Protein AF-0000000080286112 (afdb_homodimer)

Structure (mmCIF, N/CA/C/O backbone):
data_AF-0000000080286112-model_v1
#
loop_
_entity.id
_entity.type
_entity.pdbx_description
1 polymer 'Deoxynucleoside kinase domain-containing protein'
#
loop_
_atom_site.group_PDB
_atom_site.id
_atom_site.type_symbol
_atom_site.label_atom_id
_atom_site.label_alt_id
_atom_site.label_comp_id
_atom_site.label_asym_id
_atom_site.label_entity_id
_atom_site.label_seq_id
_atom_site.pdbx_PDB_ins_code
_atom_site.Cartn_x
_atom_site.Cartn_y
_atom_site.Cartn_z
_atom_site.occupancy
_atom_site.B_iso_or_equiv
_atom_site.auth_seq_id
_atom_site.auth_comp_id
_atom_site.auth_asym_id
_atom_site.auth_atom_id
_atom_site.pdbx_PDB_model_num
ATOM 1 N N . MET A 1 1 ? -13.203 26.531 -22.406 1 22.03 1 MET A N 1
ATOM 2 C CA . MET A 1 1 ? -14.211 25.531 -22.094 1 22.03 1 MET A CA 1
ATOM 3 C C . MET A 1 1 ? -14.016 24.984 -20.688 1 22.03 1 MET A C 1
ATOM 5 O O . MET A 1 1 ? -12.938 24.484 -20.344 1 22.03 1 MET A O 1
ATOM 9 N N . ALA A 1 2 ? -14.711 25.594 -19.719 1 25.16 2 ALA A N 1
ATOM 10 C CA . ALA A 1 2 ? -14.734 25.344 -18.281 1 25.16 2 ALA A CA 1
ATOM 11 C C . ALA A 1 2 ? -14.961 23.859 -17.984 1 25.16 2 ALA A C 1
ATOM 13 O O . ALA A 1 2 ? -15.945 23.281 -18.438 1 25.16 2 ALA A O 1
ATOM 14 N N . SER A 1 3 ? -13.898 23.094 -18.078 1 26.84 3 SER A N 1
ATOM 15 C CA . SER A 1 3 ? -13.914 21.641 -17.844 1 26.84 3 SER A CA 1
ATOM 16 C C . SER A 1 3 ? -14.789 21.281 -16.656 1 26.84 3 SER A C 1
ATOM 18 O O . SER A 1 3 ? -14.719 21.938 -15.609 1 26.84 3 SER A O 1
ATOM 20 N N . ASN A 1 4 ? -15.914 20.797 -16.953 1 25.95 4 ASN A N 1
ATOM 21 C CA . ASN A 1 4 ? -16.984 20.359 -16.062 1 25.95 4 ASN A CA 1
ATOM 22 C C . ASN A 1 4 ? -16.453 19.406 -14.984 1 25.95 4 ASN A C 1
ATOM 24 O O . ASN A 1 4 ? -16.078 18.266 -15.281 1 25.95 4 ASN A O 1
ATOM 28 N N . VAL A 1 5 ? -15.688 19.984 -14.133 1 31.39 5 VAL A N 1
ATOM 29 C CA . VAL A 1 5 ? -15.18 19.219 -13 1 31.39 5 VAL A CA 1
ATOM 30 C C . VAL A 1 5 ? -16.328 18.453 -12.344 1 31.39 5 VAL A C 1
ATOM 32 O O . VAL A 1 5 ? -17.297 19.047 -11.867 1 31.39 5 VAL A O 1
ATOM 35 N N . LYS A 1 6 ? -16.578 17.203 -12.703 1 32.22 6 LYS A N 1
ATOM 36 C CA . LYS A 1 6 ? -1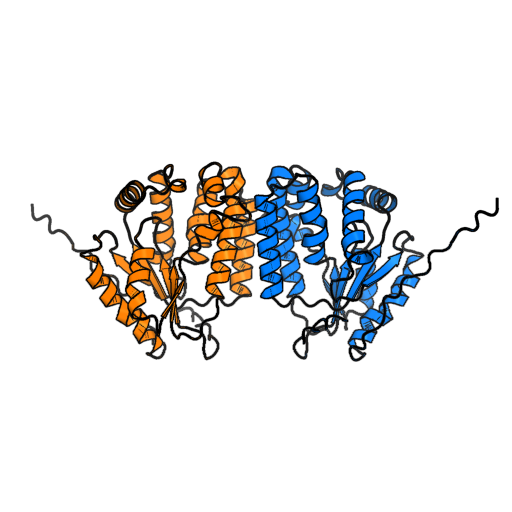7.609 16.328 -12.141 1 32.22 6 LYS A CA 1
ATOM 37 C C . LYS A 1 6 ? -17.531 16.312 -10.617 1 32.22 6 LYS A C 1
ATOM 39 O O . LYS A 1 6 ? -16.5 15.945 -10.047 1 32.22 6 LYS A O 1
ATOM 44 N N . ILE A 1 7 ? -18.266 17.156 -10 1 31.61 7 ILE A N 1
ATOM 45 C CA . ILE A 1 7 ? -18.422 17.094 -8.547 1 31.61 7 ILE A CA 1
ATOM 46 C C . ILE A 1 7 ? -18.797 15.672 -8.133 1 31.61 7 ILE A C 1
ATOM 48 O O . ILE A 1 7 ? -19.797 15.117 -8.594 1 31.61 7 ILE A O 1
ATOM 52 N N . LYS A 1 8 ? -17.891 14.859 -7.648 1 46.53 8 LYS A N 1
ATOM 53 C CA . LYS A 1 8 ? -18.141 13.508 -7.176 1 46.53 8 LYS A CA 1
ATOM 54 C C . LYS A 1 8 ? -19.281 13.484 -6.156 1 46.53 8 LYS A C 1
ATOM 56 O O . LYS A 1 8 ? -19.266 14.242 -5.184 1 46.53 8 LYS A O 1
ATOM 61 N N . LYS A 1 9 ? -20.438 12.945 -6.465 1 42.03 9 LYS A N 1
ATOM 62 C CA . LYS A 1 9 ? -21.609 12.734 -5.613 1 42.03 9 LYS A CA 1
ATOM 63 C C . LYS A 1 9 ? -21.297 11.766 -4.477 1 42.03 9 LYS A C 1
ATOM 65 O O . LYS A 1 9 ? -20.844 10.641 -4.723 1 42.03 9 LYS A O 1
ATOM 70 N N . TYR A 1 10 ? -20.922 12.477 -3.295 1 48.38 10 TYR A N 1
ATOM 71 C CA . TYR A 1 10 ? -20.734 11.609 -2.139 1 48.38 10 TYR A CA 1
ATOM 72 C C . TYR A 1 10 ? -22.062 11.055 -1.641 1 48.38 10 TYR A C 1
ATOM 74 O O . TYR A 1 10 ? -23.109 11.672 -1.839 1 48.38 10 TYR A O 1
ATOM 82 N N . ALA A 1 11 ? -22.094 9.812 -1.304 1 48.31 11 ALA A N 1
ATOM 83 C CA . ALA A 1 11 ? -23.297 9.18 -0.79 1 48.31 11 ALA A CA 1
ATOM 84 C C . ALA A 1 11 ? -23.969 10.047 0.267 1 48.31 11 ALA A C 1
ATOM 86 O O . ALA A 1 11 ? -23.297 10.758 1.013 1 48.31 11 ALA A O 1
ATOM 87 N N . ALA A 1 12 ? -25.266 10.172 0.266 1 54.53 12 ALA A N 1
ATOM 88 C CA . ALA A 1 12 ? -26.109 10.766 1.302 1 54.53 12 ALA A CA 1
ATOM 89 C C . ALA A 1 12 ? -25.672 10.305 2.691 1 54.53 12 ALA A C 1
ATOM 91 O O . ALA A 1 12 ? -25.453 9.117 2.914 1 54.53 12 ALA A O 1
ATOM 92 N N . GLY A 1 13 ? -24.938 11.188 3.488 1 66.38 13 GLY A N 1
ATOM 93 C CA . GLY A 1 13 ? -24.578 10.914 4.871 1 66.38 13 GLY A CA 1
ATOM 94 C C . GLY A 1 13 ? -23.078 10.977 5.121 1 66.38 13 GLY A C 1
ATOM 95 O O . GLY A 1 13 ? -22.641 10.828 6.262 1 66.38 13 GLY A O 1
ATOM 96 N N . SER A 1 14 ? -22.344 11.18 4.082 1 82.38 14 SER A N 1
ATOM 97 C CA . SER A 1 14 ? -20.906 11.297 4.316 1 82.38 14 SER A CA 1
ATOM 98 C C . SER A 1 14 ? -20.562 12.664 4.891 1 82.38 14 SER A C 1
ATOM 100 O O . SER A 1 14 ? -21.125 13.688 4.473 1 82.38 14 SER A O 1
ATOM 102 N N . PRO A 1 15 ? -19.641 12.68 5.805 1 91.12 15 PRO A N 1
ATOM 103 C CA . PRO A 1 15 ? -19.312 13.945 6.469 1 91.12 15 PRO A CA 1
ATOM 104 C C . PRO A 1 15 ? -18.578 14.922 5.555 1 91.12 15 PRO A C 1
ATOM 106 O O . PRO A 1 15 ? -17.828 14.508 4.668 1 91.12 15 PRO A O 1
ATOM 109 N N . PHE A 1 16 ? -18.938 16.234 5.77 1 92.19 16 PHE A N 1
ATOM 110 C CA . PHE A 1 16 ? -18.109 17.281 5.18 1 92.19 16 PHE A CA 1
ATOM 111 C C . PHE A 1 16 ? -16.672 17.172 5.652 1 92.19 16 PHE A C 1
ATOM 113 O O . PHE A 1 16 ? -16.391 17.297 6.848 1 92.19 16 PHE A O 1
ATOM 120 N N . THR A 1 17 ? -15.711 16.938 4.73 1 93.69 17 THR A N 1
ATOM 121 C CA . THR A 1 17 ? -14.344 16.609 5.125 1 93.69 17 THR A CA 1
ATOM 122 C C . THR A 1 17 ? -13.406 17.781 4.832 1 93.69 17 THR A C 1
ATOM 124 O O . THR A 1 17 ? -13.297 18.234 3.689 1 93.69 17 THR A O 1
ATOM 127 N N . VAL A 1 18 ? -12.711 18.266 5.891 1 94.56 18 VAL A N 1
ATOM 128 C CA . VAL A 1 18 ? -11.766 19.375 5.812 1 94.56 18 VAL A CA 1
ATOM 129 C C . VAL A 1 18 ? -10.352 18.875 6.109 1 94.56 18 VAL A C 1
ATOM 131 O O . VAL A 1 18 ? -10.117 18.25 7.141 1 94.56 18 VAL A O 1
ATOM 134 N N . LEU A 1 19 ? -9.453 19.156 5.23 1 95.88 19 LEU A N 1
ATOM 135 C CA . LEU A 1 19 ? -8.055 18.797 5.418 1 95.88 19 LEU A CA 1
ATOM 136 C C . LEU A 1 19 ? -7.238 20.016 5.863 1 95.88 19 LEU A C 1
ATOM 138 O O . LEU A 1 19 ? -7.266 21.062 5.215 1 95.88 19 LEU A O 1
ATOM 142 N N . ILE A 1 20 ? -6.555 19.828 6.977 1 96.69 20 ILE A N 1
ATOM 143 C CA . ILE A 1 20 ? -5.656 20.875 7.457 1 96.69 20 ILE A CA 1
ATOM 144 C C . ILE A 1 20 ? -4.23 20.578 6.992 1 96.69 20 ILE A C 1
ATOM 146 O O . ILE A 1 20 ? -3.627 19.594 7.406 1 96.69 20 ILE A O 1
ATOM 150 N N . GLU A 1 21 ? -3.73 21.484 6.176 1 97 21 GLU A N 1
ATOM 151 C CA . GLU A 1 21 ? -2.443 21.25 5.527 1 97 21 GLU A CA 1
ATOM 152 C C . GLU A 1 21 ? -1.442 22.344 5.875 1 97 21 GLU A C 1
ATOM 154 O O . GLU A 1 21 ? -1.834 23.453 6.258 1 97 21 GLU A O 1
ATOM 159 N N . GLY A 1 22 ? -0.167 22 5.719 1 98 22 GLY A N 1
ATOM 160 C CA . GLY A 1 22 ? 0.924 22.906 6.004 1 98 22 GLY A CA 1
ATOM 161 C C . GLY A 1 22 ? 2.238 22.203 6.281 1 98 22 GLY A C 1
ATOM 162 O O . GLY A 1 22 ? 2.27 20.984 6.469 1 98 22 GLY A O 1
ATOM 163 N N . ASN A 1 23 ? 3.281 23.016 6.32 1 98.12 23 ASN A N 1
ATOM 164 C CA . ASN A 1 23 ? 4.621 22.516 6.598 1 98.12 23 ASN A CA 1
ATOM 165 C C . ASN A 1 23 ? 4.723 21.922 8 1 98.12 23 ASN A C 1
ATOM 167 O O . ASN A 1 23 ? 3.787 22.047 8.797 1 98.12 23 ASN A O 1
ATOM 171 N N . ILE A 1 24 ? 5.754 21.125 8.203 1 96.5 24 ILE A N 1
ATOM 172 C CA . ILE A 1 24 ? 6.07 20.672 9.562 1 96.5 24 ILE A CA 1
ATOM 173 C C . ILE A 1 24 ? 6.262 21.891 10.469 1 96.5 24 ILE A C 1
ATOM 175 O O . ILE A 1 24 ? 6.98 22.828 10.117 1 96.5 24 ILE A O 1
ATOM 179 N N . GLY A 1 25 ? 5.551 21.953 11.609 1 95.06 25 GLY A N 1
ATOM 180 C CA . GLY A 1 25 ? 5.703 23.062 12.539 1 95.06 25 GLY A CA 1
ATOM 181 C C . GLY A 1 25 ? 4.801 24.234 12.219 1 95.06 25 GLY A C 1
ATOM 182 O O . GLY A 1 25 ? 4.934 25.312 12.812 1 95.06 25 GLY A O 1
ATOM 183 N N . SER A 1 26 ? 3.861 24 11.352 1 96.12 26 SER A N 1
ATOM 184 C CA . SER A 1 26 ? 3.047 25.125 10.898 1 96.12 26 SER A CA 1
ATOM 185 C C . SER A 1 26 ? 1.908 25.406 11.875 1 96.12 26 SER A C 1
ATOM 187 O O . SER A 1 26 ? 1.204 26.406 11.742 1 96.12 26 SER A O 1
ATOM 189 N N . GLY A 1 27 ? 1.663 24.531 12.836 1 93.25 27 GLY A N 1
ATOM 190 C CA . GLY A 1 27 ? 0.643 24.781 13.844 1 93.25 27 GLY A CA 1
ATOM 191 C C . GLY A 1 27 ? -0.665 24.062 13.555 1 93.25 27 GLY A C 1
ATOM 192 O O . GLY A 1 27 ? -1.719 24.469 14.055 1 93.25 27 GLY A O 1
ATOM 193 N N . LYS A 1 28 ? -0.686 23 12.727 1 94.88 28 LYS A N 1
ATOM 194 C CA . LYS A 1 28 ? -1.879 22.25 12.344 1 94.88 28 LYS A CA 1
ATOM 195 C C . LYS A 1 28 ? -2.582 21.672 13.562 1 94.88 28 LYS A C 1
ATOM 197 O O . LYS A 1 28 ? -3.803 21.781 13.695 1 94.88 28 LYS A O 1
ATOM 202 N N . THR A 1 29 ? -1.781 21.047 14.484 1 93 29 THR A N 1
ATOM 203 C CA . THR A 1 29 ? -2.355 20.438 15.68 1 93 29 THR A CA 1
ATOM 204 C C . THR A 1 29 ? -3.057 21.484 16.547 1 93 29 THR A C 1
ATOM 206 O O . THR A 1 29 ? -4.145 21.219 17.062 1 93 29 THR A O 1
ATOM 209 N N . THR A 1 30 ? -2.432 22.609 16.719 1 91.12 30 THR A N 1
ATOM 210 C CA . THR A 1 30 ? -3.023 23.703 17.484 1 91.12 30 THR A CA 1
ATOM 211 C C . THR A 1 30 ? -4.328 24.172 16.844 1 91.12 30 THR A C 1
ATOM 213 O O . THR A 1 30 ? -5.32 24.391 17.531 1 91.12 30 THR A O 1
ATOM 216 N N . PHE A 1 31 ? -4.277 24.344 15.539 1 92.5 31 PHE A N 1
ATOM 217 C CA . PHE A 1 31 ? -5.477 24.734 14.812 1 92.5 31 PHE A CA 1
ATOM 218 C C . PHE A 1 31 ? -6.594 23.719 15.023 1 92.5 31 PHE A C 1
ATOM 220 O O . PHE A 1 31 ? -7.734 24.094 15.312 1 92.5 31 PHE A O 1
ATOM 227 N N . LEU A 1 32 ? -6.305 22.453 14.875 1 93.44 32 LEU A N 1
ATOM 228 C CA . LEU A 1 32 ? -7.281 21.391 15.07 1 93.44 32 LEU A CA 1
ATOM 229 C C . LEU A 1 32 ? -7.883 21.438 16.469 1 93.44 32 LEU A C 1
ATOM 231 O O . LEU A 1 32 ? -9.094 21.266 16.641 1 93.44 32 LEU A O 1
ATOM 235 N N . ASN A 1 33 ? -7.062 21.703 17.453 1 90.69 33 ASN A N 1
ATOM 236 C CA . ASN A 1 33 ? -7.504 21.734 18.844 1 90.69 33 ASN A CA 1
ATOM 237 C C . ASN A 1 33 ? -8.508 22.875 19.078 1 90.69 33 ASN A C 1
ATOM 239 O O . ASN A 1 33 ? -9.352 22.781 19.969 1 90.69 33 ASN A O 1
ATOM 243 N N . HIS A 1 34 ? -8.445 23.906 18.328 1 89.81 34 HIS A N 1
ATOM 244 C CA . HIS A 1 34 ? -9.406 25 18.406 1 89.81 34 HIS A CA 1
ATOM 245 C C . HIS A 1 34 ? -10.828 24.5 18.156 1 89.81 34 HIS A C 1
ATOM 247 O O . HIS A 1 34 ? -11.781 25.016 18.75 1 89.81 34 HIS A O 1
ATOM 253 N N . PHE A 1 35 ? -11.016 23.5 17.422 1 92.06 35 PHE A N 1
ATOM 254 C CA . PHE A 1 35 ? -12.336 23.047 17.016 1 92.06 35 PHE A CA 1
ATOM 255 C C . PHE A 1 35 ? -12.852 21.969 17.984 1 92.06 35 PHE A C 1
ATOM 257 O O . PHE A 1 35 ? -13.961 21.453 17.812 1 92.06 35 PHE A O 1
ATOM 264 N N . LYS A 1 36 ? -12.078 21.625 19 1 92 36 LYS A N 1
ATOM 265 C CA . LYS A 1 36 ? -12.539 20.703 20.047 1 92 36 LYS A CA 1
ATOM 266 C C . LYS A 1 36 ? -13.812 21.219 20.703 1 92 36 LYS A C 1
ATOM 268 O O . LYS A 1 36 ? -14.633 20.438 21.188 1 92 36 LYS A O 1
ATOM 273 N N . GLN A 1 37 ? -14.008 22.516 20.703 1 90.88 37 GLN A N 1
ATOM 274 C CA . GLN A 1 37 ? -15.195 23.125 21.297 1 90.88 37 GLN A CA 1
ATOM 275 C C . GLN A 1 37 ? -16.453 22.734 20.547 1 90.88 37 GLN A C 1
ATOM 277 O O . GLN A 1 37 ? -17.562 22.859 21.062 1 90.88 37 GLN A O 1
ATOM 282 N N . PHE A 1 38 ? -16.297 22.203 19.344 1 91.19 38 PHE A N 1
ATOM 283 C CA . PHE A 1 38 ? -17.422 21.766 18.531 1 91.19 38 PHE A CA 1
ATOM 284 C C . PHE A 1 38 ? -17.469 20.234 18.469 1 91.19 38 PHE A C 1
ATOM 286 O O . PHE A 1 38 ? -17.859 19.672 17.438 1 91.19 38 PHE A O 1
ATOM 293 N N . ASP A 1 39 ? -17.062 19.594 19.484 1 90.38 39 ASP A N 1
ATOM 294 C CA . ASP A 1 39 ? -16.844 18.141 19.516 1 90.38 39 ASP A CA 1
ATOM 295 C C . ASP A 1 39 ? -18.141 17.391 19.219 1 90.38 39 ASP A C 1
ATOM 297 O O . ASP A 1 39 ? -18.109 16.25 18.75 1 90.38 39 ASP A O 1
ATOM 301 N N . ASP A 1 40 ? -19.219 17.969 19.406 1 90.81 40 ASP A N 1
ATOM 302 C CA . ASP A 1 40 ? -20.5 17.328 19.125 1 90.81 40 ASP A CA 1
ATOM 303 C C . ASP A 1 40 ? -20.766 17.281 17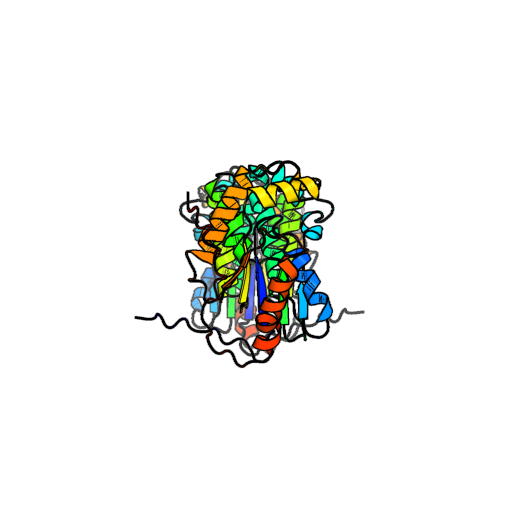.609 1 90.81 40 ASP A C 1
ATOM 305 O O . ASP A 1 40 ? -21.516 16.422 17.141 1 90.81 40 ASP A O 1
ATOM 309 N N . HIS A 1 41 ? -20.062 18.141 16.875 1 91.75 41 HIS A N 1
ATOM 310 C CA . HIS A 1 41 ? -20.375 18.281 15.453 1 91.75 41 HIS A CA 1
ATOM 311 C C . HIS A 1 41 ? -19.172 17.906 14.594 1 91.75 41 HIS A C 1
ATOM 313 O O . HIS A 1 41 ? -19.312 17.688 13.391 1 91.75 41 HIS A O 1
ATOM 319 N N . VAL A 1 42 ? -18.078 17.906 15.211 1 94.19 42 VAL A N 1
ATOM 320 C CA . VAL A 1 42 ? -16.859 17.75 14.422 1 94.19 42 VAL A CA 1
ATOM 321 C C . VAL A 1 42 ? -16.078 16.531 14.898 1 94.19 42 VAL A C 1
ATOM 323 O O . VAL A 1 42 ? -15.828 16.375 16.094 1 94.19 42 VAL A O 1
ATOM 326 N N . CYS A 1 43 ? -15.773 15.648 13.969 1 95.69 43 CYS A N 1
ATOM 327 C CA . CYS A 1 43 ? -14.82 14.57 14.211 1 95.69 43 CYS A CA 1
ATOM 328 C C . CYS A 1 43 ? -13.398 15.016 13.922 1 95.69 43 CYS A C 1
ATOM 330 O O . CYS A 1 43 ? -13.062 15.328 12.773 1 95.69 43 CYS A O 1
ATOM 332 N N . LEU A 1 44 ? -12.625 15.078 14.945 1 96.44 44 LEU A N 1
ATOM 333 C CA . LEU A 1 44 ? -11.242 15.516 14.797 1 96.44 44 LEU A CA 1
ATOM 334 C C . LEU A 1 44 ? -10.305 14.32 14.633 1 96.44 44 LEU A C 1
ATOM 336 O O . LEU A 1 44 ? -10.328 13.391 15.445 1 96.44 44 LEU A O 1
ATOM 340 N N . ILE A 1 45 ? -9.484 14.352 13.586 1 96.94 45 ILE A N 1
ATOM 341 C CA . ILE A 1 45 ? -8.516 13.281 13.359 1 96.94 45 ILE A CA 1
ATOM 342 C C . ILE A 1 45 ? -7.105 13.875 13.305 1 96.94 45 ILE A C 1
ATOM 344 O O . ILE A 1 45 ? -6.758 14.586 12.367 1 96.94 45 ILE A O 1
ATOM 348 N N . THR A 1 46 ? -6.301 13.562 14.266 1 96.75 46 THR A N 1
ATOM 349 C CA . THR A 1 46 ? -4.926 14.039 14.328 1 96.75 46 THR A CA 1
ATOM 350 C C . THR A 1 46 ? -3.998 13.133 13.523 1 96.75 46 THR A C 1
ATOM 352 O O . THR A 1 46 ? -4.32 11.969 13.273 1 96.75 46 THR A O 1
ATOM 355 N N . GLU A 1 47 ? -2.902 13.766 13.094 1 96.19 47 GLU A N 1
ATOM 356 C CA . GLU A 1 47 ? -1.869 12.977 12.43 1 96.19 47 GLU A CA 1
ATOM 357 C C . GLU A 1 47 ? -1.394 11.836 13.32 1 96.19 47 GLU A C 1
ATOM 359 O O . GLU A 1 47 ? -1.092 12.039 14.5 1 96.19 47 GLU A O 1
ATOM 364 N N . PRO A 1 48 ? -1.347 10.609 12.82 1 96.38 48 PRO A N 1
ATOM 365 C CA . PRO A 1 48 ? -1.024 9.461 13.664 1 96.38 48 PRO A CA 1
ATOM 366 C C . PRO A 1 48 ? 0.48 9.258 13.828 1 96.38 48 PRO A C 1
ATOM 368 O O . PRO A 1 48 ? 0.994 8.18 13.523 1 96.38 48 PRO A O 1
ATOM 371 N N . VAL A 1 49 ? 1.173 10.18 14.406 1 95.62 49 VAL A N 1
ATOM 372 C CA . VAL A 1 49 ? 2.623 10.156 14.555 1 95.62 49 VAL A CA 1
ATOM 373 C C . VAL A 1 49 ? 3.027 9.016 15.484 1 95.62 49 VAL A C 1
ATOM 375 O O . VAL A 1 49 ? 4.07 8.383 15.289 1 95.62 49 VAL A O 1
ATOM 378 N N . ASP A 1 50 ? 2.201 8.727 16.469 1 96.38 50 ASP A N 1
ATOM 379 C CA . ASP A 1 50 ? 2.488 7.641 17.391 1 96.38 50 ASP A CA 1
ATOM 380 C C . ASP A 1 50 ? 2.617 6.309 16.656 1 96.38 50 ASP A C 1
ATOM 382 O O . ASP A 1 50 ? 3.447 5.473 17.016 1 96.38 50 ASP A O 1
ATOM 386 N N . LYS A 1 51 ? 1.81 6.078 15.656 1 98.06 51 LYS A N 1
ATOM 387 C CA . LYS A 1 51 ? 1.93 4.867 14.852 1 98.06 51 LYS A CA 1
ATOM 388 C C . LYS A 1 51 ? 3.266 4.824 14.117 1 98.06 51 LYS A C 1
ATOM 390 O O . LYS A 1 51 ? 3.9 3.771 14.031 1 98.06 51 LYS A O 1
ATOM 395 N N . TRP A 1 52 ? 3.67 5.977 13.594 1 98.19 52 TRP A N 1
ATOM 396 C CA . TRP A 1 52 ? 4.914 6.059 12.836 1 98.19 52 TRP A CA 1
ATOM 397 C C . TRP A 1 52 ? 6.121 5.832 13.742 1 98.19 52 TRP A C 1
ATOM 399 O O . TRP A 1 52 ? 7.152 5.328 13.297 1 98.19 52 TRP A O 1
ATOM 409 N N . ARG A 1 53 ? 5.93 6.156 15.031 1 97.62 53 ARG A N 1
ATOM 410 C CA . ARG A 1 53 ? 7.023 6.051 15.992 1 97.62 53 ARG A CA 1
ATOM 411 C C . ARG A 1 53 ? 7.102 4.648 16.578 1 97.62 53 ARG A C 1
ATOM 413 O O . ARG A 1 53 ? 8.086 4.297 17.25 1 97.62 53 ARG A O 1
ATOM 420 N N . ASN A 1 54 ? 6.023 3.955 16.328 1 98.19 54 ASN A N 1
ATOM 421 C CA . ASN A 1 54 ? 6 2.631 16.953 1 98.19 54 ASN A CA 1
ATOM 422 C C . ASN A 1 54 ? 5.176 1.645 16.125 1 98.19 54 ASN A C 1
ATOM 424 O O . ASN A 1 54 ? 4.023 1.361 16.469 1 98.19 54 ASN A O 1
ATOM 428 N N . ILE A 1 55 ? 5.766 1.033 15.219 1 98.12 55 ILE A N 1
ATOM 429 C CA . ILE A 1 55 ? 5.168 -0.121 14.555 1 98.12 55 ILE A CA 1
ATOM 430 C C . ILE A 1 55 ? 5.844 -1.401 15.039 1 98.12 55 ILE A C 1
ATOM 432 O O . ILE A 1 55 ? 6.949 -1.729 14.609 1 98.12 55 ILE A O 1
ATOM 436 N N . GLN A 1 56 ? 5.223 -2.09 15.969 1 97.62 56 GLN A N 1
ATOM 437 C CA . GLN A 1 56 ? 5.781 -3.283 16.594 1 97.62 56 GLN A CA 1
ATOM 438 C C . GLN A 1 56 ? 7.172 -3.008 17.156 1 97.62 56 GLN A C 1
ATOM 440 O O . GLN A 1 56 ? 8.117 -3.744 16.891 1 97.62 56 GLN A O 1
ATOM 445 N N . SER A 1 57 ? 7.363 -1.843 17.812 1 97.38 57 SER A N 1
ATOM 446 C CA . SER A 1 57 ? 8.539 -1.444 18.578 1 97.38 57 SER A CA 1
ATOM 447 C C . SER A 1 57 ? 9.586 -0.794 17.672 1 97.38 57 SER A C 1
ATOM 449 O O . SER A 1 57 ? 10.695 -0.483 18.125 1 97.38 57 SER A O 1
ATOM 451 N N . TYR A 1 58 ? 9.242 -0.541 16.391 1 98.44 58 TYR A N 1
ATOM 452 C CA . TYR A 1 58 ? 10.164 0.16 15.508 1 98.44 58 TYR A CA 1
ATOM 453 C C . TYR A 1 58 ? 9.711 1.596 15.273 1 98.44 58 TYR A C 1
ATOM 455 O O . TYR A 1 58 ? 8.531 1.843 14.977 1 98.44 58 TYR A O 1
ATOM 463 N N . ASN A 1 59 ? 10.57 2.523 15.438 1 98.12 59 ASN A N 1
ATOM 464 C CA . ASN A 1 59 ? 10.32 3.936 15.172 1 98.12 59 ASN A CA 1
ATOM 465 C C . ASN A 1 59 ? 10.648 4.297 13.727 1 98.12 59 ASN A C 1
ATOM 467 O O . ASN A 1 59 ? 11.758 4.734 13.43 1 98.12 59 ASN A O 1
ATOM 471 N N . LEU A 1 60 ? 9.695 4.16 12.836 1 98.25 60 LEU A N 1
ATOM 472 C CA . LEU A 1 60 ? 9.891 4.359 11.398 1 98.25 60 LEU A CA 1
ATOM 473 C C . LEU A 1 60 ? 10.242 5.809 11.094 1 98.25 60 LEU A C 1
ATOM 475 O O . LEU A 1 60 ? 11.008 6.082 10.164 1 98.25 60 LEU A O 1
ATOM 479 N N . LEU A 1 61 ? 9.594 6.688 11.875 1 97.38 61 LEU A N 1
ATOM 480 C CA . LEU A 1 61 ? 9.883 8.102 11.688 1 97.38 61 LEU A CA 1
ATOM 481 C C . LEU A 1 61 ? 11.367 8.383 11.898 1 97.38 61 LEU A C 1
ATOM 483 O O . LEU A 1 61 ? 12.008 9.023 11.055 1 97.38 61 LEU A O 1
ATOM 487 N N . ASN A 1 62 ? 11.914 7.871 12.93 1 96.44 62 ASN A N 1
ATOM 488 C CA . ASN A 1 62 ? 13.344 8.023 13.211 1 96.44 62 ASN A CA 1
ATOM 489 C C . ASN A 1 62 ? 14.195 7.359 12.141 1 96.44 62 ASN A C 1
ATOM 491 O O . ASN A 1 62 ? 15.203 7.922 11.703 1 96.44 62 ASN A O 1
ATOM 495 N N . LEU A 1 63 ? 13.812 6.176 11.742 1 97.19 63 LEU A N 1
ATOM 496 C CA . LEU A 1 63 ? 14.555 5.461 10.711 1 97.19 63 LEU A CA 1
ATOM 497 C C . LEU A 1 63 ? 14.578 6.254 9.414 1 97.19 63 LEU A C 1
ATOM 499 O O . LEU A 1 63 ? 15.625 6.355 8.758 1 97.19 63 LEU A O 1
ATOM 503 N N . MET A 1 64 ? 13.477 6.855 9.062 1 96.69 64 MET A N 1
ATOM 504 C CA . MET A 1 64 ? 13.391 7.652 7.844 1 96.69 64 MET A CA 1
ATOM 505 C C . MET A 1 64 ? 14.336 8.844 7.906 1 96.69 64 MET A C 1
ATOM 507 O O . MET A 1 64 ? 15.102 9.086 6.969 1 96.69 64 MET A O 1
ATOM 511 N N . TYR A 1 65 ? 14.312 9.555 9 1 93.25 65 TYR A N 1
ATOM 512 C CA . TYR A 1 65 ? 15.141 10.758 9.094 1 93.25 65 TYR A CA 1
ATOM 513 C C . TYR A 1 65 ? 16.625 10.391 9.188 1 93.25 65 TYR A C 1
ATOM 515 O O . TYR A 1 65 ? 17.484 11.117 8.68 1 93.25 65 TYR A O 1
ATOM 523 N N . SER A 1 66 ? 16.953 9.281 9.75 1 94.25 66 SER A N 1
ATOM 524 C CA . SER A 1 66 ? 18.344 8.891 9.961 1 94.25 66 SER A CA 1
ATOM 525 C C . SER A 1 66 ? 18.953 8.297 8.688 1 94.25 66 SER A C 1
ATOM 527 O O . SER A 1 66 ? 20.141 8.453 8.43 1 94.25 66 SER A O 1
ATOM 529 N N . ASN A 1 67 ? 18.156 7.543 7.953 1 95.5 67 ASN A N 1
ATOM 530 C CA . ASN A 1 67 ? 18.609 6.895 6.727 1 95.5 67 ASN A CA 1
ATOM 531 C C . ASN A 1 67 ? 17.516 6.895 5.66 1 95.5 67 ASN A C 1
ATOM 533 O O . ASN A 1 67 ? 16.953 5.848 5.34 1 95.5 67 ASN A O 1
ATOM 537 N N . PRO A 1 68 ? 17.312 8.039 5.047 1 95.75 68 PRO A N 1
ATOM 538 C CA . PRO A 1 68 ? 16.203 8.148 4.09 1 95.75 68 PRO A CA 1
ATOM 539 C C . PRO A 1 68 ? 16.391 7.254 2.869 1 95.75 68 PRO A C 1
ATOM 541 O O . PRO A 1 68 ? 15.414 6.762 2.307 1 95.75 68 PRO A O 1
ATOM 544 N N . GLU A 1 69 ? 17.578 6.973 2.457 1 95.88 69 GLU A N 1
ATOM 545 C CA . GLU A 1 69 ? 17.797 6.145 1.274 1 95.88 69 GLU A CA 1
ATOM 546 C C . GLU A 1 69 ? 17.203 4.754 1.452 1 95.88 69 GLU A C 1
ATOM 548 O O . GLU A 1 69 ? 16.656 4.18 0.506 1 95.88 69 GLU A O 1
ATOM 553 N N . LYS A 1 70 ? 17.297 4.316 2.656 1 97.12 70 LYS A N 1
ATOM 554 C CA . LYS A 1 70 ? 16.828 2.965 2.953 1 97.12 70 LYS A CA 1
ATOM 555 C C . LYS A 1 70 ? 15.359 2.971 3.365 1 97.12 70 LYS A C 1
ATOM 557 O O . LYS A 1 70 ? 14.617 2.037 3.049 1 97.12 70 LYS A O 1
ATOM 562 N N . TRP A 1 71 ? 14.891 4.031 4.016 1 98.06 71 TRP A N 1
ATOM 563 C CA . TRP A 1 71 ? 13.648 3.9 4.773 1 98.06 71 TRP A CA 1
ATOM 564 C C . TRP A 1 71 ? 12.578 4.836 4.227 1 98.06 71 TRP A C 1
ATOM 566 O O . TRP A 1 71 ? 11.414 4.77 4.637 1 98.06 71 TRP A O 1
ATOM 576 N N . ALA A 1 72 ? 12.922 5.621 3.221 1 97.94 72 ALA A N 1
ATOM 577 C CA . ALA A 1 72 ? 11.953 6.566 2.672 1 97.94 72 ALA A CA 1
ATOM 578 C C . ALA A 1 72 ? 10.727 5.84 2.123 1 97.94 72 ALA A C 1
ATOM 580 O O . ALA A 1 72 ? 9.594 6.191 2.453 1 97.94 72 ALA A O 1
ATOM 581 N N . MET A 1 73 ? 10.977 4.824 1.361 1 98.38 73 MET A N 1
ATOM 582 C CA . MET A 1 73 ? 9.883 4.117 0.703 1 98.38 73 MET A CA 1
ATOM 583 C C . MET A 1 73 ? 9.039 3.352 1.718 1 98.38 73 MET A C 1
ATOM 585 O O . MET A 1 73 ? 7.82 3.508 1.76 1 98.38 73 MET A O 1
ATOM 589 N N . PRO A 1 74 ? 9.656 2.549 2.646 1 98.5 74 PRO A N 1
ATOM 590 C CA . PRO A 1 74 ? 8.82 1.873 3.645 1 98.5 74 PRO A CA 1
ATOM 591 C C . PRO A 1 74 ? 8.039 2.85 4.52 1 98.5 74 PRO A C 1
ATOM 593 O O . PRO A 1 74 ? 6.871 2.605 4.828 1 98.5 74 PRO A O 1
ATOM 596 N N . PHE A 1 75 ? 8.672 3.936 4.852 1 98.81 75 PHE A N 1
ATOM 597 C CA . PHE A 1 75 ? 8.016 4.91 5.715 1 98.81 75 PHE A CA 1
ATOM 598 C C . PHE A 1 75 ? 6.836 5.562 4.996 1 98.81 75 PHE A C 1
ATOM 600 O O . PHE A 1 75 ? 5.734 5.637 5.543 1 98.81 75 PHE A O 1
ATOM 607 N N . GLN A 1 76 ? 7.043 5.988 3.785 1 98.81 76 GLN A N 1
ATOM 608 C CA . GLN A 1 76 ? 5.98 6.66 3.049 1 98.81 76 GLN A CA 1
ATOM 609 C C . GLN A 1 76 ? 4.852 5.691 2.707 1 98.81 76 GLN A C 1
ATOM 611 O O . GLN A 1 76 ? 3.686 6.09 2.633 1 98.81 76 GLN A O 1
ATOM 616 N N . SER A 1 77 ? 5.227 4.426 2.51 1 98.88 77 SER A N 1
ATOM 617 C CA . SER A 1 77 ? 4.184 3.414 2.359 1 98.88 77 SER A CA 1
ATOM 618 C C . SER A 1 77 ? 3.289 3.354 3.592 1 98.88 77 SER A C 1
ATOM 620 O O . SER A 1 77 ? 2.062 3.328 3.477 1 98.88 77 SER A O 1
ATOM 622 N N . TYR A 1 78 ? 3.873 3.371 4.754 1 98.81 78 TYR A N 1
ATOM 623 C CA . TYR A 1 78 ? 3.109 3.307 5.996 1 98.81 78 TYR A CA 1
ATOM 624 C C . TYR A 1 78 ? 2.326 4.594 6.223 1 98.81 78 TYR A C 1
ATOM 626 O O . TYR A 1 78 ? 1.182 4.559 6.684 1 98.81 78 TYR A O 1
ATOM 634 N N . VAL A 1 79 ? 2.92 5.727 5.891 1 98.75 79 VAL A N 1
ATOM 635 C CA . VAL A 1 79 ? 2.225 7.008 5.98 1 98.75 79 VAL A CA 1
ATOM 636 C C . VAL A 1 79 ? 0.985 6.984 5.09 1 98.75 79 VAL A C 1
ATOM 638 O O . VAL A 1 79 ? -0.1 7.391 5.512 1 98.75 79 VAL A O 1
ATOM 641 N N . SER A 1 80 ? 1.144 6.477 3.879 1 98.19 80 SER A N 1
ATOM 642 C CA . SER A 1 80 ? 0.018 6.41 2.953 1 98.19 80 SER A CA 1
ATOM 643 C C . SER A 1 80 ? -1.109 5.551 3.516 1 98.19 80 SER A C 1
ATOM 645 O O . SER A 1 80 ? -2.281 5.922 3.428 1 98.19 80 SER A O 1
ATOM 647 N N . LEU A 1 81 ? -0.732 4.477 4.109 1 98.31 81 LEU A N 1
ATOM 648 C CA . LEU A 1 81 ? -1.73 3.594 4.703 1 98.31 81 LEU A CA 1
ATOM 649 C C . LEU A 1 81 ? -2.461 4.289 5.848 1 98.31 81 LEU A C 1
ATOM 651 O O . LEU A 1 81 ? -3.691 4.258 5.914 1 98.31 81 LEU A O 1
ATOM 655 N N . THR A 1 82 ? -1.747 4.883 6.734 1 98.38 82 THR A N 1
ATOM 656 C CA . THR A 1 82 ? -2.355 5.473 7.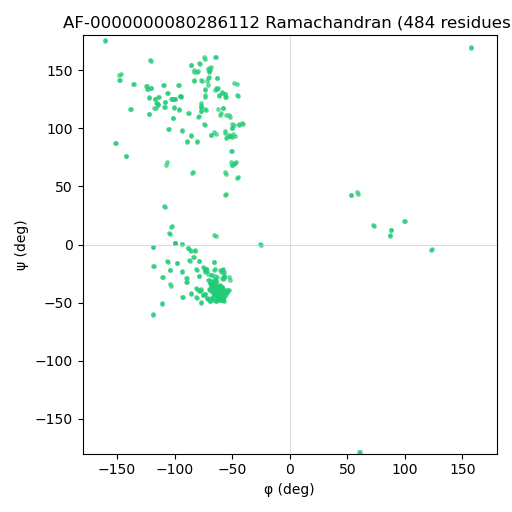922 1 98.38 82 THR A CA 1
ATOM 657 C C . THR A 1 82 ? -3.201 6.688 7.555 1 98.38 82 THR A C 1
ATOM 659 O O . THR A 1 82 ? -4.238 6.938 8.172 1 98.38 82 THR A O 1
ATOM 662 N N . MET A 1 83 ? -2.756 7.438 6.516 1 97.81 83 MET A N 1
ATOM 663 C CA . MET A 1 83 ? -3.594 8.531 6.031 1 97.81 83 MET A CA 1
ATOM 664 C C . MET A 1 83 ? -4.867 7.996 5.383 1 97.81 83 MET A C 1
ATOM 666 O O . MET A 1 83 ? -5.938 8.586 5.527 1 97.81 83 MET A O 1
ATOM 670 N N . LEU A 1 84 ? -4.715 6.93 4.637 1 97 84 LEU A N 1
ATOM 671 C CA . LEU A 1 84 ? -5.887 6.293 4.043 1 97 84 LEU A CA 1
ATOM 672 C C . LEU A 1 84 ? -6.867 5.844 5.121 1 97 84 LEU A C 1
ATOM 674 O O . LEU A 1 84 ? -8.078 6.004 4.965 1 97 84 LEU A O 1
ATOM 678 N N . GLN A 1 85 ? -6.344 5.312 6.18 1 96.38 85 GLN A N 1
ATOM 679 C CA . GLN A 1 85 ? -7.18 4.926 7.312 1 96.38 85 GLN A CA 1
ATOM 680 C C . GLN A 1 85 ? -7.926 6.129 7.879 1 96.38 85 GLN A C 1
ATOM 682 O O . GLN A 1 85 ? -9.102 6.031 8.227 1 96.38 85 GLN A O 1
ATOM 687 N N . SER A 1 86 ? -7.285 7.254 7.977 1 96.31 86 SER A N 1
ATOM 688 C CA . SER A 1 86 ? -7.934 8.484 8.43 1 96.31 86 SER A CA 1
ATOM 689 C C . SER A 1 86 ? -9.031 8.914 7.465 1 96.31 86 SER A C 1
ATOM 691 O O . SER A 1 86 ? -10.141 9.258 7.895 1 96.31 86 SER A O 1
ATOM 693 N N . HIS A 1 87 ? -8.711 8.844 6.207 1 95.88 87 HIS A N 1
ATOM 694 C CA . HIS A 1 87 ? -9.672 9.234 5.184 1 95.88 87 HIS A CA 1
ATOM 695 C C . HIS A 1 87 ? -10.93 8.375 5.25 1 95.88 87 HIS A C 1
ATOM 697 O O . HIS A 1 87 ? -12.039 8.867 5.035 1 95.88 87 HIS A O 1
ATOM 703 N N . THR A 1 88 ? -10.812 7.16 5.547 1 94.19 88 THR A N 1
ATOM 704 C CA . THR A 1 88 ? -11.922 6.219 5.441 1 94.19 88 THR A CA 1
ATOM 705 C C . THR A 1 88 ? -12.555 5.984 6.809 1 94.19 88 THR A C 1
ATOM 707 O O . THR A 1 88 ? -13.477 5.172 6.938 1 94.19 88 THR A O 1
ATOM 710 N N . MET A 1 89 ? -12.062 6.652 7.828 1 93.62 89 MET A N 1
ATOM 711 C CA . MET A 1 89 ? -12.641 6.504 9.156 1 93.62 89 MET A CA 1
ATOM 712 C C . MET A 1 89 ? -14.102 6.941 9.164 1 93.62 89 MET A C 1
ATOM 714 O O . MET A 1 89 ? -14.43 8.031 8.695 1 93.62 89 MET A O 1
ATOM 718 N N . GLN A 1 90 ? -14.938 6.078 9.672 1 91.81 90 GLN A N 1
ATOM 719 C CA . GLN A 1 90 ? -16.359 6.387 9.727 1 91.81 90 GLN A CA 1
ATOM 720 C C . GLN A 1 90 ? -16.688 7.242 10.945 1 91.81 90 GLN A C 1
ATOM 722 O O . GLN A 1 90 ? -16.078 7.086 12.008 1 91.81 90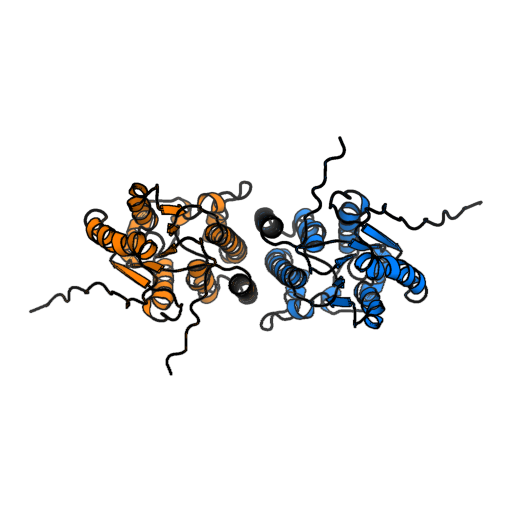 GLN A O 1
ATOM 727 N N . THR A 1 91 ? -17.594 8.156 10.648 1 93.94 91 THR A N 1
ATOM 728 C CA . THR A 1 91 ? -18.078 8.984 11.742 1 93.94 91 THR A CA 1
ATOM 729 C C . THR A 1 91 ? -19.531 9.383 11.516 1 93.94 91 THR A C 1
ATOM 731 O O . THR A 1 91 ? -19.984 9.5 10.375 1 93.94 91 THR A O 1
ATOM 734 N N . ASP A 1 92 ? -20.281 9.492 12.602 1 92.38 92 ASP A N 1
ATOM 735 C CA . ASP A 1 92 ? -21.672 9.945 12.523 1 92.38 92 ASP A CA 1
ATOM 736 C C . ASP A 1 92 ? -21.75 11.469 12.609 1 92.38 92 ASP A C 1
ATOM 738 O O . ASP A 1 92 ? -22.844 12.039 12.461 1 92.38 92 ASP A O 1
ATOM 742 N N . LYS A 1 93 ? -20.609 12.07 12.797 1 93.31 93 LYS A N 1
ATOM 743 C CA . LYS A 1 93 ? -20.594 13.531 12.852 1 93.31 93 LYS A CA 1
ATOM 744 C C . LYS A 1 93 ? -20.641 14.133 11.445 1 93.31 93 LYS A C 1
ATOM 746 O O . LYS A 1 93 ? -20.078 13.562 10.508 1 93.31 93 LYS A O 1
ATOM 751 N N . PRO A 1 94 ? -21.25 15.312 11.352 1 92 94 PRO A N 1
ATOM 752 C CA . PRO A 1 94 ? -21.453 15.898 10.023 1 92 94 PRO A CA 1
ATOM 753 C C . PRO A 1 94 ? -20.172 16.438 9.414 1 92 94 PRO A C 1
ATOM 755 O O . PRO A 1 94 ? -20.078 16.609 8.195 1 92 94 PRO A O 1
ATOM 758 N N . VAL A 1 95 ? -19.141 16.75 10.32 1 93.56 95 VAL A N 1
ATOM 759 C CA . VAL A 1 95 ? -17.891 17.328 9.82 1 93.56 95 VAL A CA 1
ATOM 760 C C . VAL A 1 95 ? -16.703 16.469 10.273 1 93.56 95 VAL A C 1
ATOM 762 O O . VAL A 1 95 ? -16.656 16.031 11.43 1 93.56 95 VAL A O 1
ATOM 765 N N . LYS A 1 96 ? -15.836 16.25 9.398 1 95.44 96 LYS A N 1
ATOM 766 C CA . LYS A 1 96 ? -14.562 15.586 9.68 1 95.44 96 LYS A CA 1
ATOM 767 C C . LYS A 1 96 ? -13.391 16.516 9.391 1 95.44 96 LYS A C 1
ATOM 769 O O . LYS A 1 96 ? -13.242 17.016 8.273 1 95.44 96 LYS A O 1
ATOM 774 N N . LEU A 1 97 ? -12.641 16.828 10.398 1 96.12 97 LEU A N 1
ATOM 775 C CA . LEU A 1 97 ? -11.453 17.672 10.312 1 96.12 97 LEU A CA 1
ATOM 776 C C . LEU A 1 97 ? -10.188 16.844 10.508 1 96.12 97 LEU A C 1
ATOM 778 O O . LEU A 1 97 ? -9.969 16.281 11.586 1 96.12 97 LEU A O 1
ATOM 782 N N . MET A 1 98 ? -9.32 16.812 9.469 1 96.88 98 MET A N 1
ATOM 783 C CA . MET A 1 98 ? -8.172 15.906 9.5 1 96.88 98 MET A CA 1
ATOM 784 C C . MET A 1 98 ? -6.867 16.688 9.398 1 96.88 98 MET A C 1
ATOM 786 O O . MET A 1 98 ? -6.734 17.578 8.555 1 96.88 98 MET A O 1
ATOM 790 N N . GLU A 1 99 ? -5.926 16.297 10.258 1 97.75 99 GLU A N 1
ATOM 791 C CA . GLU A 1 99 ? -4.559 16.797 10.117 1 97.75 99 GLU A CA 1
ATOM 792 C C . GLU A 1 99 ? -3.826 16.078 8.992 1 97.75 99 GLU A C 1
ATOM 794 O O . GLU A 1 99 ? -3.568 14.867 9.078 1 97.75 99 GLU A O 1
ATOM 799 N N . ARG A 1 100 ? -3.461 16.734 7.949 1 97.38 100 ARG A N 1
ATOM 800 C CA . ARG A 1 100 ? -2.836 16.234 6.734 1 97.38 100 ARG A CA 1
ATOM 801 C C . ARG A 1 100 ? -3.738 15.219 6.031 1 97.38 100 ARG A C 1
ATOM 803 O O . ARG A 1 100 ? -4.938 15.156 6.309 1 97.38 100 ARG A O 1
ATOM 810 N N . SER A 1 101 ? -3.264 14.695 4.973 1 96.06 101 SER A N 1
ATOM 811 C CA . SER A 1 101 ? -4.004 13.766 4.125 1 96.06 101 SER A CA 1
ATOM 812 C C . SER A 1 101 ? -3.061 12.961 3.238 1 96.06 101 SER A C 1
ATOM 814 O O . SER A 1 101 ? -1.843 13.141 3.289 1 96.06 101 SER A O 1
ATOM 816 N N . LEU A 1 102 ? -3.645 12.078 2.543 1 96.56 102 LEU A N 1
ATOM 817 C CA . LEU A 1 102 ? -2.908 11.328 1.532 1 96.56 102 LEU A CA 1
ATOM 818 C C . LEU A 1 102 ? -2.285 12.273 0.504 1 96.56 102 LEU A C 1
ATOM 820 O O . LEU A 1 102 ? -1.231 11.969 -0.061 1 96.56 102 LEU A O 1
ATOM 824 N N . TYR A 1 103 ? -2.801 13.438 0.334 1 95.06 103 TYR A N 1
ATOM 825 C CA . TYR A 1 103 ? -2.354 14.359 -0.708 1 95.06 103 TYR A CA 1
ATOM 826 C C . TYR A 1 103 ? -1.039 15.023 -0.321 1 95.06 103 TYR A C 1
ATOM 828 O O . TYR A 1 103 ? -0.173 15.242 -1.172 1 95.06 103 TYR A O 1
ATOM 836 N N . SER A 1 104 ? -0.889 15.375 0.899 1 96.5 104 SER A N 1
ATOM 837 C CA . SER A 1 104 ? 0.405 15.922 1.296 1 96.5 104 SER A CA 1
ATOM 838 C C . SER A 1 104 ? 1.506 14.867 1.187 1 96.5 104 SER A C 1
ATOM 840 O O . SER A 1 104 ? 2.654 15.195 0.882 1 96.5 104 SER A O 1
ATOM 842 N N . SER A 1 105 ? 1.113 13.609 1.46 1 96.88 105 SER A N 1
ATOM 843 C CA . SER A 1 105 ? 2.072 12.539 1.211 1 96.88 105 SER A CA 1
ATOM 844 C C . SER A 1 105 ? 2.471 12.484 -0.261 1 96.88 105 SER A C 1
ATOM 846 O O . SER A 1 105 ? 3.658 12.461 -0.588 1 96.88 105 SER A O 1
ATOM 848 N N . LYS A 1 106 ? 1.494 12.562 -1.102 1 96.69 106 LYS A N 1
ATOM 849 C CA . LYS A 1 106 ? 1.703 12.414 -2.539 1 96.69 106 LYS A CA 1
ATOM 850 C C . LYS A 1 106 ? 2.414 13.633 -3.119 1 96.69 106 LYS A C 1
ATOM 852 O O . LYS A 1 106 ? 3.424 13.5 -3.812 1 96.69 106 LYS A O 1
ATOM 857 N N . TYR A 1 107 ? 1.985 14.828 -2.771 1 96.06 107 TYR A N 1
ATOM 858 C CA . TYR A 1 107 ? 2.398 16.016 -3.504 1 96.06 107 TYR A CA 1
ATOM 859 C C . TYR A 1 107 ? 3.559 16.719 -2.803 1 96.06 107 TYR A C 1
ATOM 861 O O . TYR A 1 107 ? 4.242 17.547 -3.398 1 96.06 107 TYR A O 1
ATOM 869 N N . CYS A 1 108 ? 3.781 16.375 -1.561 1 97.75 108 CYS A N 1
ATOM 870 C CA . CYS A 1 108 ? 4.828 17.094 -0.841 1 97.75 108 CYS A CA 1
ATOM 871 C C . CYS A 1 108 ? 5.938 16.141 -0.402 1 97.75 108 CYS A C 1
ATOM 873 O O . CYS A 1 108 ? 7.039 16.172 -0.953 1 97.75 108 CYS A O 1
ATOM 875 N N . PHE A 1 109 ? 5.648 15.148 0.397 1 98.5 109 PHE A N 1
ATOM 876 C CA . PHE A 1 109 ? 6.691 14.367 1.041 1 98.5 109 PHE A CA 1
ATOM 877 C C . PHE A 1 109 ? 7.316 13.383 0.056 1 98.5 109 PHE A C 1
ATOM 879 O O . PHE A 1 109 ? 8.539 13.32 -0.074 1 98.5 109 PHE A O 1
ATOM 886 N N . VAL A 1 110 ? 6.512 12.617 -0.652 1 98.69 110 VAL A N 1
ATOM 887 C CA . VAL A 1 110 ? 7.023 11.648 -1.622 1 98.69 110 VAL A CA 1
ATOM 888 C C . VAL A 1 110 ? 7.727 12.391 -2.76 1 98.69 110 VAL A C 1
ATOM 890 O O . VAL A 1 110 ? 8.805 11.977 -3.199 1 98.69 110 VAL A O 1
ATOM 893 N N . GLU A 1 111 ? 7.109 13.523 -3.16 1 98.25 111 GLU A N 1
ATOM 894 C CA . GLU A 1 111 ? 7.727 14.328 -4.211 1 98.25 111 GLU A CA 1
ATOM 895 C C . GLU A 1 111 ? 9.094 14.859 -3.771 1 98.25 111 GLU A C 1
ATOM 897 O O . GLU A 1 111 ? 10.047 14.844 -4.551 1 98.25 111 GLU A O 1
ATOM 902 N N . ASN A 1 112 ? 9.195 15.289 -2.6 1 98.56 112 ASN A N 1
ATOM 903 C CA . ASN A 1 112 ? 10.461 15.805 -2.094 1 98.56 112 ASN A CA 1
ATOM 904 C C . ASN A 1 112 ? 11.547 14.734 -2.092 1 98.56 112 ASN A C 1
ATOM 906 O O . ASN A 1 112 ? 12.688 14.992 -2.48 1 98.56 112 ASN A O 1
ATOM 910 N N . LEU A 1 113 ? 11.172 13.539 -1.645 1 98.5 113 LEU A N 1
ATOM 911 C CA . LEU A 1 113 ? 12.117 12.438 -1.569 1 98.5 113 LEU A CA 1
ATOM 912 C C . LEU A 1 113 ? 12.594 12.031 -2.961 1 98.5 113 LEU A C 1
ATOM 914 O O . LEU A 1 113 ? 13.758 11.664 -3.143 1 98.5 113 LEU A O 1
ATOM 918 N N . TYR A 1 114 ? 11.734 12.117 -3.912 1 98.38 114 TYR A N 1
ATOM 919 C CA . TYR A 1 114 ? 12.094 11.805 -5.293 1 98.38 114 TYR A CA 1
ATOM 920 C C . TYR A 1 114 ? 13.008 12.875 -5.871 1 98.38 114 TYR A C 1
ATOM 922 O O . TYR A 1 114 ? 14.07 12.562 -6.414 1 98.38 114 TYR A O 1
ATOM 930 N N . ARG A 1 115 ? 12.672 14.109 -5.695 1 97.69 115 ARG A N 1
ATOM 931 C CA . ARG A 1 115 ? 13.422 15.227 -6.266 1 97.69 115 ARG A CA 1
ATOM 932 C C . ARG A 1 115 ? 14.805 15.336 -5.633 1 97.69 115 ARG A C 1
ATOM 934 O O . ARG A 1 115 ? 15.766 15.711 -6.301 1 97.69 115 ARG A O 1
ATOM 941 N N . SER A 1 116 ? 14.875 15.031 -4.379 1 96.75 116 SER A N 1
ATOM 942 C CA . SER A 1 116 ? 16.141 15.117 -3.664 1 96.75 116 SER A CA 1
ATOM 943 C C . SER A 1 116 ? 17 13.875 -3.895 1 96.75 116 SER A C 1
ATOM 945 O O . SER A 1 116 ? 18.094 13.75 -3.346 1 96.75 116 SER A O 1
ATOM 947 N N . LYS A 1 117 ? 16.453 12.852 -4.605 1 97.19 117 LYS A N 1
ATOM 948 C CA . LYS A 1 117 ? 17.141 11.609 -4.984 1 97.19 117 LYS A CA 1
ATOM 949 C C . LYS A 1 117 ? 17.328 10.703 -3.777 1 97.19 117 LYS A C 1
ATOM 951 O O . LYS A 1 117 ? 18.188 9.82 -3.793 1 97.19 117 LYS A O 1
ATOM 956 N N . ALA A 1 118 ? 16.578 11.016 -2.742 1 97 118 ALA A N 1
ATOM 957 C CA . ALA A 1 118 ? 16.625 10.156 -1.565 1 97 118 ALA A CA 1
ATOM 958 C C . ALA A 1 118 ? 15.789 8.891 -1.779 1 97 118 ALA A C 1
ATOM 960 O O . ALA A 1 118 ? 15.906 7.926 -1.024 1 97 118 ALA A O 1
ATOM 961 N N . MET A 1 119 ? 14.977 8.898 -2.777 1 98.06 119 MET A N 1
ATOM 962 C CA . MET A 1 119 ? 14.18 7.738 -3.145 1 98.06 119 MET A CA 1
ATOM 963 C C . MET A 1 119 ? 14.445 7.324 -4.59 1 98.06 119 MET A C 1
ATOM 965 O O . MET A 1 119 ? 14.43 8.164 -5.492 1 98.06 119 MET A O 1
ATOM 969 N N . GLU A 1 120 ? 14.633 6.055 -4.754 1 98 120 GLU A N 1
ATOM 970 C CA . GLU A 1 120 ? 14.844 5.539 -6.105 1 98 120 GLU A CA 1
ATOM 971 C C . GLU A 1 120 ? 13.625 5.766 -6.984 1 98 120 GLU A C 1
ATOM 973 O O . GLU A 1 120 ? 12.484 5.621 -6.527 1 98 120 GLU A O 1
ATOM 978 N N . PRO A 1 121 ? 13.875 6.07 -8.258 1 98.19 121 PRO A N 1
ATOM 979 C CA . PRO A 1 121 ? 12.75 6.332 -9.164 1 98.19 121 PRO A CA 1
ATOM 980 C C . PRO A 1 121 ? 11.742 5.191 -9.188 1 98.19 121 PRO A C 1
ATOM 982 O O . PRO A 1 121 ? 10.531 5.434 -9.172 1 98.19 121 PRO A O 1
ATOM 985 N N . ALA A 1 122 ? 12.211 3.986 -9.203 1 98.62 122 ALA A N 1
ATOM 986 C CA . ALA A 1 122 ? 11.297 2.85 -9.273 1 98.62 122 ALA A CA 1
ATOM 987 C C . ALA A 1 122 ? 10.406 2.787 -8.031 1 98.62 122 ALA A C 1
ATOM 989 O O . ALA A 1 122 ? 9.227 2.453 -8.125 1 98.62 122 ALA A O 1
ATOM 990 N N . MET A 1 123 ? 10.953 3.127 -6.852 1 98.75 123 MET A N 1
ATOM 991 C CA . MET A 1 123 ? 10.18 3.18 -5.609 1 98.75 123 MET A CA 1
ATOM 992 C C . MET A 1 123 ? 9.125 4.277 -5.668 1 98.75 123 MET A C 1
ATOM 994 O O . MET A 1 123 ? 7.984 4.07 -5.258 1 98.75 123 MET A O 1
ATOM 998 N N . TYR A 1 124 ? 9.594 5.383 -6.188 1 98.75 124 TYR A N 1
ATOM 999 C CA . TYR A 1 124 ? 8.68 6.5 -6.402 1 98.75 124 TYR A CA 1
ATOM 1000 C C . TYR A 1 124 ? 7.5 6.082 -7.273 1 98.75 124 TYR A C 1
ATOM 1002 O O . TYR A 1 124 ? 6.344 6.379 -6.957 1 98.75 124 TYR A O 1
ATOM 1010 N N . HIS A 1 125 ? 7.699 5.371 -8.328 1 98.75 125 HIS A N 1
ATOM 1011 C CA . HIS A 1 125 ? 6.648 4.961 -9.25 1 98.75 125 HIS A CA 1
ATOM 1012 C C . HIS A 1 125 ? 5.699 3.961 -8.602 1 98.75 125 HIS A C 1
ATOM 1014 O O . HIS A 1 125 ? 4.5 3.971 -8.883 1 98.75 125 HIS A O 1
ATOM 1020 N N . VAL A 1 126 ? 6.203 3.102 -7.742 1 98.81 126 VAL A N 1
ATOM 1021 C CA . VAL A 1 126 ? 5.344 2.18 -7.008 1 98.81 126 VAL A CA 1
ATOM 1022 C C . VAL A 1 126 ? 4.348 2.969 -6.156 1 98.81 126 VAL A C 1
ATOM 1024 O O . VAL A 1 126 ? 3.15 2.682 -6.164 1 98.81 126 VAL A O 1
ATOM 1027 N N . LEU A 1 127 ? 4.879 3.969 -5.438 1 98.81 127 LEU A N 1
ATOM 1028 C CA . LEU A 1 127 ? 4.004 4.781 -4.598 1 98.81 127 LEU A CA 1
ATOM 1029 C C . LEU A 1 127 ? 2.982 5.531 -5.449 1 98.81 127 LEU A C 1
ATOM 1031 O O . LEU A 1 127 ? 1.813 5.637 -5.07 1 98.81 127 LEU A O 1
ATOM 1035 N N . GLN A 1 128 ? 3.418 5.992 -6.605 1 98.62 128 GLN A N 1
ATOM 1036 C CA . GLN A 1 128 ? 2.492 6.684 -7.5 1 98.62 128 GLN A CA 1
ATOM 1037 C C . GLN A 1 128 ? 1.368 5.754 -7.949 1 98.62 128 GLN A C 1
ATOM 1039 O O . GLN A 1 128 ? 0.214 6.172 -8.047 1 98.62 128 GLN A O 1
ATOM 1044 N N . GLU A 1 129 ? 1.68 4.523 -8.219 1 98.44 129 GLU A N 1
ATOM 1045 C CA . GLU A 1 129 ? 0.659 3.555 -8.609 1 98.44 129 GLU A CA 1
ATOM 1046 C C . GLU A 1 129 ? -0.324 3.303 -7.469 1 98.44 129 GLU A C 1
ATOM 1048 O O . GLU A 1 129 ? -1.522 3.135 -7.703 1 98.44 129 GLU A O 1
ATOM 1053 N N . TRP A 1 130 ? 0.199 3.262 -6.293 1 98.38 130 TRP A N 1
ATOM 1054 C CA . TRP A 1 130 ? -0.686 3.131 -5.141 1 98.38 130 TRP A CA 1
ATOM 1055 C C . TRP A 1 130 ? -1.617 4.332 -5.027 1 98.38 130 TRP A C 1
ATOM 1057 O O . TRP A 1 130 ? -2.822 4.176 -4.816 1 98.38 130 TRP A O 1
ATOM 1067 N N . PHE A 1 131 ? -1.072 5.523 -5.164 1 97.19 131 PHE A N 1
ATOM 1068 C CA . PHE A 1 131 ? -1.895 6.727 -5.09 1 97.19 131 PHE A CA 1
ATOM 1069 C C . PHE A 1 131 ? -2.99 6.699 -6.148 1 97.19 131 PHE A C 1
ATOM 1071 O O . PHE A 1 131 ? -4.148 7.008 -5.859 1 97.19 131 PHE A O 1
ATOM 1078 N N . LYS A 1 132 ? -2.635 6.309 -7.309 1 96.31 132 LYS A N 1
ATOM 1079 C CA . LYS A 1 132 ? -3.594 6.227 -8.406 1 96.31 132 LYS A CA 1
ATOM 1080 C C . LYS A 1 132 ? -4.703 5.227 -8.094 1 96.31 132 LYS A C 1
ATOM 1082 O O . LYS A 1 132 ? -5.887 5.523 -8.281 1 96.31 132 LYS A O 1
ATOM 1087 N N . PHE A 1 133 ? -4.359 4.133 -7.652 1 96.31 133 PHE A N 1
ATOM 1088 C CA . PHE A 1 133 ? -5.332 3.104 -7.316 1 96.31 133 PHE A CA 1
ATOM 1089 C C . PHE A 1 133 ? -6.293 3.596 -6.238 1 96.31 133 PHE A C 1
ATOM 1091 O O . PHE A 1 133 ? -7.508 3.424 -6.359 1 96.31 133 PHE A O 1
ATOM 1098 N N . ILE A 1 134 ? -5.73 4.184 -5.188 1 95 134 ILE A N 1
ATOM 1099 C CA . ILE A 1 134 ? -6.539 4.66 -4.074 1 95 134 ILE A CA 1
ATOM 1100 C C . ILE A 1 134 ? -7.523 5.723 -4.562 1 95 134 ILE A C 1
ATOM 1102 O O . ILE A 1 134 ? -8.719 5.66 -4.262 1 95 134 ILE A O 1
ATOM 1106 N N . GLU A 1 135 ? -7.094 6.59 -5.352 1 91.06 135 GLU A N 1
ATOM 1107 C CA . GLU A 1 135 ? -7.93 7.66 -5.879 1 91.06 135 GLU A CA 1
ATOM 1108 C C . GLU A 1 135 ? -9.062 7.109 -6.742 1 91.06 135 GLU A C 1
ATOM 1110 O O . GLU A 1 135 ? -10.18 7.625 -6.715 1 91.06 135 GLU A O 1
ATOM 1115 N N . GLU A 1 136 ? -8.805 6.012 -7.391 1 91.12 136 GLU A N 1
ATOM 1116 C CA . GLU A 1 136 ? -9.773 5.457 -8.328 1 91.12 136 GLU A CA 1
ATOM 1117 C C . GLU A 1 136 ? -10.727 4.492 -7.629 1 91.12 136 GLU A C 1
ATOM 1119 O O . GLU A 1 136 ? -11.883 4.352 -8.031 1 91.12 136 GLU A O 1
ATOM 1124 N N . SER A 1 137 ? -10.242 3.918 -6.629 1 89 137 SER A N 1
ATOM 1125 C CA . SER A 1 137 ? -11.008 2.791 -6.109 1 89 137 SER A CA 1
ATOM 1126 C C . SER A 1 137 ? -11.625 3.119 -4.754 1 89 137 SER A C 1
ATOM 1128 O O . SER A 1 137 ? -12.57 2.461 -4.32 1 89 137 SER A O 1
ATOM 1130 N N . ILE A 1 138 ? -10.938 4.004 -4.074 1 85.62 138 ILE A N 1
ATOM 1131 C CA . ILE A 1 138 ? -11.406 4.348 -2.734 1 85.62 138 ILE A CA 1
ATOM 1132 C C . ILE A 1 138 ? -11.852 5.809 -2.703 1 85.62 138 ILE A C 1
ATOM 1134 O O . ILE A 1 138 ? -11.18 6.684 -3.244 1 85.62 138 ILE A O 1
ATOM 1138 N N . ARG A 1 139 ? -13.047 6.039 -2.373 1 77.56 139 ARG A N 1
ATOM 1139 C CA . ARG A 1 139 ? -13.594 7.391 -2.312 1 77.56 139 ARG A CA 1
ATOM 1140 C C . ARG A 1 139 ? -12.977 8.18 -1.167 1 77.56 139 ARG A C 1
ATOM 1142 O O . ARG A 1 139 ? -13.359 8.008 -0.008 1 77.56 139 ARG A O 1
ATOM 1149 N N . ILE A 1 140 ? -11.945 8.93 -1.428 1 87.31 140 ILE A N 1
ATOM 1150 C CA . ILE A 1 140 ? -11.391 9.836 -0.426 1 87.31 140 ILE A CA 1
ATOM 1151 C C . ILE A 1 140 ? -12 11.227 -0.591 1 87.31 140 ILE A C 1
ATOM 1153 O O . ILE A 1 140 ? -11.648 11.961 -1.519 1 87.31 140 ILE A O 1
ATOM 1157 N N . ARG A 1 141 ? -12.961 11.508 0.183 1 85.81 141 ARG A N 1
ATOM 1158 C CA . ARG A 1 141 ? -13.703 12.766 0.093 1 85.81 141 ARG A CA 1
ATOM 1159 C C . ARG A 1 141 ? -12.875 13.93 0.636 1 85.81 141 ARG A C 1
ATOM 1161 O O . ARG A 1 141 ? -12.219 13.797 1.671 1 85.81 141 ARG A O 1
ATOM 1168 N N . THR A 1 142 ? -12.82 14.953 -0.047 1 91 142 THR A N 1
ATOM 1169 C CA . THR A 1 142 ? -12.234 16.234 0.342 1 91 142 THR A CA 1
ATOM 1170 C C . THR A 1 142 ? -13.117 17.391 -0.105 1 91 142 THR A C 1
ATOM 1172 O O . THR A 1 142 ? -13.273 17.625 -1.304 1 91 142 THR A O 1
ATOM 1175 N N . ASP A 1 143 ? -13.609 18.109 0.847 1 90.12 143 ASP A N 1
ATOM 1176 C CA . ASP A 1 143 ? -14.516 19.203 0.519 1 90.12 143 ASP A CA 1
ATOM 1177 C C . ASP A 1 143 ? -13.812 20.562 0.63 1 90.12 143 ASP A C 1
ATOM 1179 O O . ASP A 1 143 ? -14.141 21.5 -0.094 1 90.12 143 ASP A O 1
ATOM 1183 N N . LEU A 1 144 ? -12.93 20.641 1.558 1 92 144 LEU A N 1
ATOM 1184 C CA . LEU A 1 144 ? -12.219 21.891 1.829 1 92 144 LEU A CA 1
ATOM 1185 C C . LEU A 1 144 ? -10.812 21.609 2.336 1 92 144 LEU A C 1
ATOM 1187 O O . LEU A 1 144 ? -10.594 20.672 3.115 1 92 144 LEU A O 1
ATOM 1191 N N . ILE A 1 145 ? -9.859 22.422 1.9 1 93.88 145 ILE A N 1
ATOM 1192 C CA . ILE A 1 145 ? -8.508 22.391 2.439 1 93.88 145 ILE A CA 1
ATOM 1193 C C . ILE A 1 145 ? -8.18 23.719 3.105 1 93.88 145 ILE A C 1
ATOM 1195 O O . ILE A 1 145 ? -8.406 24.781 2.525 1 93.88 145 ILE A O 1
ATOM 1199 N N . VAL A 1 146 ? -7.789 23.641 4.297 1 93.81 146 VAL A N 1
ATOM 1200 C CA . VAL A 1 146 ? -7.254 24.812 4.988 1 93.81 146 VAL A CA 1
ATOM 1201 C C . VAL A 1 146 ? -5.73 24.75 5.008 1 93.81 146 VAL A C 1
ATOM 1203 O O . VAL A 1 146 ? -5.148 23.812 5.582 1 93.81 146 VAL A O 1
ATOM 1206 N N . TYR A 1 147 ? -5.129 25.734 4.375 1 95.25 147 TYR A N 1
ATOM 1207 C CA . TYR A 1 147 ? -3.674 25.781 4.273 1 95.25 147 TYR A CA 1
ATOM 1208 C C . TYR A 1 147 ? -3.092 26.766 5.281 1 95.25 147 TYR A C 1
ATOM 1210 O O . TYR A 1 147 ? -3.287 27.984 5.16 1 95.25 147 TYR A O 1
ATOM 1218 N N . LEU A 1 148 ? -2.439 26.188 6.285 1 95.88 148 LEU A N 1
ATOM 1219 C CA . LEU A 1 148 ? -1.693 27.031 7.207 1 95.88 148 LEU A CA 1
ATOM 1220 C C . LEU A 1 148 ? -0.339 27.422 6.621 1 95.88 148 LEU A C 1
ATOM 1222 O O . LEU A 1 148 ? 0.669 26.766 6.898 1 95.88 148 LEU A O 1
ATOM 1226 N N . ARG A 1 149 ? -0.376 28.469 5.934 1 95.75 149 ARG A N 1
ATOM 1227 C CA . ARG A 1 149 ? 0.809 28.922 5.207 1 95.75 149 ARG A CA 1
ATOM 1228 C C . ARG A 1 149 ? 1.81 29.578 6.148 1 95.75 149 ARG A C 1
ATOM 1230 O O . ARG A 1 149 ? 1.49 30.578 6.805 1 95.75 149 ARG A O 1
ATOM 1237 N N . THR A 1 150 ? 2.996 28.969 6.219 1 97.19 150 THR A N 1
ATOM 1238 C CA . THR A 1 150 ? 4.023 29.438 7.145 1 97.19 150 THR A CA 1
ATOM 1239 C C . THR A 1 150 ? 5.387 29.484 6.461 1 97.19 150 THR A C 1
ATOM 1241 O O . THR A 1 150 ? 5.762 28.531 5.754 1 97.19 150 THR A O 1
ATOM 1244 N N . SER A 1 151 ? 6.105 30.516 6.73 1 97.56 151 SER A N 1
ATOM 1245 C CA . SER A 1 151 ? 7.434 30.609 6.129 1 97.56 151 SER A CA 1
ATOM 1246 C C . SER A 1 151 ? 8.391 29.594 6.738 1 97.56 151 SER A C 1
ATOM 1248 O O . SER A 1 151 ? 8.297 29.281 7.926 1 97.56 151 SER A O 1
ATOM 1250 N N . PRO A 1 152 ? 9.336 29.125 5.938 1 98.25 152 PRO A N 1
ATOM 1251 C CA . PRO A 1 152 ? 10.273 28.094 6.414 1 98.25 152 PRO A CA 1
ATOM 1252 C C . PRO A 1 152 ? 11.07 28.547 7.637 1 98.25 152 PRO A C 1
ATOM 1254 O O . PRO A 1 152 ? 11.328 27.75 8.539 1 98.25 152 PRO A O 1
ATOM 1257 N N . ASP A 1 153 ? 11.461 29.859 7.691 1 97.44 153 ASP A N 1
ATOM 1258 C CA . ASP A 1 153 ? 12.219 30.359 8.836 1 97.44 153 ASP A CA 1
ATOM 1259 C C . ASP A 1 153 ? 11.398 30.266 10.125 1 97.44 153 ASP A C 1
ATOM 1261 O O . ASP A 1 153 ? 11.938 29.922 11.18 1 97.44 153 ASP A O 1
ATOM 1265 N N . VAL A 1 154 ? 10.156 30.547 10.039 1 96.38 154 VAL A N 1
ATOM 1266 C CA . VAL A 1 154 ? 9.273 30.516 11.195 1 96.38 154 VAL A CA 1
ATOM 1267 C C . VAL A 1 154 ? 9.094 29.062 11.672 1 96.38 154 VAL A C 1
ATOM 1269 O O . VAL A 1 154 ? 9.234 28.781 12.859 1 96.38 154 VAL A O 1
ATOM 1272 N N . VAL A 1 155 ? 8.836 28.125 10.711 1 97 155 VAL A N 1
ATOM 1273 C CA . VAL A 1 155 ? 8.609 26.75 11.133 1 97 155 VAL A CA 1
ATOM 1274 C C . VAL A 1 155 ? 9.914 26.141 11.656 1 97 155 VAL A C 1
ATOM 1276 O O . VAL A 1 155 ? 9.898 25.312 12.562 1 97 155 VAL A O 1
ATOM 1279 N N . TYR A 1 156 ? 11.016 26.578 11.062 1 96.69 156 TYR A N 1
ATOM 1280 C CA . TYR A 1 156 ? 12.305 26.094 11.547 1 96.69 156 TYR A CA 1
ATOM 1281 C C . TYR A 1 156 ? 12.5 26.438 13.016 1 96.69 156 TYR A C 1
ATOM 1283 O O . TYR A 1 156 ? 12.867 25.578 13.82 1 96.69 156 TYR A O 1
ATOM 1291 N N . LYS A 1 157 ? 12.203 27.656 13.398 1 94.88 157 LYS A N 1
ATOM 1292 C CA . LYS A 1 157 ? 12.32 28.094 14.789 1 94.88 157 LYS A CA 1
ATOM 1293 C C . LYS A 1 157 ? 11.344 27.344 15.688 1 94.88 157 LYS A C 1
ATOM 1295 O O . LYS A 1 157 ? 11.695 26.969 16.812 1 94.88 157 LYS A O 1
ATOM 1300 N N . ARG A 1 158 ? 10.18 27.094 15.211 1 93.88 158 ARG A N 1
ATOM 1301 C CA . ARG A 1 158 ? 9.172 26.375 15.992 1 93.88 158 ARG A CA 1
ATOM 1302 C C . ARG A 1 158 ? 9.602 24.938 16.25 1 93.88 158 ARG A C 1
ATOM 1304 O O . ARG A 1 158 ? 9.414 24.406 17.344 1 93.88 158 ARG A O 1
ATOM 1311 N N . ILE A 1 159 ? 10.148 24.297 15.219 1 94.38 159 ILE A N 1
ATOM 1312 C CA . ILE A 1 159 ? 10.617 22.906 15.336 1 94.38 159 ILE A CA 1
ATOM 1313 C C . ILE A 1 159 ? 11.758 22.828 16.344 1 94.38 159 ILE A C 1
ATOM 1315 O O . ILE A 1 159 ? 11.789 21.922 17.188 1 94.38 159 ILE A O 1
ATOM 1319 N N . GLN A 1 160 ? 12.633 23.844 16.312 1 92.81 160 GLN A N 1
ATOM 1320 C CA . GLN A 1 160 ? 13.742 23.891 17.266 1 92.81 160 GLN A CA 1
ATOM 1321 C C . GLN A 1 160 ? 13.242 24.078 18.688 1 92.81 160 GLN A C 1
ATOM 1323 O O . GLN A 1 160 ? 13.758 23.469 19.625 1 92.81 160 GLN A O 1
ATOM 1328 N N . ARG A 1 161 ? 12.227 24.797 18.844 1 91.25 161 ARG A N 1
ATOM 1329 C CA . ARG A 1 161 ? 11.664 25.078 20.172 1 91.25 161 ARG A CA 1
ATOM 1330 C C . ARG A 1 161 ? 10.906 23.875 20.703 1 91.25 161 ARG A C 1
ATOM 1332 O O . ARG A 1 161 ? 11.016 23.547 21.891 1 91.25 161 ARG A O 1
ATOM 1339 N N . ARG A 1 162 ? 10.133 23.25 19.875 1 88.88 162 ARG A N 1
ATOM 1340 C CA . ARG A 1 162 ? 9.336 22.094 20.281 1 88.88 162 ARG A CA 1
ATOM 1341 C C . ARG A 1 162 ? 10.227 20.906 20.625 1 88.88 162 ARG A C 1
ATOM 1343 O O . ARG A 1 162 ? 9.867 20.078 21.469 1 88.88 162 ARG A O 1
ATOM 1350 N N . ALA A 1 163 ? 11.344 20.734 20 1 85.5 163 ALA A N 1
ATOM 1351 C CA . ALA A 1 163 ? 12.438 19.828 20.312 1 85.5 163 ALA A CA 1
ATOM 1352 C C . ALA A 1 163 ? 11.969 18.375 20.312 1 85.5 163 ALA A C 1
ATOM 1354 O O . ALA A 1 163 ? 12.25 17.625 21.25 1 85.5 163 ALA A O 1
ATOM 1355 N N . ARG A 1 164 ? 11.195 17.953 19.375 1 87.06 164 ARG A N 1
ATOM 1356 C CA . ARG A 1 164 ? 10.945 16.516 19.188 1 87.06 164 ARG A CA 1
ATOM 1357 C C . ARG A 1 164 ? 12.219 15.773 18.828 1 87.06 164 ARG A C 1
ATOM 1359 O O . ARG A 1 164 ? 12.961 16.203 17.938 1 87.06 164 ARG A O 1
ATOM 1366 N N . PRO A 1 165 ? 12.484 14.68 19.438 1 89.69 165 PRO A N 1
ATOM 1367 C CA . PRO A 1 165 ? 13.758 13.977 19.234 1 89.69 165 PRO A CA 1
ATOM 1368 C C . PRO A 1 165 ? 14.008 13.602 17.781 1 89.69 165 PRO A C 1
ATOM 1370 O O . PRO A 1 165 ? 15.125 13.742 17.281 1 89.69 165 PRO A O 1
ATOM 1373 N N . GLU A 1 166 ? 13.023 13.195 17.031 1 90.19 166 GLU A N 1
ATOM 1374 C CA . GLU A 1 166 ? 13.188 12.734 15.656 1 90.19 166 GLU A CA 1
ATOM 1375 C C . GLU A 1 166 ? 13.477 13.898 14.711 1 90.19 166 GLU A C 1
ATOM 1377 O O . GLU A 1 166 ? 14.039 13.711 13.633 1 90.19 166 GLU A O 1
ATOM 1382 N N . GLU A 1 167 ? 13.094 15.117 15.188 1 89.12 167 GLU A N 1
ATOM 1383 C CA . GLU A 1 167 ? 13.102 16.25 14.258 1 89.12 167 GLU A CA 1
ATOM 1384 C C . GLU A 1 167 ? 14.359 17.109 14.438 1 89.12 167 GLU A C 1
ATOM 1386 O O . GLU A 1 167 ? 14.562 18.078 13.711 1 89.12 167 GLU A O 1
ATOM 1391 N N . THR A 1 168 ? 15.203 16.719 15.312 1 86.44 168 THR A N 1
ATOM 1392 C CA . THR A 1 168 ? 16.344 17.562 15.688 1 86.44 168 THR A CA 1
ATOM 1393 C C . THR A 1 168 ? 17.297 17.734 14.508 1 86.44 168 THR A C 1
ATOM 1395 O O . THR A 1 168 ? 17.984 18.75 14.414 1 86.44 168 THR A O 1
ATOM 1398 N N . CYS A 1 169 ? 17.25 16.859 13.586 1 83.62 169 CYS A N 1
ATOM 1399 C CA . CYS A 1 169 ? 18.234 16.891 12.5 1 83.62 169 CYS A CA 1
ATOM 1400 C C . CYS A 1 169 ? 17.609 17.453 11.227 1 83.62 169 CYS A C 1
ATOM 1402 O O . CYS A 1 169 ? 18.234 17.438 10.172 1 83.62 169 CYS A O 1
ATOM 1404 N N . ILE A 1 170 ? 16.406 17.984 11.328 1 90.75 170 ILE A N 1
ATOM 1405 C CA . ILE A 1 170 ? 15.758 18.5 10.133 1 90.75 170 ILE A CA 1
ATOM 1406 C C . ILE A 1 170 ? 16.422 19.812 9.711 1 90.75 170 ILE A C 1
ATOM 1408 O O . ILE A 1 170 ? 16.391 20.797 10.453 1 90.75 170 ILE A O 1
ATOM 1412 N N . PRO A 1 171 ? 17.031 19.875 8.562 1 93.81 171 PRO A N 1
ATOM 1413 C CA . PRO A 1 171 ? 17.656 21.125 8.109 1 93.81 171 PRO A CA 1
ATOM 1414 C C . PRO A 1 171 ? 16.641 22.109 7.547 1 93.81 171 PRO A C 1
ATOM 1416 O O . PRO A 1 171 ? 15.586 21.719 7.043 1 93.81 171 PRO A O 1
ATOM 1419 N N . LEU A 1 172 ? 16.969 23.328 7.566 1 96.94 172 LEU A N 1
ATOM 1420 C CA . LEU A 1 172 ? 16.109 24.406 7.047 1 96.94 172 LEU A CA 1
ATOM 1421 C C . LEU A 1 172 ? 15.812 24.188 5.566 1 96.94 172 LEU A C 1
ATOM 1423 O O . LEU A 1 172 ? 14.695 24.453 5.113 1 96.94 172 LEU A O 1
ATOM 1427 N N . ASN A 1 173 ? 16.781 23.719 4.855 1 97.25 173 ASN A N 1
ATOM 1428 C CA . ASN A 1 173 ? 16.594 23.531 3.42 1 97.25 173 ASN A CA 1
ATOM 1429 C C . ASN A 1 173 ? 15.484 22.516 3.135 1 97.25 173 ASN A C 1
ATOM 1431 O O . ASN A 1 173 ? 14.742 22.672 2.164 1 97.25 173 ASN A O 1
ATOM 1435 N N . TYR A 1 174 ? 15.375 21.531 3.922 1 96.44 174 TYR A N 1
ATOM 1436 C CA . TYR A 1 174 ? 14.289 20.578 3.781 1 96.44 174 TYR A CA 1
ATOM 1437 C C . TYR A 1 174 ? 12.938 21.266 3.932 1 96.44 174 TYR A C 1
ATOM 1439 O O . TYR A 1 174 ? 12.016 21 3.148 1 96.44 174 TYR A O 1
ATOM 1447 N N . LEU A 1 175 ? 12.844 22.125 4.887 1 98.06 175 LEU A N 1
ATOM 1448 C CA . LEU A 1 175 ? 11.594 22.828 5.145 1 98.06 175 LEU A CA 1
ATOM 1449 C C . LEU A 1 175 ? 11.273 23.797 4.004 1 98.06 175 LEU A C 1
ATOM 1451 O O . LEU A 1 175 ? 10.109 24 3.67 1 98.06 175 LEU A O 1
ATOM 1455 N N . LYS A 1 176 ? 12.289 24.375 3.455 1 98.62 176 LYS A N 1
ATOM 1456 C CA . LYS A 1 176 ? 12.102 25.234 2.289 1 98.62 176 LYS A CA 1
ATOM 1457 C C . LYS A 1 176 ? 11.547 24.453 1.106 1 98.62 176 LYS A C 1
ATOM 1459 O O . LYS A 1 176 ? 10.625 24.906 0.426 1 98.62 176 LYS A O 1
ATOM 1464 N N . GLU A 1 177 ? 12.117 23.312 0.928 1 98.5 177 GLU A N 1
ATOM 1465 C CA . GLU A 1 177 ? 11.656 22.453 -0.161 1 98.5 177 GLU A CA 1
ATOM 1466 C C . GLU A 1 177 ? 10.203 22.031 0.054 1 98.5 177 GLU A C 1
ATOM 1468 O O . GLU A 1 177 ? 9.398 22.047 -0.88 1 98.5 177 GLU A O 1
ATOM 1473 N N . LEU A 1 178 ? 9.906 21.656 1.246 1 98.44 178 LEU A N 1
ATOM 1474 C CA . LEU A 1 178 ? 8.539 21.266 1.563 1 98.44 178 LEU A CA 1
ATOM 1475 C C . LEU A 1 178 ? 7.586 22.453 1.368 1 98.44 178 LEU A C 1
ATOM 1477 O O . LEU A 1 178 ? 6.465 22.266 0.889 1 98.44 178 LEU A O 1
ATOM 1481 N N . HIS A 1 179 ? 8.031 23.578 1.771 1 98.56 179 HIS A N 1
ATOM 1482 C CA . HIS A 1 179 ? 7.227 24.781 1.567 1 98.56 179 HIS A CA 1
ATOM 1483 C C . HIS A 1 179 ? 6.922 25 0.088 1 98.56 179 HIS A C 1
ATOM 1485 O O . HIS A 1 179 ? 5.77 25.234 -0.284 1 98.56 179 HIS A O 1
ATOM 1491 N N . ASP A 1 180 ? 7.906 24.906 -0.695 1 98.25 180 ASP A N 1
ATOM 1492 C CA . ASP A 1 180 ? 7.738 25.109 -2.133 1 98.25 180 ASP A CA 1
ATOM 1493 C C . ASP A 1 180 ? 6.746 24.094 -2.711 1 98.25 180 ASP A C 1
ATOM 1495 O O . ASP A 1 180 ? 5.934 24.453 -3.572 1 98.25 180 ASP A O 1
ATOM 1499 N N . LEU A 1 181 ? 6.812 22.922 -2.273 1 97.56 181 LEU A N 1
ATOM 1500 C CA . LEU A 1 181 ? 5.91 21.891 -2.768 1 97.56 181 LEU A CA 1
ATOM 1501 C C . LEU A 1 181 ? 4.477 22.156 -2.309 1 97.56 181 LEU A C 1
ATOM 1503 O O . LEU A 1 181 ? 3.531 21.953 -3.074 1 97.56 181 LEU A O 1
ATOM 1507 N N . HIS A 1 182 ? 4.344 22.609 -1.091 1 97.38 182 HIS A N 1
ATOM 1508 C CA . HIS A 1 182 ? 3.012 22.984 -0.635 1 97.38 182 HIS A CA 1
ATOM 1509 C C . HIS A 1 182 ? 2.459 24.156 -1.458 1 97.38 182 HIS A C 1
ATOM 1511 O O . HIS A 1 182 ? 1.288 24.141 -1.843 1 97.38 182 HIS A O 1
ATOM 1517 N N . GLU A 1 183 ? 3.297 25.109 -1.723 1 96.62 183 GLU A N 1
ATOM 1518 C CA . GLU A 1 183 ? 2.896 26.25 -2.531 1 96.62 183 GLU A CA 1
ATOM 1519 C C . GLU A 1 183 ? 2.471 25.828 -3.932 1 96.62 183 GLU A C 1
ATOM 1521 O O . GLU A 1 183 ? 1.443 26.266 -4.441 1 96.62 183 GLU A O 1
ATOM 1526 N N . ASN A 1 184 ? 3.254 25.016 -4.484 1 95 184 ASN A N 1
ATOM 1527 C CA . ASN A 1 184 ? 2.943 24.516 -5.82 1 95 184 ASN A CA 1
ATOM 1528 C C . ASN A 1 184 ? 1.618 23.75 -5.84 1 95 184 ASN A C 1
ATOM 1530 O O . ASN A 1 184 ? 0.808 23.938 -6.75 1 95 184 ASN A O 1
ATOM 1534 N N . TRP A 1 185 ? 1.374 22.953 -4.836 1 94.44 185 TRP A N 1
ATOM 1535 C CA . TRP A 1 185 ? 0.173 22.141 -4.738 1 94.44 185 TRP A CA 1
ATOM 1536 C C . TRP A 1 185 ? -1.045 22.984 -4.398 1 94.44 185 TRP A C 1
ATOM 1538 O O . TRP A 1 185 ? -2.082 22.891 -5.059 1 94.44 185 TRP A O 1
ATOM 1548 N N . LEU A 1 186 ? -0.926 23.891 -3.506 1 94.31 186 LEU A N 1
ATOM 1549 C CA . LEU A 1 186 ? -2.109 24.484 -2.898 1 94.31 186 LEU A CA 1
ATOM 1550 C C . LEU A 1 186 ? -2.363 25.875 -3.459 1 94.31 186 LEU A C 1
ATOM 1552 O O . LEU A 1 186 ? -3.48 26.391 -3.373 1 94.31 186 LEU A O 1
ATOM 1556 N N . ILE A 1 187 ? -1.41 26.469 -3.965 1 92.12 187 ILE A N 1
ATOM 1557 C CA . ILE A 1 187 ? -1.554 27.844 -4.43 1 92.12 187 ILE A CA 1
ATOM 1558 C C . ILE A 1 187 ? -1.474 27.891 -5.953 1 92.12 187 ILE A C 1
ATOM 1560 O O . ILE A 1 187 ? -2.387 28.375 -6.617 1 92.12 187 ILE A O 1
ATOM 1564 N N . GLU A 1 188 ? -0.497 27.312 -6.531 1 88.69 188 GLU A N 1
ATOM 1565 C CA . GLU A 1 188 ? -0.238 27.438 -7.961 1 88.69 188 GLU A CA 1
ATOM 1566 C C . GLU A 1 188 ? -1.126 26.5 -8.773 1 88.69 188 GLU A C 1
ATOM 1568 O O . GLU A 1 188 ? -1.544 26.844 -9.883 1 88.69 188 GLU A O 1
ATOM 1573 N N . ASN A 1 189 ? -1.251 25.234 -8.367 1 75.12 189 ASN A N 1
ATOM 1574 C CA . ASN A 1 189 ? -1.998 24.234 -9.117 1 75.12 189 ASN A CA 1
ATOM 1575 C C . ASN A 1 189 ? -3.324 23.906 -8.445 1 75.12 189 ASN A C 1
ATOM 1577 O O . ASN A 1 189 ? -3.434 22.906 -7.734 1 75.12 189 ASN A O 1
ATOM 1581 N N . GLN A 1 190 ? -4.336 24.828 -8.461 1 59.34 190 GLN A N 1
ATOM 1582 C CA . GLN A 1 190 ? -5.609 24.672 -7.77 1 59.34 190 GLN A CA 1
ATOM 1583 C C . GLN A 1 190 ? -6.41 23.516 -8.367 1 59.34 190 GLN A C 1
ATOM 1585 O O . GLN A 1 190 ? -7.578 23.312 -8.023 1 59.34 190 GLN A O 1
ATOM 1590 N N . GLY A 1 191 ? -5.812 22.812 -9.203 1 53.34 191 GLY A N 1
ATOM 1591 C CA . GLY A 1 191 ? -6.625 21.859 -9.945 1 53.34 191 GLY A CA 1
ATOM 1592 C C . GLY A 1 191 ? -7.348 20.859 -9.047 1 53.34 191 GLY A C 1
ATOM 1593 O O . GLY A 1 191 ? -8.117 20.031 -9.531 1 53.34 191 GLY A O 1
ATOM 1594 N N . TYR A 1 192 ? -6.797 20.719 -7.859 1 54.97 192 TYR A N 1
ATOM 1595 C CA . TYR A 1 192 ? -7.637 19.734 -7.172 1 54.97 192 TYR A CA 1
ATOM 1596 C C . TYR A 1 192 ? -8.906 20.391 -6.637 1 54.97 192 TYR A C 1
ATOM 1598 O O . TYR A 1 192 ? -8.883 21.547 -6.207 1 54.97 192 TYR A O 1
ATOM 1606 N N . ASN A 1 193 ? -10.031 20.047 -7.262 1 55.5 193 ASN A N 1
ATOM 1607 C CA . ASN A 1 193 ? -11.438 20.406 -7.125 1 55.5 193 ASN A CA 1
ATOM 1608 C C . ASN A 1 193 ? -11.766 20.859 -5.703 1 55.5 193 ASN A C 1
ATOM 1610 O O . ASN A 1 193 ? -12.875 21.312 -5.434 1 55.5 193 ASN A O 1
ATOM 1614 N N . SER A 1 194 ? -10.727 20.844 -4.918 1 65.94 194 SER A N 1
ATOM 1615 C CA . SER A 1 194 ? -11.141 21.219 -3.57 1 65.94 194 SER A CA 1
ATOM 1616 C C . SER A 1 194 ? -10.891 22.703 -3.314 1 65.94 194 SER A C 1
ATOM 1618 O O . SER A 1 194 ? -9.977 23.297 -3.885 1 65.94 194 SER A O 1
ATOM 1620 N N . LYS A 1 195 ? -11.781 23.406 -2.701 1 85.69 195 LYS A N 1
ATOM 1621 C CA . LYS A 1 195 ? -11.617 24.766 -2.203 1 85.69 195 LYS A CA 1
ATOM 1622 C C . LYS A 1 195 ? -10.477 24.844 -1.196 1 85.69 195 LYS A C 1
ATOM 1624 O O . LYS A 1 195 ? -10.328 23.969 -0.337 1 85.69 195 LYS A O 1
ATOM 1629 N N . VAL A 1 196 ? -9.609 25.812 -1.42 1 91.25 196 VAL A N 1
ATOM 1630 C CA . VAL A 1 196 ? -8.5 26.016 -0.501 1 91.25 196 VAL A CA 1
ATOM 1631 C C . VAL A 1 196 ? -8.625 27.359 0.192 1 91.25 196 VAL A C 1
ATOM 1633 O O . VAL A 1 196 ? -8.758 28.406 -0.469 1 91.25 196 VAL A O 1
ATOM 1636 N N . ILE A 1 197 ? -8.688 27.344 1.509 1 90.56 197 ILE A N 1
ATOM 1637 C CA . ILE A 1 197 ? -8.578 28.547 2.318 1 90.56 197 ILE A CA 1
ATOM 1638 C C . ILE A 1 197 ? -7.16 28.672 2.865 1 90.56 197 ILE A C 1
ATOM 1640 O O . ILE A 1 197 ? -6.648 27.75 3.496 1 90.56 197 ILE A O 1
ATOM 1644 N N . VAL A 1 198 ? -6.559 29.828 2.58 1 92.62 198 VAL A N 1
ATOM 1645 C CA . VAL A 1 198 ? -5.188 30.047 3.029 1 92.62 198 VAL A CA 1
ATOM 1646 C C . VAL A 1 198 ? -5.18 30.938 4.266 1 92.62 198 VAL A C 1
ATOM 1648 O O . VAL A 1 198 ? -5.75 32.031 4.246 1 92.62 198 VAL A O 1
ATOM 1651 N N . LEU A 1 199 ? -4.547 30.469 5.344 1 92 199 LEU A N 1
ATOM 1652 C CA . LEU A 1 199 ? -4.375 31.25 6.559 1 92 199 LEU A CA 1
ATOM 1653 C C . LEU A 1 199 ? -2.916 31.656 6.75 1 92 199 LEU A C 1
ATOM 1655 O O . LEU A 1 199 ? -2.014 30.844 6.516 1 92 199 LEU A O 1
ATOM 1659 N N . ASN A 1 200 ? -2.738 32.906 7.148 1 92.38 200 ASN A N 1
ATOM 1660 C CA . ASN A 1 200 ? -1.394 33.312 7.527 1 92.38 200 ASN A CA 1
ATOM 1661 C C . ASN A 1 200 ? -0.993 32.75 8.891 1 92.38 200 ASN A C 1
ATOM 1663 O O . ASN A 1 200 ? -1.332 33.344 9.93 1 92.38 200 ASN A O 1
ATOM 1667 N N . ALA A 1 201 ? -0.197 31.766 8.844 1 93.06 201 ALA A N 1
ATOM 1668 C CA . ALA A 1 201 ? 0.148 31.078 10.086 1 93.06 201 ALA A CA 1
ATOM 1669 C C . ALA A 1 201 ? 1.535 31.484 10.57 1 93.06 201 ALA A C 1
ATOM 1671 O O . ALA A 1 201 ? 2.148 30.766 11.375 1 93.06 201 ALA A O 1
ATOM 1672 N N . ASN A 1 202 ? 2.047 32.562 10.031 1 92.62 202 ASN A N 1
ATOM 1673 C CA . ASN A 1 202 ? 3.262 33.125 10.602 1 92.62 202 ASN A CA 1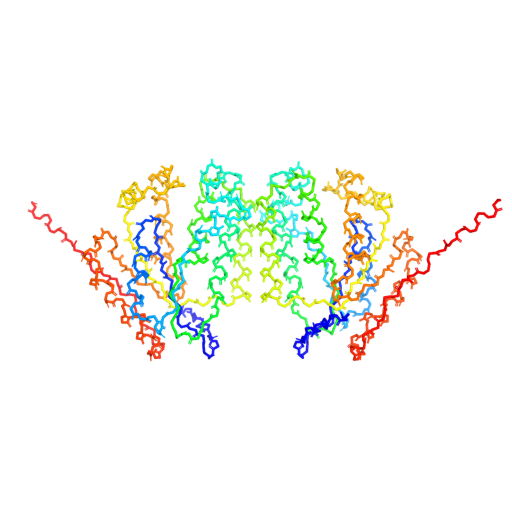
ATOM 1674 C C . ASN A 1 202 ? 2.988 33.781 11.945 1 92.62 202 ASN A C 1
ATOM 1676 O O . ASN A 1 202 ? 3.908 34 12.734 1 92.62 202 ASN A O 1
ATOM 1680 N N . LEU A 1 203 ? 1.728 34.156 12.133 1 81.94 203 LEU A N 1
ATOM 1681 C CA . LEU A 1 203 ? 1.326 34.875 13.336 1 81.94 203 LEU A CA 1
ATOM 1682 C C . LEU A 1 203 ? 1.428 33.969 14.562 1 81.94 203 LEU A C 1
ATOM 1684 O O . LEU A 1 203 ? 1.326 32.719 14.445 1 81.94 203 LEU A O 1
ATOM 1688 N N . ASP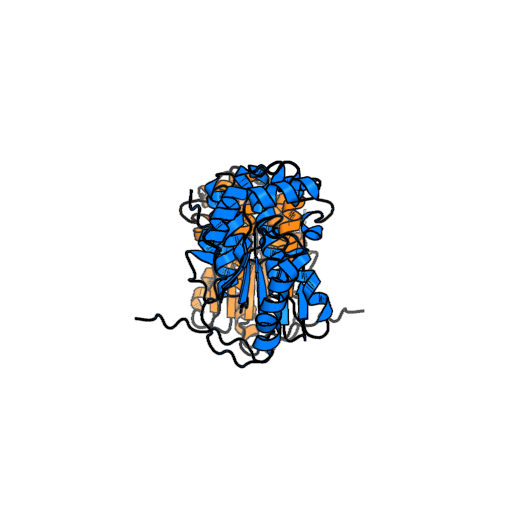 A 1 204 ? 1.652 34.594 15.719 1 73.38 204 ASP A N 1
ATOM 1689 C CA . ASP A 1 204 ? 1.688 33.844 16.953 1 73.38 204 ASP A CA 1
ATOM 1690 C C . ASP A 1 204 ? 0.283 33.406 17.375 1 73.38 204 ASP A C 1
ATOM 1692 O O . ASP A 1 204 ? -0.709 33.875 16.812 1 73.38 204 ASP A O 1
ATOM 1696 N N . LEU A 1 205 ? 0.208 32.406 18.219 1 64.62 205 LEU A N 1
ATOM 1697 C CA . LEU A 1 205 ? -1.032 31.781 18.641 1 64.62 205 LEU A CA 1
ATOM 1698 C C . LEU A 1 205 ? -2.023 32.812 19.172 1 64.62 205 LEU A C 1
ATOM 1700 O O . LEU A 1 205 ? -3.234 32.656 18.984 1 64.62 205 LEU A O 1
ATOM 1704 N N . THR A 1 206 ? -1.486 33.875 19.688 1 62.78 206 THR A N 1
ATOM 1705 C CA . THR A 1 206 ? -2.34 34.875 20.281 1 62.78 206 THR A CA 1
ATOM 1706 C C . THR A 1 206 ? -3.08 35.656 19.203 1 62.78 206 THR A C 1
ATOM 1708 O O . THR A 1 206 ? -4.211 36.094 19.406 1 62.78 206 THR A O 1
ATOM 1711 N N . HIS A 1 207 ? -2.492 35.656 18.047 1 72.81 207 HIS A N 1
ATOM 1712 C CA . HIS A 1 207 ? -3.053 36.531 17.016 1 72.81 207 HIS A CA 1
ATOM 1713 C C . HIS A 1 207 ? -3.799 35.719 15.961 1 72.81 207 HIS A C 1
ATOM 1715 O O . HIS A 1 207 ? -4.664 36.25 15.266 1 72.81 207 HIS A O 1
ATOM 1721 N N . ILE A 1 208 ? -3.549 34.438 16.016 1 72.94 208 ILE A N 1
ATOM 1722 C CA . ILE A 1 208 ? -4.113 33.656 14.93 1 72.94 208 ILE A CA 1
ATOM 1723 C C . ILE A 1 208 ? -5.551 33.25 15.273 1 72.94 208 ILE A C 1
ATOM 1725 O O . ILE A 1 208 ? -6.316 32.844 14.391 1 72.94 208 ILE A O 1
ATOM 1729 N N . GLY A 1 209 ? -6.031 33.562 16.484 1 73.94 209 GLY A N 1
ATOM 1730 C CA . GLY A 1 209 ? -7.367 33.219 16.953 1 73.94 209 GLY A CA 1
ATOM 1731 C C . GLY A 1 209 ? -8.469 33.844 16.094 1 73.94 209 GLY A C 1
ATOM 1732 O O . GLY A 1 209 ? -9.477 33.188 15.828 1 73.94 209 GLY A O 1
ATOM 1733 N N . THR A 1 210 ? -8.203 35 15.617 1 77.12 210 THR A N 1
ATOM 1734 C CA . THR A 1 210 ? -9.188 35.656 14.773 1 77.12 210 THR A CA 1
ATOM 1735 C C . THR A 1 210 ? -9.344 34.938 13.445 1 77.12 210 THR A C 1
ATOM 1737 O O . THR A 1 210 ? -10.461 34.781 12.93 1 77.12 210 THR A O 1
ATOM 1740 N N . GLU A 1 211 ? -8.211 34.5 12.969 1 79 211 GLU A N 1
ATOM 1741 C CA . GLU A 1 211 ? -8.25 33.719 11.727 1 79 211 GLU A CA 1
ATOM 1742 C C . GLU A 1 211 ? -8.992 32.406 11.906 1 79 211 GLU A C 1
ATOM 1744 O O . GLU A 1 211 ? -9.734 31.984 11.016 1 79 211 GLU A O 1
ATOM 1749 N N . TYR A 1 212 ? -8.805 31.828 13.031 1 83.62 212 TYR A N 1
ATOM 1750 C CA . TYR A 1 212 ? -9.5 30.578 13.32 1 83.62 212 TYR A CA 1
ATOM 1751 C C . TYR A 1 212 ? -11.008 30.781 13.32 1 83.62 212 TYR A C 1
ATOM 1753 O O . TYR A 1 212 ? -11.75 29.984 12.734 1 83.62 212 TYR A O 1
ATOM 1761 N N . LYS A 1 213 ? -11.398 31.859 13.922 1 81.12 213 LYS A N 1
ATOM 1762 C CA . LYS A 1 213 ? -12.82 32.156 14.016 1 81.12 213 LYS A CA 1
ATOM 1763 C C . LYS A 1 213 ? -13.438 32.375 12.641 1 81.12 213 LYS A C 1
ATOM 1765 O O . LYS A 1 213 ? -14.562 31.953 12.383 1 81.12 213 LYS A O 1
ATOM 1770 N N . ARG A 1 214 ? -12.609 32.969 11.836 1 80.12 214 ARG A N 1
ATOM 1771 C CA . ARG A 1 214 ? -13.086 33.25 10.484 1 80.12 214 ARG A CA 1
ATOM 1772 C C . ARG A 1 214 ? -13.32 31.938 9.727 1 80.12 214 ARG A C 1
ATOM 1774 O O . ARG A 1 214 ? -14.25 31.828 8.93 1 80.12 214 ARG A O 1
ATOM 1781 N N . THR A 1 215 ? -12.547 30.984 10.023 1 83.44 215 THR A N 1
ATOM 1782 C CA . THR A 1 215 ? -12.633 29.719 9.289 1 83.44 215 THR A CA 1
ATOM 1783 C C . THR A 1 215 ? -13.766 28.859 9.844 1 83.44 215 THR A C 1
ATOM 1785 O O . THR A 1 215 ? -14.242 27.938 9.164 1 83.44 215 THR A O 1
ATOM 1788 N N . GLU A 1 216 ? -14.195 29.094 11.07 1 85.06 216 GLU A N 1
ATOM 1789 C CA . GLU A 1 216 ? -15.258 28.312 11.695 1 85.06 216 GLU A CA 1
ATOM 1790 C C . GLU A 1 216 ? -16.516 28.312 10.836 1 85.06 216 GLU A C 1
ATOM 1792 O O . GLU A 1 216 ? -17.156 27.266 10.672 1 85.06 216 GLU A O 1
ATOM 1797 N N . LYS A 1 217 ? -16.781 29.484 10.273 1 82.19 217 LYS A N 1
ATOM 1798 C CA . LYS A 1 217 ? -18 29.609 9.477 1 82.19 217 LYS A CA 1
ATOM 1799 C C . LYS A 1 217 ? -17.938 28.734 8.227 1 82.19 217 LYS A C 1
ATOM 1801 O O . LYS A 1 217 ? -18.953 28.188 7.797 1 82.19 217 LYS A O 1
ATOM 1806 N N . HIS A 1 218 ? -16.766 28.625 7.734 1 83.62 218 HIS A N 1
ATOM 1807 C CA . HIS A 1 218 ? -16.594 27.859 6.508 1 83.62 218 HIS A CA 1
ATOM 1808 C C . HIS A 1 218 ? -16.594 26.359 6.793 1 83.62 218 HIS A C 1
ATOM 1810 O O . HIS A 1 218 ? -16.953 25.562 5.934 1 83.62 218 HIS A O 1
ATOM 1816 N N . ILE A 1 219 ? -16.219 26.016 7.914 1 85.62 219 ILE A N 1
ATOM 1817 C CA . ILE A 1 219 ? -16.062 24.609 8.258 1 85.62 219 ILE A CA 1
ATOM 1818 C C . ILE A 1 219 ? -17.359 24.094 8.891 1 85.62 219 ILE A C 1
ATOM 1820 O O . ILE A 1 219 ? -17.859 23.031 8.508 1 85.62 219 ILE A O 1
ATOM 1824 N N . ILE A 1 220 ? -17.922 24.797 9.773 1 78.94 220 ILE A N 1
ATOM 1825 C CA . ILE A 1 220 ? -19.094 24.344 10.539 1 78.94 220 ILE A CA 1
ATOM 1826 C C . ILE A 1 220 ? -20.359 24.641 9.758 1 78.94 220 ILE A C 1
ATOM 1828 O O . ILE A 1 220 ? -21.266 23.797 9.672 1 78.94 220 ILE A O 1
ATOM 1832 N N . ASN A 1 221 ? -20.438 25.859 9.133 1 65.38 221 ASN A N 1
ATOM 1833 C CA . ASN A 1 221 ? -21.688 26.25 8.469 1 65.38 221 ASN A CA 1
ATOM 1834 C C . ASN A 1 221 ? -21.812 25.578 7.105 1 65.38 221 ASN A C 1
ATOM 1836 O O . ASN A 1 221 ? -22.922 25.312 6.652 1 65.38 221 ASN A O 1
ATOM 1840 N N . ALA A 1 222 ? -20.781 25.453 6.352 1 56.25 222 ALA A N 1
ATOM 1841 C CA . ALA A 1 222 ? -20.844 24.797 5.051 1 56.25 222 ALA A CA 1
ATOM 1842 C C . ALA A 1 222 ? -21.453 23.391 5.176 1 56.25 222 ALA A C 1
ATOM 1844 O O . ALA A 1 222 ? -22.141 22.938 4.27 1 56.25 222 ALA A O 1
ATOM 1845 N N . ALA A 1 223 ? -21.078 22.766 6.23 1 53.69 223 ALA A N 1
ATOM 1846 C CA . ALA A 1 223 ? -21.688 21.469 6.484 1 53.69 223 ALA A CA 1
ATOM 1847 C C . ALA A 1 223 ? -23.203 21.594 6.562 1 53.69 223 ALA A C 1
ATOM 1849 O O . ALA A 1 223 ? -23.922 20.625 6.281 1 53.69 223 ALA A O 1
ATOM 1850 N N . PHE A 1 224 ? -23.625 22.828 6.988 1 49.53 224 PHE A N 1
ATOM 1851 C CA . PHE A 1 224 ? -25.062 23.078 7.137 1 49.53 224 PHE A CA 1
ATOM 1852 C C . PHE A 1 224 ? -25.641 23.703 5.871 1 49.53 224 PHE A C 1
ATOM 1854 O O . PHE A 1 224 ? -26.859 23.734 5.688 1 49.53 224 PHE A O 1
ATOM 1861 N N . THR A 1 225 ? -24.672 24.391 5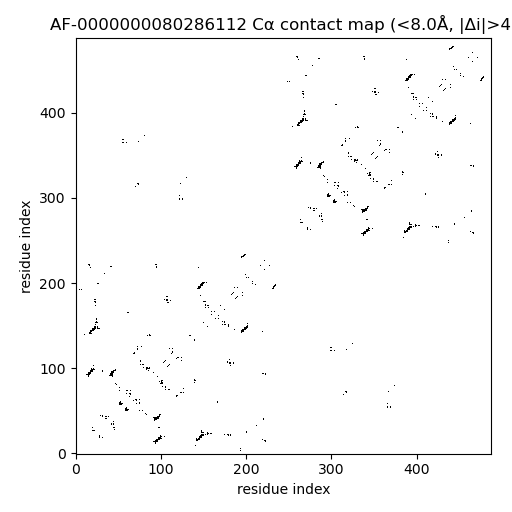.055 1 49.31 225 THR A N 1
ATOM 1862 C CA . THR A 1 225 ? -25.219 25.078 3.883 1 49.31 225 THR A CA 1
ATOM 1863 C C . THR A 1 225 ? -25.109 24.188 2.646 1 49.31 225 THR A C 1
ATOM 1865 O O . THR A 1 225 ? -24.094 23.531 2.426 1 49.31 225 THR A O 1
ATOM 1868 N N . PRO A 1 226 ? -26.172 23.984 1.938 1 42.94 226 PRO A N 1
ATOM 1869 C CA . PRO A 1 226 ? -26.125 23.281 0.65 1 42.94 226 PRO A CA 1
ATOM 1870 C C . PRO A 1 226 ? -24.984 23.781 -0.239 1 42.94 226 PRO A C 1
ATOM 1872 O O . PRO A 1 226 ? -24.594 24.953 -0.154 1 42.94 226 PRO A O 1
ATOM 1875 N N . GLN A 1 227 ? -24.078 23 -0.82 1 41 227 GLN A N 1
ATOM 1876 C CA . GLN A 1 227 ? -22.797 23.062 -1.516 1 41 227 GLN A CA 1
ATOM 1877 C C . GLN A 1 227 ? -22.797 24.188 -2.553 1 41 227 GLN A C 1
ATOM 1879 O O . GLN A 1 227 ? -23.312 24.016 -3.656 1 41 227 GLN A O 1
ATOM 1884 N N . ILE A 1 228 ? -23.047 25.516 -2.199 1 35.22 228 ILE A N 1
ATOM 1885 C CA . ILE A 1 228 ? -22.844 26.484 -3.27 1 35.22 228 ILE A CA 1
ATOM 1886 C C . ILE A 1 228 ? -21.344 26.672 -3.512 1 35.22 228 ILE A C 1
ATOM 1888 O O . ILE A 1 228 ? -20.562 26.766 -2.562 1 35.22 228 ILE A O 1
ATOM 1892 N N . SER A 1 229 ? -20.828 26.578 -4.629 1 37.16 229 SER A N 1
ATOM 1893 C CA . SER A 1 229 ? -19.484 26.75 -5.18 1 37.16 229 SER A CA 1
ATOM 1894 C C . SER A 1 229 ? -18.891 28.094 -4.75 1 37.16 229 SER A C 1
ATOM 1896 O O . SER A 1 229 ? -19.375 29.156 -5.137 1 37.16 229 SER A O 1
ATOM 1898 N N . GLN A 1 230 ? -18.484 28.406 -3.529 1 37.06 230 GLN A N 1
ATOM 1899 C CA . GLN A 1 230 ? -17.984 29.75 -3.277 1 37.06 230 GLN A CA 1
ATOM 1900 C C . GLN A 1 230 ? -16.516 29.891 -3.672 1 37.06 230 GLN A C 1
ATOM 1902 O O . GLN A 1 230 ? -15.758 28.922 -3.557 1 37.06 230 GLN A O 1
ATOM 1907 N N . PRO A 1 231 ? -15.969 31.125 -4.156 1 37.19 231 PRO A N 1
ATOM 1908 C CA . PRO A 1 231 ? -14.648 31.5 -4.668 1 37.19 231 PRO A CA 1
ATOM 1909 C C . PRO A 1 231 ? -13.578 31.5 -3.584 1 37.19 231 PRO A C 1
ATOM 1911 O O . PRO A 1 231 ? -13.883 31.641 -2.398 1 37.19 231 PRO A O 1
ATOM 1914 N N . VAL A 1 232 ? -12.312 31.234 -3.873 1 42.5 232 VAL A N 1
ATOM 1915 C CA . VAL A 1 232 ? -11.047 31.25 -3.145 1 42.5 232 VAL A CA 1
ATOM 1916 C C . VAL A 1 232 ? -10.891 32.562 -2.387 1 42.5 232 VAL A C 1
ATOM 1918 O O . VAL A 1 232 ? -10.875 33.625 -2.994 1 42.5 232 VAL A O 1
ATOM 1921 N N . LEU A 1 233 ? -11.109 32.625 -1.03 1 41.06 233 LEU A N 1
ATOM 1922 C CA . LEU A 1 233 ? -10.93 33.844 -0.248 1 41.06 233 LEU A CA 1
ATOM 1923 C C . LEU A 1 233 ? -9.477 34 0.196 1 41.06 233 LEU A C 1
ATOM 1925 O O . LEU A 1 233 ? -8.93 33.125 0.864 1 41.06 233 LEU A O 1
ATOM 1929 N N . VAL A 1 234 ? -8.633 34.656 -0.466 1 42.78 234 VAL A N 1
ATOM 1930 C CA . VAL A 1 234 ? -7.25 34.969 -0.123 1 42.78 234 VAL A CA 1
ATOM 1931 C C . VAL A 1 234 ? -7.215 36.094 0.894 1 42.78 234 VAL A C 1
ATOM 1933 O O . VAL A 1 234 ? -7.906 37.125 0.731 1 42.78 234 VAL A O 1
ATOM 1936 N N . SER A 1 235 ? -6.684 35.906 2.037 1 42.16 235 SER A N 1
ATOM 1937 C CA . SER A 1 235 ? -6.523 37 3 1 42.16 235 SER A CA 1
ATOM 1938 C C . SER A 1 235 ? -5.605 38.094 2.459 1 42.16 235 SER A C 1
ATOM 1940 O O . SER A 1 235 ? -4.652 37.812 1.728 1 42.16 235 SER A O 1
ATOM 1942 N N . PRO A 1 236 ? -5.906 39.469 2.555 1 34.31 236 PRO A N 1
ATOM 1943 C CA . PRO A 1 236 ? -5.148 40.594 2.031 1 34.31 236 PRO A CA 1
ATOM 1944 C C . PRO A 1 236 ? -3.754 40.719 2.643 1 34.31 236 PRO A C 1
ATOM 1946 O O . PRO A 1 236 ? -3.576 40.469 3.838 1 34.31 236 PRO A O 1
ATOM 1949 N N . THR A 1 237 ? -2.631 40.594 1.923 1 39.12 237 THR A N 1
ATOM 1950 C CA . THR A 1 237 ? -1.254 40.875 2.297 1 39.12 237 THR A CA 1
ATOM 1951 C C . THR A 1 237 ? -1.104 42.344 2.682 1 39.12 237 THR A C 1
ATOM 1953 O O . THR A 1 237 ? -1.549 43.25 1.947 1 39.12 237 THR A O 1
ATOM 1956 N N . LYS A 1 238 ? -0.808 42.812 3.938 1 39.59 238 LYS A N 1
ATOM 1957 C CA . LYS A 1 238 ? -0.446 44.188 4.27 1 39.59 238 LYS A CA 1
ATOM 1958 C C . LYS A 1 238 ? 0.771 44.656 3.471 1 39.59 238 LYS A C 1
ATOM 1960 O O . LYS A 1 238 ? 1.84 44.031 3.555 1 39.59 238 LYS A O 1
ATOM 1965 N N . ARG A 1 239 ? 0.728 45.406 2.32 1 36.75 239 ARG A N 1
ATOM 1966 C CA . ARG A 1 239 ? 1.769 46.188 1.648 1 36.75 239 ARG A CA 1
ATOM 1967 C C . ARG A 1 239 ? 2.385 47.219 2.592 1 36.75 239 ARG A C 1
ATOM 1969 O O . ARG A 1 239 ? 1.681 48.062 3.131 1 36.75 239 ARG A O 1
ATOM 1976 N N . GLY A 1 240 ? 3.496 46.906 3.338 1 33.5 240 GLY A N 1
ATOM 1977 C CA . GLY A 1 240 ? 4.289 47.906 4.016 1 33.5 240 GLY A CA 1
ATOM 1978 C C . GLY A 1 240 ? 4.727 49.031 3.096 1 33.5 240 GLY A C 1
ATOM 1979 O O . GLY A 1 240 ? 5.25 48.781 2.006 1 33.5 240 GLY A O 1
ATOM 1980 N N . SER A 1 241 ? 4.02 50.156 3.004 1 32.97 241 SER A N 1
ATOM 1981 C CA . SER A 1 241 ? 4.445 51.438 2.432 1 32.97 241 SER A CA 1
ATOM 1982 C C . SER A 1 241 ? 5.82 51.844 2.955 1 32.97 241 SER A C 1
ATOM 1984 O O . SER A 1 241 ? 5.973 52.125 4.141 1 32.97 241 SER A O 1
ATOM 1986 N N . LEU A 1 242 ? 6.969 51.219 2.613 1 30.09 242 LEU A N 1
ATOM 1987 C CA . LEU A 1 242 ? 8.266 51.844 2.836 1 30.09 242 LEU A CA 1
ATOM 1988 C C . LEU A 1 242 ? 8.328 53.219 2.168 1 30.09 242 LEU A C 1
ATOM 1990 O O . LEU A 1 242 ? 8.406 53.312 0.941 1 30.09 242 LEU A O 1
ATOM 1994 N N . GLU A 1 243 ? 7.484 54.125 2.543 1 25.77 243 GLU A N 1
ATOM 1995 C CA . GLU A 1 243 ? 7.762 55.562 2.324 1 25.77 243 GLU A CA 1
ATOM 1996 C C . GLU A 1 243 ? 9.094 55.969 2.957 1 25.77 243 GLU A C 1
ATOM 1998 O O . GLU A 1 243 ? 9.477 57.125 2.904 1 25.77 243 GLU A O 1
ATOM 2003 N N . ASP A 1 244 ? 10.305 55.25 2.926 1 23.56 244 ASP A N 1
ATOM 2004 C CA . ASP A 1 244 ? 11.438 56.156 2.879 1 23.56 244 ASP A CA 1
ATOM 2005 C C . ASP A 1 244 ? 11.609 56.75 1.48 1 23.56 244 ASP A C 1
ATOM 2007 O O . ASP A 1 244 ? 11.359 56.062 0.48 1 23.56 244 ASP A O 1
ATOM 2011 N N . MET B 1 1 ? -16.297 -26.578 19.828 1 22.12 1 MET B N 1
ATOM 2012 C CA . MET B 1 1 ? -17.25 -25.562 19.422 1 22.12 1 MET B CA 1
ATOM 2013 C C . MET B 1 1 ? -16.875 -24.984 18.062 1 22.12 1 MET B C 1
ATOM 2015 O O . MET B 1 1 ? -15.766 -24.484 17.875 1 22.12 1 MET B O 1
ATOM 2019 N N . ALA B 1 2 ? -17.453 -25.562 17 1 25.84 2 ALA B N 1
ATOM 2020 C CA . ALA B 1 2 ? -17.297 -25.281 15.578 1 25.84 2 ALA B CA 1
ATOM 2021 C C . ALA B 1 2 ? -17.484 -23.797 15.289 1 25.84 2 ALA B C 1
ATOM 2023 O O . ALA B 1 2 ? -18.531 -23.219 15.609 1 25.84 2 ALA B O 1
ATOM 2024 N N . SER B 1 3 ? -16.453 -23.031 15.523 1 26.98 3 SER B N 1
ATOM 2025 C CA . SER B 1 3 ? -16.453 -21.578 15.312 1 26.98 3 SER B CA 1
ATOM 2026 C C . SER B 1 3 ? -17.156 -21.203 14.016 1 26.98 3 SER B C 1
ATOM 2028 O O . SER B 1 3 ? -16.938 -21.828 12.977 1 26.98 3 SER B O 1
ATOM 2030 N N . ASN B 1 4 ? -18.297 -20.719 14.156 1 26.47 4 ASN B N 1
ATOM 2031 C CA . ASN B 1 4 ? -19.234 -20.266 13.133 1 26.47 4 ASN B CA 1
ATOM 2032 C C . ASN B 1 4 ? -18.578 -19.312 12.148 1 26.47 4 ASN B C 1
ATOM 2034 O O . ASN B 1 4 ? -18.234 -18.172 12.5 1 26.47 4 ASN B O 1
ATOM 2038 N N . VAL B 1 5 ? -17.703 -19.875 11.391 1 32.22 5 VAL B N 1
ATOM 2039 C CA . VAL B 1 5 ? -17.047 -19.094 10.336 1 32.22 5 VAL B CA 1
ATOM 2040 C C . VAL B 1 5 ? -18.094 -18.344 9.523 1 32.22 5 VAL B C 1
ATOM 2042 O O . VAL B 1 5 ? -18.984 -18.953 8.922 1 32.22 5 VAL B O 1
ATOM 2045 N N . LYS B 1 6 ? -18.375 -17.078 9.844 1 32.59 6 LYS B N 1
ATOM 2046 C CA . LYS B 1 6 ? -19.312 -16.203 9.141 1 32.59 6 LYS B CA 1
ATOM 2047 C C . LYS B 1 6 ? -19.016 -16.172 7.645 1 32.59 6 LYS B C 1
ATOM 2049 O O . LYS B 1 6 ? -17.906 -15.828 7.227 1 32.59 6 LYS B O 1
ATOM 2054 N N . ILE B 1 7 ? -19.656 -16.984 6.93 1 32.03 7 ILE B N 1
ATOM 2055 C CA . ILE B 1 7 ? -19.625 -16.938 5.469 1 32.03 7 ILE B CA 1
ATOM 2056 C C . ILE B 1 7 ? -19.922 -15.516 4.996 1 32.03 7 ILE B C 1
ATOM 2058 O O . ILE B 1 7 ? -20.969 -14.953 5.312 1 32.03 7 ILE B O 1
ATOM 2062 N N . LYS B 1 8 ? -18.938 -14.742 4.645 1 47.19 8 LYS B N 1
ATOM 2063 C CA . LYS B 1 8 ? -19.094 -13.383 4.141 1 47.19 8 LYS B CA 1
ATOM 2064 C C . LYS B 1 8 ? -20.078 -13.344 2.971 1 47.19 8 LYS B C 1
ATOM 2066 O O . LYS B 1 8 ? -19.938 -14.094 2.008 1 47.19 8 LYS B O 1
ATOM 2071 N N . LYS B 1 9 ? -21.25 -12.766 3.102 1 42.31 9 LYS B N 1
ATOM 2072 C CA . LYS B 1 9 ? -22.281 -12.539 2.082 1 42.31 9 LYS B CA 1
ATOM 2073 C C . LYS B 1 9 ? -21.781 -11.555 1.023 1 42.31 9 LYS B C 1
ATOM 2075 O O . LYS B 1 9 ? -21.406 -10.43 1.345 1 42.31 9 LYS B O 1
ATOM 2080 N N . TYR B 1 10 ? -21.297 -12.219 -0.074 1 50.47 10 TYR B N 1
ATOM 2081 C CA . TYR B 1 10 ? -20.938 -11.344 -1.183 1 50.47 10 TYR B CA 1
ATOM 2082 C C . TYR B 1 10 ? -22.172 -10.766 -1.856 1 50.47 10 TYR B C 1
ATOM 2084 O O . TYR B 1 10 ? -23.25 -11.367 -1.809 1 50.47 10 TYR B O 1
ATOM 2092 N N . ALA B 1 11 ? -22.109 -9.523 -2.238 1 48.31 11 ALA B N 1
ATOM 2093 C CA . ALA B 1 11 ? -23.234 -8.867 -2.914 1 48.31 11 ALA B CA 1
ATOM 2094 C C . ALA B 1 11 ? -23.766 -9.727 -4.055 1 48.31 11 ALA B C 1
ATOM 2096 O O . ALA B 1 11 ? -23 -10.445 -4.703 1 48.31 11 ALA B O 1
ATOM 2097 N N . ALA B 1 12 ? -25.094 -9.781 -4.184 1 54.81 12 ALA B N 1
ATOM 2098 C CA . ALA B 1 12 ? -25.797 -10.367 -5.324 1 54.81 12 ALA B CA 1
ATOM 2099 C C . ALA B 1 12 ? -25.156 -9.938 -6.641 1 54.81 12 ALA B C 1
ATOM 2101 O O . ALA B 1 12 ? -24.875 -8.75 -6.848 1 54.81 12 ALA B O 1
ATOM 2102 N N . GLY B 1 13 ? -24.328 -10.867 -7.336 1 66.94 13 GLY B N 1
ATOM 2103 C CA . GLY B 1 13 ? -23.781 -10.602 -8.656 1 66.94 13 GLY B CA 1
ATOM 2104 C C . GLY B 1 13 ? -22.266 -10.68 -8.695 1 66.94 13 GLY B C 1
ATOM 2105 O O . GLY B 1 13 ? -21.656 -10.555 -9.766 1 66.94 13 GLY B O 1
ATOM 2106 N N . SER B 1 14 ? -21.688 -10.875 -7.562 1 82.69 14 SER B N 1
ATOM 2107 C CA . SER B 1 14 ? -20.234 -11.023 -7.594 1 82.69 14 SER B CA 1
ATOM 2108 C C . SER B 1 14 ? -19.828 -12.398 -8.109 1 82.69 14 SER B C 1
ATOM 2110 O O . SER B 1 14 ? -20.453 -13.406 -7.77 1 82.69 14 SER B O 1
ATOM 2112 N N . PRO B 1 15 ? -18.797 -12.422 -8.898 1 91.12 15 PRO B N 1
ATOM 2113 C CA . PRO B 1 15 ? -18.406 -13.695 -9.516 1 91.12 15 PRO B CA 1
ATOM 2114 C C . PRO B 1 15 ? -17.828 -14.68 -8.508 1 91.12 15 PRO B C 1
ATOM 2116 O O . PRO B 1 15 ? -17.188 -14.273 -7.531 1 91.12 15 PRO B O 1
ATOM 2119 N N . PHE B 1 16 ? -18.172 -15.992 -8.773 1 92.25 16 PHE B N 1
ATOM 2120 C CA . PHE B 1 16 ? -17.453 -17.047 -8.078 1 92.25 16 PHE B CA 1
ATOM 2121 C C . PHE B 1 16 ? -15.953 -16.969 -8.352 1 92.25 16 PHE B C 1
ATOM 2123 O O . PHE B 1 16 ? -15.516 -17.094 -9.5 1 92.25 16 PHE B O 1
ATOM 2130 N N . THR B 1 17 ? -15.133 -16.75 -7.305 1 93.69 17 THR B N 1
ATOM 2131 C CA . THR B 1 17 ? -13.719 -16.438 -7.504 1 93.69 17 THR B CA 1
ATOM 2132 C C . THR B 1 17 ? -12.844 -17.625 -7.09 1 93.69 17 THR B C 1
ATOM 2134 O O . THR B 1 17 ? -12.906 -18.078 -5.945 1 93.69 17 THR B O 1
ATOM 2137 N N . VAL B 1 18 ? -12.016 -18.125 -8.047 1 94.56 18 VAL B N 1
ATOM 2138 C CA . VAL B 1 18 ? -11.109 -19.25 -7.84 1 94.56 18 VAL B CA 1
ATOM 2139 C C . VAL B 1 18 ? -9.664 -18.766 -7.938 1 94.56 18 VAL B C 1
ATOM 2141 O O . VAL B 1 18 ? -9.281 -18.125 -8.922 1 94.56 18 VAL B O 1
ATOM 2144 N N . LEU B 1 19 ? -8.898 -19.062 -6.941 1 95.81 19 LEU B N 1
ATOM 2145 C CA . LEU B 1 19 ? -7.477 -18.734 -6.93 1 95.81 19 LEU B CA 1
ATOM 2146 C C . LEU B 1 19 ? -6.629 -19.953 -7.266 1 95.81 19 LEU B C 1
ATOM 2148 O O . LEU B 1 19 ? -6.762 -21 -6.625 1 95.81 19 LEU B O 1
ATOM 2152 N N . ILE B 1 20 ? -5.797 -19.781 -8.273 1 96.69 20 ILE B N 1
ATOM 2153 C CA . ILE B 1 20 ? -4.859 -20.844 -8.625 1 96.69 20 ILE B CA 1
ATOM 2154 C C . ILE B 1 20 ? -3.508 -20.578 -7.961 1 96.69 20 ILE B C 1
ATOM 2156 O O . ILE B 1 20 ? -2.836 -19.594 -8.289 1 96.69 20 ILE B O 1
ATOM 2160 N N . GLU B 1 21 ? -3.145 -21.469 -7.086 1 97 21 GLU B N 1
ATOM 2161 C CA . GLU B 1 21 ? -1.956 -21.266 -6.266 1 97 21 GLU B CA 1
ATOM 2162 C C . GLU B 1 21 ? -0.933 -22.375 -6.473 1 97 21 GLU B C 1
ATOM 2164 O O . GLU B 1 21 ? -1.283 -23.469 -6.902 1 97 21 GLU B O 1
ATOM 2169 N N . GLY B 1 22 ? 0.32 -22.047 -6.141 1 98 22 GLY B N 1
ATOM 2170 C CA . GLY B 1 22 ? 1.427 -22.984 -6.273 1 98 22 GLY B CA 1
ATOM 2171 C C . GLY B 1 22 ? 2.777 -22.297 -6.367 1 98 22 GLY B C 1
ATOM 2172 O O . GLY B 1 22 ? 2.85 -21.078 -6.547 1 98 22 GLY B O 1
ATOM 2173 N N . ASN B 1 23 ? 3.807 -23.109 -6.273 1 98.06 23 ASN B N 1
ATOM 2174 C CA . ASN B 1 23 ? 5.18 -22.625 -6.359 1 98.06 23 ASN B CA 1
ATOM 2175 C C . ASN B 1 23 ? 5.484 -22.047 -7.734 1 98.06 23 ASN B C 1
ATOM 2177 O O . ASN B 1 23 ? 4.664 -22.141 -8.648 1 98.06 23 ASN B O 1
ATOM 2181 N N . ILE B 1 24 ? 6.551 -21.25 -7.801 1 96.44 24 ILE B N 1
ATOM 2182 C CA . ILE B 1 24 ? 7.059 -20.812 -9.094 1 96.44 24 ILE B CA 1
ATOM 2183 C C . ILE B 1 24 ? 7.359 -22.031 -9.969 1 96.44 24 ILE B C 1
ATOM 2185 O O . ILE B 1 24 ? 8.008 -22.984 -9.531 1 96.44 24 ILE B O 1
ATOM 2189 N N . GLY B 1 25 ? 6.801 -22.078 -11.195 1 95.06 25 GLY B N 1
ATOM 2190 C CA . GLY B 1 25 ? 7.062 -23.188 -12.094 1 95.06 25 GLY B CA 1
ATOM 2191 C C . GLY B 1 25 ? 6.105 -24.359 -11.906 1 95.06 25 GLY B C 1
ATOM 2192 O O . GLY B 1 25 ? 6.305 -25.422 -12.477 1 95.06 25 GLY B O 1
ATOM 2193 N N . SER B 1 26 ? 5.059 -24.109 -11.172 1 96.12 26 SER B N 1
ATOM 2194 C CA . SER B 1 26 ? 4.172 -25.219 -10.844 1 96.12 26 SER B CA 1
ATOM 2195 C C . SER B 1 26 ? 3.178 -25.484 -11.969 1 96.12 26 SER B C 1
ATOM 2197 O O . SER B 1 26 ? 2.453 -26.484 -11.938 1 96.12 26 SER B O 1
ATOM 2199 N N . GLY B 1 27 ? 3.076 -24.609 -12.945 1 93.31 27 GLY B N 1
ATOM 2200 C CA . GLY B 1 27 ? 2.203 -24.844 -14.086 1 93.31 27 GLY B CA 1
ATOM 2201 C C . GLY B 1 27 ? 0.88 -24.109 -13.984 1 93.31 27 GLY B C 1
ATOM 2202 O O . GLY B 1 27 ? -0.097 -24.484 -14.633 1 93.31 27 GLY B O 1
ATOM 2203 N N . LYS B 1 28 ? 0.752 -23.047 -13.164 1 94.88 28 LYS B N 1
ATOM 2204 C CA . LYS B 1 28 ? -0.471 -22.281 -12.953 1 94.88 28 LYS B CA 1
ATOM 2205 C C . LYS B 1 28 ? -0.985 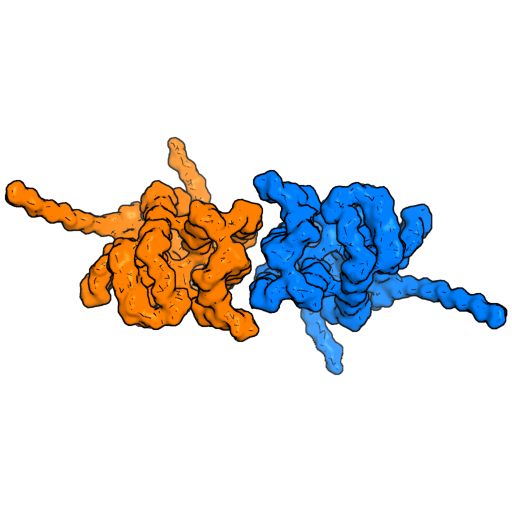-21.688 -14.266 1 94.88 28 LYS B C 1
ATOM 2207 O O . LYS B 1 28 ? -2.176 -21.781 -14.57 1 94.88 28 LYS B O 1
ATOM 2212 N N . THR B 1 29 ? -0.058 -21.094 -15.062 1 93 29 THR B N 1
ATOM 2213 C CA . THR B 1 29 ? -0.446 -20.469 -16.312 1 93 29 THR B CA 1
ATOM 2214 C C . THR B 1 29 ? -1.038 -21.5 -17.281 1 93 29 THR B C 1
ATOM 2216 O O . THR B 1 29 ? -2.039 -21.234 -17.938 1 93 29 THR B O 1
ATOM 2219 N N . THR B 1 30 ? -0.414 -22.641 -17.359 1 91.25 30 THR B N 1
ATOM 2220 C CA . THR B 1 30 ? -0.912 -23.719 -18.203 1 91.25 30 THR B CA 1
ATOM 2221 C C . THR B 1 30 ? -2.299 -24.172 -17.75 1 91.25 30 THR B C 1
ATOM 2223 O O . THR B 1 30 ? -3.189 -24.375 -18.578 1 91.25 30 THR B O 1
ATOM 2226 N N . PHE B 1 31 ? -2.42 -24.344 -16.453 1 92.62 31 PHE B N 1
ATOM 2227 C CA . PHE B 1 31 ? -3.717 -24.703 -15.898 1 92.62 31 PHE B CA 1
ATOM 2228 C C . PHE B 1 31 ? -4.777 -23.672 -16.266 1 92.62 31 PHE B C 1
ATOM 2230 O O . PHE B 1 31 ? -5.871 -24.031 -16.703 1 92.62 31 PHE B O 1
ATOM 2237 N N . LEU B 1 32 ? -4.496 -22.422 -16.078 1 93.5 32 LEU B N 1
ATOM 2238 C CA . LEU B 1 32 ? -5.422 -21.328 -16.391 1 93.5 32 LEU B CA 1
ATOM 2239 C C . LEU B 1 32 ? -5.824 -21.391 -17.859 1 93.5 32 LEU B C 1
ATOM 2241 O O . LEU B 1 32 ? -6.996 -21.188 -18.203 1 93.5 32 LEU B O 1
ATOM 2245 N N . ASN B 1 33 ? -4.887 -21.656 -18.719 1 90.94 33 ASN B N 1
ATOM 2246 C CA . ASN B 1 33 ? -5.133 -21.703 -20.156 1 90.94 33 ASN B CA 1
ATOM 2247 C C . ASN B 1 33 ? -6.109 -22.812 -20.531 1 90.94 33 ASN B C 1
ATOM 2249 O O . ASN B 1 33 ? -6.824 -22.703 -21.531 1 90.94 33 ASN B O 1
ATOM 2253 N N . HIS B 1 34 ? -6.164 -23.844 -19.781 1 90 34 HIS B N 1
ATOM 2254 C CA . HIS B 1 34 ? -7.125 -24.922 -20 1 90 34 HIS B CA 1
ATOM 2255 C C . HIS B 1 34 ? -8.555 -24.391 -19.953 1 90 34 HIS B C 1
ATOM 2257 O O . HIS B 1 34 ? -9.43 -24.891 -20.656 1 90 34 HIS B O 1
ATOM 2263 N N . PHE B 1 35 ? -8.836 -23.391 -19.25 1 92.19 35 PHE B N 1
ATOM 2264 C CA . PHE B 1 35 ? -10.195 -22.906 -19.031 1 92.19 35 PHE B CA 1
ATOM 2265 C C . PHE B 1 35 ? -10.555 -21.828 -20.047 1 92.19 35 PHE B C 1
ATOM 2267 O O . PHE B 1 35 ? -11.664 -21.297 -20.031 1 92.19 35 PHE B O 1
ATOM 2274 N N . LYS B 1 36 ? -9.641 -21.5 -20.953 1 92.19 36 LYS B N 1
ATOM 2275 C CA . LYS B 1 36 ? -9.938 -20.578 -22.047 1 92.19 36 LYS B CA 1
ATOM 2276 C C . LYS B 1 36 ? -11.117 -21.078 -22.875 1 92.19 36 LYS B C 1
ATOM 2278 O O . LYS B 1 36 ? -11.844 -20.266 -23.453 1 92.19 36 LYS B O 1
ATOM 2283 N N . GLN B 1 37 ? -11.336 -22.359 -22.906 1 91 37 GLN B N 1
ATOM 2284 C CA . GLN B 1 37 ? -12.438 -22.953 -23.656 1 91 37 GLN B CA 1
ATOM 2285 C C . GLN B 1 37 ? -13.781 -22.547 -23.078 1 91 37 GLN B C 1
ATOM 2287 O O . GLN B 1 37 ? -14.812 -22.641 -23.75 1 91 37 GLN B O 1
ATOM 2292 N N . PHE B 1 38 ? -13.773 -22.016 -21.875 1 91.25 38 PHE B N 1
ATOM 2293 C CA . PHE B 1 38 ? -14.992 -21.547 -21.234 1 91.25 38 PHE B CA 1
ATOM 2294 C C . PHE B 1 38 ? -15.023 -20.016 -21.156 1 91.25 38 PHE B C 1
ATOM 2296 O O . PHE B 1 38 ? -15.531 -19.453 -20.203 1 91.25 38 PHE B O 1
ATOM 2303 N N . ASP B 1 39 ? -14.461 -19.375 -22.109 1 90.31 39 ASP B N 1
ATOM 2304 C CA . ASP B 1 39 ? -14.227 -17.938 -22.109 1 90.31 39 ASP B CA 1
ATOM 2305 C C . ASP B 1 39 ? -15.531 -17.172 -21.984 1 90.31 39 ASP B C 1
ATOM 2307 O O . ASP B 1 39 ? -15.547 -16.031 -21.516 1 90.31 39 ASP B O 1
ATOM 2311 N N . ASP B 1 40 ? -16.594 -17.703 -22.328 1 90.94 40 ASP B N 1
ATOM 2312 C CA . ASP B 1 40 ? -17.891 -17.047 -22.219 1 90.94 40 ASP B CA 1
ATOM 2313 C C . ASP B 1 40 ? -18.359 -17 -20.766 1 90.94 40 ASP B C 1
ATOM 2315 O O . ASP B 1 40 ? -19.141 -16.125 -20.391 1 90.94 40 ASP B O 1
ATOM 2319 N N . HIS B 1 41 ? -17.781 -17.875 -19.953 1 91.81 41 HIS B N 1
ATOM 2320 C CA . HIS B 1 41 ? -18.281 -18.016 -18.594 1 91.81 41 HIS B CA 1
ATOM 2321 C C . HIS B 1 41 ? -17.219 -17.656 -17.562 1 91.81 41 HIS B C 1
ATOM 2323 O O . HIS B 1 41 ? -17.531 -17.438 -16.391 1 91.81 41 HIS B O 1
ATOM 2329 N N . VAL B 1 42 ? -16.047 -17.672 -18.016 1 94.31 42 VAL B N 1
ATOM 2330 C CA . VAL B 1 42 ? -14.945 -17.547 -17.062 1 94.31 42 VAL B CA 1
ATOM 2331 C C . VAL B 1 42 ? -14.086 -16.328 -17.438 1 94.31 42 VAL B C 1
ATOM 2333 O O . VAL B 1 42 ? -13.672 -16.188 -18.578 1 94.31 42 VAL B O 1
ATOM 2336 N N . CYS B 1 43 ? -13.891 -15.461 -16.453 1 95.75 43 CYS B N 1
ATOM 2337 C CA . CYS B 1 43 ? -12.898 -14.391 -16.562 1 95.75 43 CYS B CA 1
ATOM 2338 C C . CYS B 1 43 ? -11.531 -14.867 -16.078 1 95.75 43 CYS B C 1
ATOM 2340 O O . CYS B 1 43 ? -11.367 -15.188 -14.898 1 95.75 43 CYS B O 1
ATOM 2342 N N . LEU B 1 44 ? -10.633 -14.938 -16.984 1 96.5 44 LEU B N 1
ATOM 2343 C CA . LEU B 1 44 ? -9.289 -15.398 -16.656 1 96.5 44 LEU B CA 1
ATOM 2344 C C . LEU B 1 44 ? -8.367 -14.219 -16.375 1 96.5 44 LEU B C 1
ATOM 2346 O O . LEU B 1 44 ? -8.266 -13.289 -17.172 1 96.5 44 LEU B O 1
ATOM 2350 N N . ILE B 1 45 ? -7.695 -14.258 -15.219 1 97 45 ILE B N 1
ATOM 2351 C CA . ILE B 1 45 ? -6.75 -13.211 -14.852 1 97 45 ILE B CA 1
ATOM 2352 C C . ILE B 1 45 ? -5.371 -13.82 -14.609 1 97 45 ILE B C 1
ATOM 2354 O O . ILE B 1 45 ? -5.168 -14.539 -13.625 1 97 45 ILE B O 1
ATOM 2358 N N . THR B 1 46 ? -4.438 -13.523 -15.445 1 96.81 46 THR B N 1
ATOM 2359 C CA . THR B 1 46 ? -3.076 -14.031 -15.312 1 96.81 46 THR B CA 1
ATOM 2360 C C . THR B 1 46 ? -2.258 -13.141 -14.383 1 96.81 46 THR B C 1
ATOM 2362 O O . THR B 1 46 ? -2.594 -11.977 -14.172 1 96.81 46 THR B O 1
ATOM 2365 N N . GLU B 1 47 ? -1.243 -13.797 -13.805 1 96.19 47 GLU B N 1
ATOM 2366 C CA . GLU B 1 47 ? -0.299 -13.023 -13.008 1 96.19 47 GLU B CA 1
ATOM 2367 C C . GLU B 1 47 ? 0.312 -11.883 -13.828 1 96.19 47 GLU B C 1
ATOM 2369 O O . GLU B 1 47 ? 0.77 -12.094 -14.953 1 96.19 47 GLU B O 1
ATOM 2374 N N . PRO B 1 48 ? 0.308 -10.656 -13.32 1 96.38 48 PRO B N 1
ATOM 2375 C CA . PRO B 1 48 ? 0.763 -9.516 -14.117 1 96.38 48 PRO B CA 1
ATOM 2376 C C . PRO B 1 48 ? 2.277 -9.328 -14.07 1 96.38 48 PRO B C 1
ATOM 2378 O O . PRO B 1 48 ? 2.76 -8.258 -13.703 1 96.38 48 PRO B O 1
ATOM 2381 N N . VAL B 1 49 ? 3.025 -10.289 -14.531 1 95.69 49 VAL B N 1
ATOM 2382 C CA . VAL B 1 49 ? 4.484 -10.289 -14.484 1 95.69 49 VAL B CA 1
ATOM 2383 C C . VAL B 1 49 ? 5.027 -9.156 -15.352 1 95.69 49 VAL B C 1
ATOM 2385 O O . VAL B 1 49 ? 6.043 -8.539 -15.016 1 95.69 49 VAL B O 1
ATOM 2388 N N . ASP B 1 50 ? 4.344 -8.836 -16.438 1 96.38 50 ASP B N 1
ATOM 2389 C CA . ASP B 1 50 ? 4.773 -7.758 -17.312 1 96.38 50 ASP B CA 1
ATOM 2390 C C . ASP B 1 50 ? 4.816 -6.426 -16.578 1 96.38 50 ASP B C 1
ATOM 2392 O O . ASP B 1 50 ? 5.703 -5.605 -16.812 1 96.38 50 ASP B O 1
ATOM 2396 N N . LYS B 1 51 ? 3.885 -6.188 -15.695 1 98.06 51 LYS B N 1
ATOM 2397 C CA . LYS B 1 51 ? 3.91 -4.977 -14.883 1 98.06 51 LYS B CA 1
ATOM 2398 C C . LYS B 1 51 ? 5.133 -4.949 -13.969 1 98.06 51 LYS B C 1
ATOM 2400 O O . LYS B 1 51 ? 5.762 -3.902 -13.797 1 98.06 51 LYS B O 1
ATOM 2405 N N . TRP B 1 52 ? 5.449 -6.105 -13.406 1 98.19 52 TRP B N 1
ATOM 2406 C CA . TRP B 1 52 ? 6.574 -6.199 -12.484 1 98.19 52 TRP B CA 1
ATOM 2407 C C . TRP B 1 52 ? 7.895 -5.992 -13.211 1 98.19 52 TRP B C 1
ATOM 2409 O O . TRP B 1 52 ? 8.867 -5.496 -12.633 1 98.19 52 TRP B O 1
ATOM 2419 N N . ARG B 1 53 ? 7.887 -6.316 -14.516 1 97.62 53 ARG B N 1
ATOM 2420 C CA . ARG B 1 53 ? 9.102 -6.23 -15.312 1 97.62 53 ARG B CA 1
ATOM 2421 C C . ARG B 1 53 ? 9.281 -4.828 -15.891 1 97.62 53 ARG B C 1
ATOM 2423 O O . ARG B 1 53 ? 10.344 -4.496 -16.406 1 97.62 53 ARG B O 1
ATOM 2430 N N . ASN B 1 54 ? 8.188 -4.117 -15.781 1 98.19 54 ASN B N 1
ATOM 2431 C CA . ASN B 1 54 ? 8.273 -2.793 -16.391 1 98.19 54 ASN B CA 1
ATOM 2432 C C . ASN B 1 54 ? 7.355 -1.794 -15.695 1 98.19 54 ASN B C 1
ATOM 2434 O O . ASN B 1 54 ? 6.262 -1.498 -16.188 1 98.19 54 ASN B O 1
ATOM 2438 N N . ILE B 1 55 ? 7.824 -1.185 -14.703 1 98.12 55 ILE B N 1
ATOM 2439 C CA . ILE B 1 55 ? 7.152 -0.02 -14.133 1 98.12 55 ILE B CA 1
ATOM 2440 C C . ILE B 1 55 ? 7.906 1.25 -14.523 1 98.12 55 ILE B C 1
ATOM 2442 O O . ILE B 1 55 ? 8.945 1.563 -13.938 1 98.12 55 ILE B O 1
ATOM 2446 N N . GLN B 1 56 ? 7.438 1.946 -15.531 1 97.69 56 GLN B N 1
ATOM 2447 C CA . GLN B 1 56 ? 8.094 3.129 -16.078 1 97.69 56 GLN B CA 1
ATOM 2448 C C . GLN B 1 56 ? 9.547 2.832 -16.438 1 97.69 56 GLN B C 1
ATOM 2450 O O . GLN B 1 56 ? 10.453 3.555 -16.031 1 97.69 56 GLN B O 1
ATOM 2455 N N . SER B 1 57 ? 9.797 1.672 -17.047 1 97.44 57 SER B N 1
ATOM 2456 C CA . SER B 1 57 ? 11.062 1.257 -17.641 1 97.44 57 SER B CA 1
ATOM 2457 C C . SER B 1 57 ? 11.969 0.596 -16.609 1 97.44 57 SER B C 1
ATOM 2459 O O . SER B 1 57 ? 13.125 0.279 -16.906 1 97.44 57 SER B O 1
ATOM 2461 N N . TYR B 1 58 ? 11.438 0.332 -15.406 1 98.44 58 TYR B N 1
ATOM 2462 C CA . TYR B 1 58 ? 12.219 -0.381 -14.398 1 98.44 58 TYR B CA 1
ATOM 2463 C C . TYR B 1 58 ? 11.719 -1.811 -14.234 1 98.44 58 TYR B C 1
ATOM 2465 O O . TYR B 1 58 ? 10.508 -2.043 -14.102 1 98.44 58 TYR B O 1
ATOM 2473 N N . ASN B 1 59 ? 12.586 -2.746 -14.273 1 98.12 59 ASN B N 1
ATOM 2474 C CA . ASN B 1 59 ? 12.281 -4.156 -14.039 1 98.12 59 ASN B CA 1
ATOM 2475 C C . ASN B 1 59 ? 12.398 -4.52 -12.562 1 98.12 59 ASN B C 1
ATOM 2477 O O . ASN B 1 59 ? 13.453 -4.973 -12.117 1 98.12 59 ASN B O 1
ATOM 2481 N N . LEU B 1 60 ? 11.328 -4.371 -11.812 1 98.31 60 LEU B N 1
ATOM 2482 C CA . LEU B 1 60 ? 11.32 -4.57 -10.367 1 98.31 60 LEU B CA 1
ATOM 2483 C C . LEU B 1 60 ? 11.609 -6.023 -10.016 1 98.31 60 LEU B C 1
ATOM 2485 O O . LEU B 1 60 ? 12.227 -6.309 -8.992 1 98.31 60 LEU B O 1
ATOM 2489 N N . LEU B 1 61 ? 11.062 -6.895 -10.875 1 97.38 61 LEU B N 1
ATOM 2490 C CA . LEU B 1 61 ? 11.305 -8.312 -10.648 1 97.38 61 LEU B CA 1
ATOM 2491 C C . LEU B 1 61 ? 12.805 -8.617 -10.648 1 97.38 61 LEU B C 1
ATOM 2493 O O . LEU B 1 61 ? 13.305 -9.266 -9.734 1 97.38 61 LEU B O 1
ATOM 2497 N N . ASN B 1 62 ? 13.492 -8.109 -11.602 1 96.44 62 ASN B N 1
ATOM 2498 C CA . ASN B 1 62 ? 14.945 -8.281 -11.68 1 96.44 62 ASN B CA 1
ATOM 2499 C C . ASN B 1 62 ? 15.648 -7.633 -10.492 1 96.44 62 ASN B C 1
ATOM 2501 O O . ASN B 1 62 ? 16.578 -8.211 -9.922 1 96.44 62 ASN B O 1
ATOM 2505 N N . LEU B 1 63 ? 15.234 -6.445 -10.156 1 97.25 63 LEU B N 1
ATOM 2506 C CA . LEU B 1 63 ? 15.828 -5.738 -9.031 1 97.25 63 LEU B CA 1
ATOM 2507 C C . LEU B 1 63 ? 15.664 -6.531 -7.738 1 97.25 63 LEU B C 1
ATOM 2509 O O . LEU B 1 63 ? 16.609 -6.648 -6.949 1 97.25 63 LEU B O 1
ATOM 2513 N N . MET B 1 64 ? 14.516 -7.121 -7.559 1 96.62 64 MET B N 1
ATOM 2514 C CA . MET B 1 64 ? 14.25 -7.914 -6.363 1 96.62 64 MET B CA 1
ATOM 2515 C C . MET B 1 64 ? 15.172 -9.125 -6.293 1 96.62 64 MET B C 1
ATOM 2517 O O . MET B 1 64 ? 15.797 -9.375 -5.262 1 96.62 64 MET B O 1
ATOM 2521 N N . TYR B 1 65 ? 15.297 -9.836 -7.387 1 93.38 65 TYR B N 1
ATOM 2522 C CA . TYR B 1 65 ? 16.109 -11.039 -7.367 1 93.38 65 TYR B CA 1
ATOM 2523 C C . TYR B 1 65 ? 17.594 -10.695 -7.25 1 93.38 65 TYR B C 1
ATOM 2525 O O . TYR B 1 65 ? 18.359 -11.43 -6.625 1 93.38 65 TYR B O 1
ATOM 2533 N N . SER B 1 66 ? 18.031 -9.594 -7.762 1 94.31 66 SER B N 1
ATOM 2534 C CA . SER B 1 66 ? 19.438 -9.219 -7.773 1 94.31 66 SER B CA 1
ATOM 2535 C C . SER B 1 66 ? 19.859 -8.633 -6.43 1 94.31 66 SER B C 1
ATOM 2537 O O . SER B 1 66 ? 21.016 -8.805 -6.008 1 94.31 66 SER B O 1
ATOM 2539 N N . ASN B 1 67 ? 19 -7.863 -5.812 1 95.5 67 ASN B N 1
ATOM 2540 C CA . ASN B 1 67 ? 19.281 -7.219 -4.535 1 95.5 67 ASN B CA 1
ATOM 2541 C C . ASN B 1 67 ? 18.047 -7.203 -3.629 1 95.5 67 ASN B C 1
ATOM 2543 O O . ASN B 1 67 ? 17.469 -6.145 -3.387 1 95.5 67 ASN B O 1
ATOM 2547 N N . PRO B 1 68 ? 17.75 -8.352 -3.055 1 95.75 68 PRO B N 1
ATOM 2548 C CA . PRO B 1 68 ? 16.516 -8.445 -2.26 1 95.75 68 PRO B CA 1
ATOM 2549 C C . PRO B 1 68 ? 16.547 -7.555 -1.022 1 95.75 68 PRO B C 1
ATOM 2551 O O . PRO B 1 68 ? 15.508 -7.047 -0.599 1 95.75 68 PRO B O 1
ATOM 2554 N N . GLU B 1 69 ? 17.672 -7.285 -0.446 1 95.88 69 GLU B N 1
ATOM 2555 C CA . GLU B 1 69 ? 17.734 -6.457 0.756 1 95.88 69 GLU B CA 1
ATOM 2556 C C . GLU B 1 69 ? 17.188 -5.059 0.498 1 95.88 69 GLU B C 1
ATOM 2558 O O . GLU B 1 69 ? 16.531 -4.473 1.361 1 95.88 69 GLU B O 1
ATOM 2563 N N . LYS B 1 70 ? 17.469 -4.613 -0.679 1 97.19 70 LYS B N 1
ATOM 2564 C CA . LYS B 1 70 ? 17.062 -3.256 -1.038 1 97.19 70 LYS B CA 1
ATOM 2565 C C . LYS B 1 70 ? 15.664 -3.24 -1.649 1 97.19 70 LYS B C 1
ATOM 2567 O O . LYS B 1 70 ? 14.898 -2.299 -1.435 1 97.19 70 LYS B O 1
ATOM 2572 N N . TRP B 1 71 ? 15.273 -4.297 -2.359 1 98.12 71 TRP B N 1
ATOM 2573 C CA . TRP B 1 71 ? 14.148 -4.152 -3.281 1 98.12 71 TRP B CA 1
ATOM 2574 C C . TRP B 1 71 ? 13 -5.07 -2.889 1 98.12 71 TRP B C 1
ATOM 2576 O O . TRP B 1 71 ? 11.914 -4.988 -3.459 1 98.12 71 TRP B O 1
ATOM 2586 N N . ALA B 1 72 ? 13.188 -5.859 -1.848 1 97.94 72 ALA B N 1
ATOM 2587 C CA . ALA B 1 72 ? 12.141 -6.793 -1.442 1 97.94 72 ALA B CA 1
ATOM 2588 C C . ALA B 1 72 ? 10.867 -6.051 -1.065 1 97.94 72 ALA B C 1
ATOM 2590 O O . ALA B 1 72 ? 9.781 -6.383 -1.55 1 97.94 72 ALA B O 1
ATOM 2591 N N . MET B 1 73 ? 11.023 -5.031 -0.271 1 98.38 73 MET B N 1
ATOM 2592 C CA . MET B 1 73 ? 9.859 -4.309 0.232 1 98.38 73 MET B CA 1
ATOM 2593 C C . MET B 1 73 ? 9.172 -3.533 -0.888 1 98.38 73 MET B C 1
ATOM 2595 O O . MET B 1 73 ? 7.969 -3.67 -1.096 1 98.38 73 MET B O 1
ATOM 2599 N N . PRO B 1 74 ? 9.914 -2.746 -1.726 1 98.5 74 PRO B N 1
ATOM 2600 C CA . PRO B 1 74 ? 9.242 -2.061 -2.828 1 98.5 74 PRO B CA 1
ATOM 2601 C C . PRO B 1 74 ? 8.57 -3.027 -3.803 1 98.5 74 PRO B C 1
ATOM 2603 O O . PRO B 1 74 ? 7.461 -2.77 -4.27 1 98.5 74 PRO B O 1
ATOM 2606 N N . PHE B 1 75 ? 9.227 -4.117 -4.051 1 98.81 75 PHE B N 1
ATOM 2607 C CA . PHE B 1 75 ? 8.68 -5.086 -4.996 1 98.81 75 PHE B CA 1
ATOM 2608 C C . PHE B 1 75 ? 7.406 -5.719 -4.449 1 98.81 75 PHE B C 1
ATOM 2610 O O . PHE B 1 75 ? 6.391 -5.777 -5.145 1 98.81 75 PHE B O 1
ATOM 2617 N N . GLN B 1 76 ? 7.441 -6.148 -3.219 1 98.81 76 GLN B N 1
ATOM 2618 C CA . GLN B 1 76 ? 6.273 -6.805 -2.637 1 98.81 76 GLN B CA 1
ATOM 2619 C C . GLN B 1 76 ? 5.125 -5.82 -2.455 1 98.81 76 GLN B C 1
ATOM 2621 O O . GLN B 1 76 ? 3.955 -6.199 -2.545 1 98.81 76 GLN B O 1
ATOM 2626 N N . SER B 1 77 ? 5.484 -4.555 -2.199 1 98.88 77 SER B N 1
ATOM 2627 C CA . SER B 1 77 ? 4.441 -3.531 -2.191 1 98.88 77 SER B CA 1
ATOM 2628 C C . SER B 1 77 ? 3.73 -3.459 -3.537 1 98.88 77 SER B C 1
ATOM 2630 O O . SER B 1 77 ? 2.498 -3.418 -3.594 1 98.88 77 SER B O 1
ATOM 2632 N N . TYR B 1 78 ? 4.465 -3.482 -4.609 1 98.81 78 TYR B N 1
ATOM 2633 C CA . TYR B 1 78 ? 3.881 -3.408 -5.945 1 98.81 78 TYR B CA 1
ATOM 2634 C C . TYR B 1 78 ? 3.117 -4.684 -6.277 1 98.81 78 TYR B C 1
ATOM 2636 O O . TYR B 1 78 ? 2.051 -4.633 -6.895 1 98.81 78 TYR B O 1
ATOM 2644 N N . VAL B 1 79 ? 3.641 -5.82 -5.871 1 98.75 79 VAL B N 1
ATOM 2645 C CA . VAL B 1 79 ? 2.947 -7.09 -6.059 1 98.75 79 VAL B CA 1
ATOM 2646 C C . VAL B 1 79 ? 1.597 -7.051 -5.348 1 98.75 79 VAL B C 1
ATOM 2648 O O . VAL B 1 79 ? 0.575 -7.438 -5.918 1 98.75 79 VAL B O 1
ATOM 2651 N N . SER B 1 80 ? 1.597 -6.551 -4.129 1 98.19 80 SER B N 1
ATOM 2652 C CA . SER B 1 80 ? 0.355 -6.465 -3.367 1 98.19 80 SER B CA 1
ATOM 2653 C C . SER B 1 80 ? -0.671 -5.59 -4.078 1 98.19 80 SER B C 1
ATOM 2655 O O . SER B 1 80 ? -1.85 -5.941 -4.156 1 98.19 80 SER B O 1
ATOM 2657 N N . LEU B 1 81 ? -0.198 -4.523 -4.609 1 98.31 81 LEU B N 1
ATOM 2658 C CA . LEU B 1 81 ? -1.091 -3.625 -5.332 1 98.31 81 LEU B CA 1
ATOM 2659 C C . LEU B 1 81 ? -1.665 -4.309 -6.566 1 98.31 81 LEU B C 1
ATOM 2661 O O . LEU B 1 81 ? -2.875 -4.258 -6.809 1 98.31 81 LEU B O 1
ATOM 2665 N N . THR B 1 82 ? -0.841 -4.922 -7.352 1 98.38 82 THR B N 1
ATOM 2666 C CA . THR B 1 82 ? -1.288 -5.504 -8.609 1 98.38 82 THR B CA 1
ATOM 2667 C C . THR B 1 82 ? -2.197 -6.703 -8.359 1 98.38 82 THR B C 1
ATOM 2669 O O . THR B 1 82 ? -3.145 -6.941 -9.117 1 98.38 82 THR B O 1
ATOM 2672 N N . MET B 1 83 ? -1.92 -7.457 -7.273 1 97.81 83 MET B N 1
ATOM 2673 C CA . MET B 1 83 ? -2.834 -8.539 -6.91 1 97.81 83 MET B CA 1
ATOM 2674 C C . MET B 1 83 ? -4.176 -7.98 -6.441 1 97.81 83 MET B C 1
ATOM 2676 O O . MET B 1 83 ? -5.227 -8.555 -6.734 1 97.81 83 MET B O 1
ATOM 2680 N N . LEU B 1 84 ? -4.105 -6.914 -5.688 1 97 84 LEU B N 1
ATOM 2681 C CA . LEU B 1 84 ? -5.336 -6.258 -5.258 1 97 84 LEU B CA 1
ATOM 2682 C C . LEU B 1 84 ? -6.152 -5.797 -6.461 1 97 84 LEU B C 1
ATOM 2684 O O . LEU B 1 84 ? -7.379 -5.938 -6.48 1 97 84 LEU B O 1
ATOM 2688 N N . GLN B 1 85 ? -5.484 -5.273 -7.441 1 96.38 85 GLN B N 1
ATOM 2689 C CA . GLN B 1 85 ? -6.145 -4.875 -8.68 1 96.38 85 GLN B CA 1
ATOM 2690 C C . GLN B 1 85 ? -6.824 -6.07 -9.344 1 96.38 85 GLN B C 1
ATOM 2692 O O . GLN B 1 85 ? -7.945 -5.953 -9.852 1 96.38 85 GLN B O 1
ATOM 2697 N N . SER B 1 86 ? -6.191 -7.203 -9.352 1 96.38 86 SER B N 1
ATOM 2698 C CA . SER B 1 86 ? -6.793 -8.422 -9.883 1 96.38 86 SER B CA 1
ATOM 2699 C C . SER B 1 86 ? -8.023 -8.828 -9.086 1 96.38 86 SER B C 1
ATOM 2701 O O . SER B 1 86 ? -9.062 -9.164 -9.656 1 96.38 86 SER B O 1
ATOM 2703 N N . HIS B 1 87 ? -7.875 -8.758 -7.793 1 95.88 87 HIS B N 1
ATOM 2704 C CA . HIS B 1 87 ? -8.977 -9.133 -6.914 1 95.88 87 HIS B CA 1
ATOM 2705 C C . HIS B 1 87 ? -10.195 -8.25 -7.148 1 95.88 87 HIS B C 1
ATOM 2707 O O . HIS B 1 87 ? -11.336 -8.727 -7.09 1 95.88 87 HIS B O 1
ATOM 2713 N N . THR B 1 88 ? -10.016 -7.043 -7.43 1 94.19 88 THR B N 1
ATOM 2714 C CA . THR B 1 88 ? -11.109 -6.082 -7.48 1 94.19 88 THR B CA 1
ATOM 2715 C C . THR B 1 88 ? -11.547 -5.84 -8.922 1 94.19 88 THR B C 1
ATOM 2717 O O . THR B 1 88 ? -12.422 -5.008 -9.18 1 94.19 88 THR B O 1
ATOM 2720 N N . MET B 1 89 ? -10.938 -6.52 -9.867 1 93.69 89 MET B N 1
ATOM 2721 C CA . MET B 1 89 ? -11.328 -6.371 -11.266 1 93.69 89 MET B CA 1
ATOM 2722 C C . MET B 1 89 ? -12.773 -6.793 -11.477 1 93.69 89 MET B C 1
ATOM 2724 O O . MET B 1 89 ? -13.18 -7.879 -11.055 1 93.69 89 MET B O 1
ATOM 2728 N N . GLN B 1 90 ? -13.523 -5.914 -12.094 1 91.94 90 GLN B N 1
ATOM 2729 C CA . GLN B 1 90 ? -14.93 -6.203 -12.344 1 91.94 90 GLN B CA 1
ATOM 2730 C C . GLN B 1 90 ? -15.102 -7.051 -13.602 1 91.94 90 GLN B C 1
ATOM 2732 O O . GLN B 1 90 ? -14.336 -6.906 -14.562 1 91.94 90 GLN B O 1
ATOM 2737 N N . THR B 1 91 ? -16.031 -7.957 -13.43 1 94 91 THR B N 1
ATOM 2738 C CA . THR B 1 91 ? -16.375 -8.773 -14.586 1 94 91 THR B CA 1
ATOM 2739 C C . THR B 1 91 ? -17.859 -9.148 -14.57 1 94 91 THR B C 1
ATOM 2741 O O . THR B 1 91 ? -18.469 -9.258 -13.5 1 94 91 THR B O 1
ATOM 2744 N N . ASP B 1 92 ? -18.438 -9.25 -15.742 1 92.5 92 ASP B N 1
ATOM 2745 C CA . ASP B 1 92 ? -19.828 -9.672 -15.859 1 92.5 92 ASP B CA 1
ATOM 2746 C C . ASP B 1 92 ? -19.938 -11.195 -15.953 1 92.5 92 ASP B C 1
ATOM 2748 O O . ASP B 1 92 ? -21.031 -11.75 -15.969 1 92.5 92 ASP B O 1
ATOM 2752 N N . LYS B 1 93 ? -18.797 -11.805 -15.969 1 93.44 93 LYS B N 1
ATOM 2753 C CA . LYS B 1 93 ? -18.797 -13.266 -16.016 1 93.44 93 LYS B CA 1
ATOM 2754 C C . LYS B 1 93 ? -19.031 -13.867 -14.641 1 93.44 93 LYS B C 1
ATOM 2756 O O . LYS B 1 93 ? -18.609 -13.305 -13.625 1 93.44 93 LYS B O 1
ATOM 2761 N N . PRO B 1 94 ? -19.672 -15.039 -14.633 1 92.19 94 PRO B N 1
ATOM 2762 C CA . PRO B 1 94 ? -20.062 -15.617 -13.344 1 92.19 94 PRO B CA 1
ATOM 2763 C C . PRO B 1 94 ? -18.875 -16.188 -12.562 1 92.19 94 PRO B C 1
ATOM 2765 O O . PRO B 1 94 ? -18.953 -16.359 -11.344 1 92.19 94 PRO B O 1
ATOM 2768 N N . VAL B 1 95 ? -17.75 -16.516 -13.32 1 93.69 95 VAL B N 1
ATOM 2769 C CA . VAL B 1 95 ? -16.594 -17.094 -12.656 1 93.69 95 VAL B CA 1
ATOM 2770 C C . VAL B 1 95 ? -15.344 -16.266 -12.938 1 93.69 95 VAL B C 1
ATOM 2772 O O . VAL B 1 95 ? -15.133 -15.82 -14.07 1 93.69 95 VAL B O 1
ATOM 2775 N N . LYS B 1 96 ? -14.602 -16.047 -11.945 1 95.5 96 LYS B N 1
ATOM 2776 C CA . LYS B 1 96 ? -13.289 -15.414 -12.047 1 95.5 96 LYS B CA 1
ATOM 2777 C C . LYS B 1 96 ? -12.18 -16.375 -11.602 1 95.5 96 LYS B C 1
ATOM 2779 O O . LYS B 1 96 ? -12.203 -16.875 -10.477 1 95.5 96 LYS B O 1
ATOM 2784 N N . LEU B 1 97 ? -11.312 -16.703 -12.492 1 96.19 97 LEU B N 1
ATOM 2785 C CA . LEU B 1 97 ? -10.156 -17.547 -12.242 1 96.19 97 LEU B CA 1
ATOM 2786 C C . LEU B 1 97 ? -8.867 -16.734 -12.266 1 96.19 97 LEU B C 1
ATOM 2788 O O . LEU B 1 97 ? -8.484 -16.188 -13.305 1 96.19 97 LEU B O 1
ATOM 2792 N N . MET B 1 98 ? -8.148 -16.719 -11.117 1 96.88 98 MET B N 1
ATOM 2793 C CA . MET B 1 98 ? -6.996 -15.844 -10.984 1 96.88 98 MET B CA 1
ATOM 2794 C C . MET B 1 98 ? -5.727 -16.641 -10.703 1 96.88 98 MET B C 1
ATOM 2796 O O . MET B 1 98 ? -5.723 -17.531 -9.852 1 96.88 98 MET B O 1
ATOM 2800 N N . GLU B 1 99 ? -4.672 -16.266 -11.43 1 97.81 99 GLU B N 1
ATOM 2801 C CA . GLU B 1 99 ? -3.344 -16.781 -11.102 1 97.81 99 GLU B CA 1
ATOM 2802 C C . GLU B 1 99 ? -2.766 -16.062 -9.883 1 97.81 99 GLU B C 1
ATOM 2804 O O . GLU B 1 99 ? -2.48 -14.867 -9.938 1 97.81 99 GLU B O 1
ATOM 2809 N N . ARG B 1 100 ? -2.557 -16.734 -8.797 1 97.44 100 ARG B N 1
ATOM 2810 C CA . ARG B 1 100 ? -2.098 -16.234 -7.504 1 97.44 100 ARG B CA 1
ATOM 2811 C C . ARG B 1 100 ? -3.07 -15.203 -6.938 1 97.44 100 ARG B C 1
ATOM 2813 O O . ARG B 1 100 ? -4.219 -15.117 -7.379 1 97.44 100 ARG B O 1
ATOM 2820 N N . SER B 1 101 ? -2.734 -14.688 -5.82 1 96.12 101 SER B N 1
ATOM 2821 C CA . SER B 1 101 ? -3.572 -13.75 -5.082 1 96.12 101 SER B CA 1
ATOM 2822 C C . SER B 1 101 ? -2.752 -12.961 -4.07 1 96.12 101 SER B C 1
ATOM 2824 O O . SER B 1 101 ? -1.542 -13.164 -3.949 1 96.12 101 SER B O 1
ATOM 2826 N N . LEU B 1 102 ? -3.408 -12.07 -3.467 1 96.56 102 LEU B N 1
ATOM 2827 C CA . LEU B 1 102 ? -2.811 -11.336 -2.357 1 96.56 102 LEU B CA 1
ATOM 2828 C C . LEU B 1 102 ? -2.352 -12.289 -1.258 1 96.56 102 LEU B C 1
ATOM 2830 O O . LEU B 1 102 ? -1.385 -12 -0.548 1 96.56 102 LEU B O 1
ATOM 2834 N N . TYR B 1 103 ? -2.906 -13.453 -1.16 1 95 103 TYR B N 1
ATOM 2835 C CA . TYR B 1 103 ? -2.623 -14.375 -0.07 1 95 103 TYR B CA 1
ATOM 2836 C C . TYR B 1 103 ? -1.277 -15.062 -0.274 1 95 103 TYR B C 1
ATOM 2838 O O . TYR B 1 103 ? -0.542 -15.297 0.688 1 95 103 TYR B O 1
ATOM 2846 N N . SER B 1 104 ? -0.968 -15.398 -1.466 1 96.56 104 SER B N 1
ATOM 2847 C CA . SER B 1 104 ? 0.359 -15.969 -1.681 1 96.56 104 SER B CA 1
ATOM 2848 C C . SER B 1 104 ? 1.45 -14.938 -1.416 1 96.56 104 SER B C 1
ATOM 2850 O O . SER B 1 104 ? 2.541 -15.281 -0.957 1 96.56 104 SER B O 1
ATOM 2852 N N . SER B 1 105 ? 1.122 -13.672 -1.746 1 96.81 105 SER B N 1
ATOM 2853 C CA . SER B 1 105 ? 2.053 -12.617 -1.363 1 96.81 105 SER B CA 1
ATOM 2854 C C . SER B 1 105 ? 2.242 -12.562 0.15 1 96.81 105 SER B C 1
ATOM 2856 O O . SER B 1 105 ? 3.373 -12.562 0.64 1 96.81 105 SER B O 1
ATOM 2858 N N . LYS B 1 106 ? 1.149 -12.633 0.854 1 96.62 106 LYS B N 1
ATOM 2859 C CA . LYS B 1 106 ? 1.158 -12.492 2.307 1 96.62 106 LYS B CA 1
ATOM 2860 C C . LYS B 1 106 ? 1.766 -13.719 2.977 1 96.62 106 LYS B C 1
ATOM 2862 O O . LYS B 1 106 ? 2.672 -13.594 3.805 1 96.62 106 LYS B O 1
ATOM 2867 N N . TYR B 1 107 ? 1.374 -14.898 2.57 1 96.06 107 TYR B N 1
ATOM 2868 C CA . TYR B 1 107 ? 1.667 -16.094 3.35 1 96.06 107 TYR B CA 1
ATOM 2869 C C . TYR B 1 107 ? 2.904 -16.812 2.814 1 96.06 107 TYR B C 1
ATOM 2871 O O . TYR B 1 107 ? 3.488 -17.656 3.498 1 96.06 107 TYR B O 1
ATOM 2879 N N . CYS B 1 108 ? 3.303 -16.469 1.615 1 97.75 108 CYS B N 1
ATOM 2880 C CA . CYS B 1 108 ? 4.426 -17.203 1.047 1 97.75 108 CYS B CA 1
ATOM 2881 C C . CYS B 1 108 ? 5.602 -16.266 0.767 1 97.75 108 CYS B C 1
ATOM 2883 O O . CYS B 1 108 ? 6.613 -16.312 1.465 1 97.75 108 CYS B O 1
ATOM 2885 N N . PHE B 1 109 ? 5.438 -15.273 -0.068 1 98.5 109 PHE B N 1
ATOM 2886 C CA . PHE B 1 109 ? 6.574 -14.508 -0.561 1 98.5 109 PHE B CA 1
ATOM 2887 C C . PHE B 1 109 ? 7.07 -13.531 0.501 1 98.5 109 PHE B C 1
ATOM 2889 O O . PHE B 1 109 ? 8.266 -13.484 0.798 1 98.5 109 PHE B O 1
ATOM 2896 N N . VAL B 1 110 ? 6.188 -12.75 1.092 1 98.69 110 VAL B N 1
ATOM 2897 C CA . VAL B 1 110 ? 6.57 -11.797 2.125 1 98.69 110 VAL B CA 1
ATOM 2898 C C . VAL B 1 110 ? 7.098 -12.547 3.35 1 98.69 110 VAL B C 1
ATOM 2900 O O . VAL B 1 110 ? 8.109 -12.156 3.934 1 98.69 110 VAL B O 1
ATOM 2903 N N . GLU B 1 111 ? 6.418 -13.672 3.656 1 98.25 111 GLU B N 1
ATOM 2904 C CA . GLU B 1 111 ? 6.871 -14.484 4.781 1 98.25 111 GLU B CA 1
ATOM 2905 C C . GLU B 1 111 ? 8.273 -15.039 4.539 1 98.25 111 GLU B C 1
ATOM 2907 O O . GLU B 1 111 ? 9.109 -15.039 5.441 1 98.25 111 GLU B O 1
ATOM 2912 N N . ASN B 1 112 ? 8.531 -15.469 3.393 1 98.56 112 ASN B N 1
ATOM 2913 C CA . ASN B 1 112 ? 9.852 -16 3.068 1 98.56 112 ASN B CA 1
ATOM 2914 C C . ASN B 1 112 ? 10.938 -14.938 3.217 1 98.56 112 ASN B C 1
ATOM 2916 O O . ASN B 1 112 ? 12.008 -15.219 3.758 1 98.56 112 ASN B O 1
ATOM 2920 N N . LEU B 1 113 ? 10.648 -13.75 2.719 1 98.5 113 LEU B N 1
ATOM 2921 C CA . LEU B 1 113 ? 11.617 -12.656 2.779 1 98.5 113 LEU B CA 1
ATOM 2922 C C . LEU B 1 113 ? 11.898 -12.258 4.223 1 98.5 113 LEU B C 1
ATOM 2924 O O . LEU B 1 113 ? 13.031 -11.906 4.562 1 98.5 113 LEU B O 1
ATOM 2928 N N . TYR B 1 114 ? 10.922 -12.328 5.055 1 98.44 114 TYR B N 1
ATOM 2929 C CA . TYR B 1 114 ? 11.086 -12.031 6.473 1 98.44 114 TYR B CA 1
ATOM 2930 C C . TYR B 1 114 ? 11.898 -13.109 7.172 1 98.44 114 TYR B C 1
ATOM 2932 O O . TYR B 1 114 ? 12.883 -12.812 7.855 1 98.44 114 TYR B O 1
ATOM 2940 N N . ARG B 1 115 ? 11.562 -14.336 6.941 1 97.69 115 ARG B N 1
ATOM 2941 C CA . ARG B 1 115 ? 12.211 -15.461 7.609 1 97.69 115 ARG B CA 1
ATOM 2942 C C . ARG B 1 115 ? 13.664 -15.594 7.176 1 97.69 115 ARG B C 1
ATOM 2944 O O . ARG B 1 115 ? 14.523 -15.984 7.977 1 97.69 115 ARG B O 1
ATOM 2951 N N . SER B 1 116 ? 13.914 -15.297 5.949 1 96.81 116 SER B N 1
ATOM 2952 C CA . SER B 1 116 ? 15.273 -15.406 5.414 1 96.81 116 SER B CA 1
ATOM 2953 C C . SER B 1 116 ? 16.094 -14.172 5.762 1 96.81 116 SER B C 1
ATOM 2955 O O . SER B 1 116 ? 17.266 -14.07 5.363 1 96.81 116 SER B O 1
ATOM 2957 N N . LYS B 1 117 ? 15.492 -13.133 6.395 1 97.19 117 LYS B N 1
ATOM 2958 C CA . LYS B 1 117 ? 16.125 -11.906 6.863 1 97.19 117 LYS B CA 1
ATOM 2959 C C . LYS B 1 117 ? 16.5 -11 5.691 1 97.19 117 LYS B C 1
ATOM 2961 O O . LYS B 1 117 ? 17.375 -10.133 5.828 1 97.19 117 LYS B O 1
ATOM 2966 N N . ALA B 1 118 ? 15.891 -11.312 4.57 1 97 118 ALA B N 1
ATOM 2967 C CA . ALA B 1 118 ? 16.109 -10.453 3.408 1 97 118 ALA B CA 1
ATOM 2968 C C . ALA B 1 118 ? 15.273 -9.18 3.5 1 97 118 ALA B C 1
ATOM 2970 O O . ALA B 1 118 ? 15.516 -8.219 2.764 1 97 118 ALA B O 1
ATOM 2971 N N . MET B 1 119 ? 14.344 -9.172 4.375 1 98.12 119 MET B N 1
ATOM 2972 C CA . MET B 1 119 ? 13.516 -7.992 4.629 1 98.12 119 MET B CA 1
ATOM 2973 C C . MET B 1 119 ? 13.586 -7.582 6.098 1 98.12 119 MET B C 1
ATOM 2975 O O . MET B 1 119 ? 13.438 -8.422 6.988 1 98.12 119 MET B O 1
ATOM 2979 N N . GLU B 1 120 ? 13.773 -6.312 6.293 1 98 120 GLU B N 1
ATOM 2980 C CA . GLU B 1 120 ? 13.805 -5.797 7.66 1 98 120 GLU B CA 1
ATOM 2981 C C . GLU B 1 120 ? 12.469 -6.012 8.359 1 98 120 GLU B C 1
ATOM 2983 O O . GLU B 1 120 ? 11.406 -5.852 7.75 1 98 120 GLU B O 1
ATOM 2988 N N . PRO B 1 121 ? 12.539 -6.324 9.656 1 98.19 121 PRO B N 1
ATOM 2989 C CA . PRO B 1 121 ? 11.297 -6.566 10.391 1 98.19 121 PRO B CA 1
ATOM 2990 C C . PRO B 1 121 ? 10.305 -5.406 10.281 1 98.19 121 PRO B C 1
ATOM 2992 O O . PRO B 1 121 ? 9.109 -5.625 10.102 1 98.19 121 PRO B O 1
ATOM 2995 N N . ALA B 1 122 ? 10.789 -4.207 10.359 1 98.62 122 ALA B N 1
ATOM 2996 C CA . ALA B 1 122 ? 9.891 -3.055 10.305 1 98.62 122 ALA B CA 1
ATOM 2997 C C . ALA B 1 122 ? 9.188 -2.979 8.953 1 98.62 122 ALA B C 1
ATOM 2999 O O . ALA B 1 122 ? 8.008 -2.621 8.883 1 98.62 122 ALA B O 1
ATOM 3000 N N . MET B 1 123 ? 9.883 -3.33 7.859 1 98.75 123 MET B N 1
ATOM 3001 C CA . MET B 1 123 ? 9.289 -3.369 6.527 1 98.75 123 MET B CA 1
ATOM 3002 C C . MET B 1 123 ? 8.219 -4.449 6.438 1 98.75 123 MET B C 1
ATOM 3004 O O . MET B 1 123 ? 7.148 -4.223 5.871 1 98.75 123 MET B O 1
ATOM 3008 N N . TYR B 1 124 ? 8.586 -5.57 7.016 1 98.75 124 TYR B N 1
ATOM 3009 C CA . TYR B 1 124 ? 7.637 -6.672 7.098 1 98.75 124 TYR B CA 1
ATOM 3010 C C . TYR B 1 124 ? 6.355 -6.238 7.801 1 98.75 124 TYR B C 1
ATOM 3012 O O . TYR B 1 124 ? 5.254 -6.516 7.328 1 98.75 124 TYR B O 1
ATOM 3020 N N . HIS B 1 125 ? 6.426 -5.527 8.867 1 98.75 125 HIS B N 1
ATOM 3021 C CA . HIS B 1 125 ? 5.262 -5.102 9.641 1 98.75 125 HIS B CA 1
ATOM 3022 C C . HIS B 1 125 ? 4.426 -4.09 8.867 1 98.75 125 HIS B C 1
ATOM 3024 O O . HIS B 1 125 ? 3.199 -4.078 8.977 1 98.75 125 HIS B O 1
ATOM 3030 N N . VAL B 1 126 ? 5.059 -3.236 8.086 1 98.81 126 VAL B N 1
ATOM 3031 C CA . VAL B 1 126 ? 4.32 -2.305 7.238 1 98.81 126 VAL B CA 1
ATOM 3032 C C . VAL B 1 126 ? 3.441 -3.08 6.258 1 98.81 126 VAL B C 1
ATOM 3034 O O . VAL B 1 126 ? 2.258 -2.775 6.102 1 98.81 126 VAL B O 1
ATOM 3037 N N . LEU B 1 127 ? 4.051 -4.09 5.621 1 98.81 127 LEU B N 1
ATOM 3038 C CA . LEU B 1 127 ? 3.287 -4.895 4.672 1 98.81 127 LEU B CA 1
ATOM 3039 C C . LEU B 1 127 ? 2.146 -5.625 5.367 1 98.81 127 LEU B C 1
ATOM 3041 O O . LEU B 1 127 ? 1.041 -5.719 4.832 1 98.81 127 LEU B O 1
ATOM 3045 N N . GLN B 1 128 ? 2.414 -6.09 6.574 1 98.62 128 GLN B N 1
ATOM 3046 C CA . GLN B 1 128 ? 1.364 -6.766 7.328 1 98.62 128 GLN B CA 1
ATOM 3047 C C . GLN B 1 128 ? 0.204 -5.82 7.625 1 98.62 128 GLN B C 1
ATOM 3049 O O . GLN B 1 128 ? -0.96 -6.223 7.57 1 98.62 128 GLN B O 1
ATOM 3054 N N . GLU B 1 129 ? 0.491 -4.594 7.938 1 98.44 129 GLU B N 1
ATOM 3055 C CA . GLU B 1 129 ? -0.557 -3.609 8.188 1 98.44 129 GLU B CA 1
ATOM 3056 C C . GLU B 1 129 ? -1.37 -3.34 6.922 1 98.44 129 GLU B C 1
ATOM 3058 O O . GLU B 1 129 ? -2.586 -3.152 6.988 1 98.44 129 GLU B O 1
ATOM 3063 N N . TRP B 1 130 ? -0.695 -3.309 5.824 1 98.38 130 TRP B N 1
ATOM 3064 C CA . TRP B 1 130 ? -1.41 -3.166 4.562 1 98.38 130 TRP B CA 1
ATOM 3065 C C . TRP B 1 130 ? -2.336 -4.352 4.32 1 98.38 130 TRP B C 1
ATOM 3067 O O . TRP B 1 130 ? -3.498 -4.176 3.947 1 98.38 130 TRP B O 1
ATOM 3077 N N . PHE B 1 131 ? -1.83 -5.559 4.531 1 97.19 131 PHE B N 1
ATOM 3078 C CA . PHE B 1 131 ? -2.652 -6.75 4.348 1 97.19 131 PHE B CA 1
ATOM 3079 C C . PHE B 1 131 ? -3.885 -6.703 5.242 1 97.19 131 PHE B C 1
ATOM 3081 O O . PHE B 1 131 ? -4.996 -6.992 4.793 1 97.19 131 PHE B O 1
ATOM 3088 N N . LYS B 1 132 ? -3.686 -6.312 6.438 1 96.25 132 LYS B N 1
ATOM 3089 C CA . LYS B 1 132 ? -4.785 -6.219 7.391 1 96.25 132 LYS B CA 1
ATOM 3090 C C . LYS B 1 132 ? -5.824 -5.199 6.934 1 96.25 132 LYS B C 1
ATOM 3092 O O . LYS B 1 132 ? -7.023 -5.477 6.953 1 96.25 132 LYS B O 1
ATOM 3097 N N . PHE B 1 133 ? -5.406 -4.113 6.539 1 96.31 133 PHE B N 1
ATOM 3098 C CA . PHE B 1 133 ? -6.312 -3.07 6.07 1 96.31 133 PHE B CA 1
ATOM 3099 C C . PHE B 1 133 ? -7.117 -3.547 4.871 1 96.31 133 PHE B C 1
ATOM 3101 O O . PHE B 1 133 ? -8.336 -3.359 4.82 1 96.31 133 PHE B O 1
ATOM 3108 N N . ILE B 1 134 ? -6.43 -4.145 3.908 1 94.94 134 ILE B N 1
ATOM 3109 C CA . ILE B 1 134 ? -7.078 -4.609 2.689 1 94.94 134 ILE B CA 1
ATOM 3110 C C . ILE B 1 134 ? -8.133 -5.66 3.035 1 94.94 134 ILE B C 1
ATOM 3112 O O . ILE B 1 134 ? -9.273 -5.578 2.57 1 94.94 134 ILE B O 1
ATOM 3116 N N . GLU B 1 135 ? -7.832 -6.531 3.879 1 91.06 135 GLU B N 1
ATOM 3117 C CA . GLU B 1 135 ? -8.75 -7.594 4.285 1 91.06 135 GLU B CA 1
ATOM 3118 C C . GLU B 1 135 ? -9.984 -7.02 4.98 1 91.06 135 GLU B C 1
ATOM 3120 O O . GLU B 1 135 ? -11.094 -7.516 4.793 1 91.06 135 GLU B O 1
ATOM 3125 N N . GLU B 1 136 ? -9.797 -5.934 5.656 1 91.06 136 GLU B N 1
ATOM 3126 C CA . GLU B 1 136 ? -10.875 -5.367 6.453 1 91.06 136 GLU B CA 1
ATOM 3127 C C . GLU B 1 136 ? -11.711 -4.387 5.629 1 91.06 136 GLU B C 1
ATOM 3129 O O . GLU B 1 136 ? -12.914 -4.234 5.867 1 91.06 136 GLU B O 1
ATOM 3134 N N . SER B 1 137 ? -11.078 -3.809 4.711 1 89 137 SER B N 1
ATOM 3135 C CA . SER B 1 137 ? -11.75 -2.67 4.094 1 89 137 SER B CA 1
ATOM 3136 C C . SER B 1 137 ? -12.18 -2.99 2.664 1 89 137 SER B C 1
ATOM 3138 O O . SER B 1 137 ? -13.047 -2.318 2.104 1 89 137 SER B O 1
ATOM 3140 N N . ILE B 1 138 ? -11.414 -3.893 2.082 1 85.88 138 ILE B N 1
ATOM 3141 C CA . ILE B 1 138 ? -11.695 -4.23 0.691 1 85.88 138 ILE B CA 1
ATOM 3142 C C . ILE B 1 138 ? -12.156 -5.684 0.597 1 85.88 138 ILE B C 1
ATOM 3144 O O . ILE B 1 138 ? -11.578 -6.566 1.232 1 85.88 138 ILE B O 1
ATOM 3148 N N . ARG B 1 139 ? -13.297 -5.891 0.119 1 77.38 139 ARG B N 1
ATOM 3149 C CA . ARG B 1 139 ? -13.852 -7.234 -0.016 1 77.38 139 ARG B CA 1
ATOM 3150 C C . ARG B 1 139 ? -13.094 -8.039 -1.069 1 77.38 139 ARG B C 1
ATOM 3152 O O . ARG B 1 139 ? -13.305 -7.852 -2.27 1 77.38 139 ARG B O 1
ATOM 3159 N N . ILE B 1 140 ? -12.117 -8.812 -0.673 1 87.31 140 ILE B N 1
ATOM 3160 C CA . ILE B 1 140 ? -11.445 -9.727 -1.591 1 87.31 140 ILE B CA 1
ATOM 3161 C C . ILE B 1 140 ? -12.094 -11.102 -1.512 1 87.31 140 ILE B C 1
ATOM 3163 O O . ILE B 1 140 ? -11.883 -11.844 -0.546 1 87.31 140 ILE B O 1
ATOM 3167 N N . ARG B 1 141 ? -12.945 -11.359 -2.408 1 85.81 141 ARG B N 1
ATOM 3168 C CA . ARG B 1 141 ? -13.711 -12.609 -2.42 1 85.81 141 ARG B CA 1
ATOM 3169 C C . ARG B 1 141 ? -12.836 -13.781 -2.85 1 85.81 141 ARG B C 1
ATOM 3171 O O . ARG B 1 141 ? -12.047 -13.664 -3.785 1 85.81 141 ARG B O 1
ATOM 3178 N N . THR B 1 142 ? -12.898 -14.812 -2.176 1 91 142 THR B N 1
ATOM 3179 C CA . THR B 1 142 ? -12.281 -16.094 -2.482 1 91 142 THR B CA 1
ATOM 3180 C C . THR B 1 142 ? -13.234 -17.25 -2.162 1 91 142 THR B C 1
ATOM 3182 O O . THR B 1 142 ? -13.555 -17.484 -0.997 1 91 142 THR B O 1
ATOM 3185 N N . ASP B 1 143 ? -13.602 -17.953 -3.168 1 90.12 143 ASP B N 1
ATOM 3186 C CA . ASP B 1 143 ? -14.562 -19.031 -2.969 1 90.12 143 ASP B CA 1
ATOM 3187 C C . ASP B 1 143 ? -13.867 -20.391 -2.984 1 90.12 143 ASP B C 1
ATOM 3189 O O . ASP B 1 143 ? -14.312 -21.328 -2.312 1 90.12 143 ASP B O 1
ATOM 3193 N N . LEU B 1 144 ? -12.875 -20.5 -3.793 1 92 144 LEU B N 1
ATOM 3194 C CA . LEU B 1 144 ? -12.148 -21.75 -3.967 1 92 144 LEU B CA 1
ATOM 3195 C C . LEU B 1 144 ? -10.68 -21.5 -4.273 1 92 144 LEU B C 1
ATOM 3197 O O . LEU B 1 144 ? -10.344 -20.562 -5.016 1 92 144 LEU B O 1
ATOM 3201 N N . ILE B 1 145 ? -9.812 -22.328 -3.711 1 93.88 145 ILE B N 1
ATOM 3202 C CA . ILE B 1 145 ? -8.398 -22.312 -4.055 1 93.88 145 ILE B CA 1
ATOM 3203 C C . ILE B 1 145 ? -8 -23.641 -4.672 1 93.88 145 ILE B C 1
ATOM 3205 O O . ILE B 1 145 ? -8.328 -24.703 -4.133 1 93.88 145 ILE B O 1
ATOM 3209 N N . VAL B 1 146 ? -7.453 -23.578 -5.801 1 93.88 146 VAL B N 1
ATOM 3210 C CA . VAL B 1 146 ? -6.844 -24.75 -6.41 1 93.88 146 VAL B CA 1
ATOM 3211 C C . VAL B 1 146 ? -5.332 -24.703 -6.219 1 93.88 146 VAL B C 1
ATOM 3213 O O . VAL B 1 146 ? -4.66 -23.797 -6.707 1 93.88 146 VAL B O 1
ATOM 3216 N N . TYR B 1 147 ? -4.836 -25.703 -5.516 1 95.25 147 TYR B N 1
ATOM 3217 C CA . TYR B 1 147 ? -3.412 -25.781 -5.207 1 95.25 147 TYR B CA 1
ATOM 3218 C C . TYR B 1 147 ? -2.709 -26.781 -6.129 1 95.25 147 TYR B C 1
ATOM 3220 O O . TYR B 1 147 ? -2.936 -27.984 -6.039 1 95.25 147 TYR B O 1
ATOM 3228 N N . LEU B 1 148 ? -1.911 -26.203 -7.039 1 95.94 148 LEU B N 1
ATOM 3229 C CA . LEU B 1 148 ? -1.059 -27.062 -7.852 1 95.94 148 LEU B CA 1
ATOM 3230 C C . LEU B 1 148 ? 0.196 -27.469 -7.082 1 95.94 148 LEU B C 1
ATOM 3232 O O . LEU B 1 148 ? 1.244 -26.828 -7.219 1 95.94 148 LEU B O 1
ATOM 3236 N N . ARG B 1 149 ? 0.045 -28.516 -6.406 1 95.81 149 ARG B N 1
ATOM 3237 C CA . ARG B 1 149 ? 1.109 -28.984 -5.523 1 95.81 149 ARG B CA 1
ATOM 3238 C C . ARG B 1 149 ? 2.225 -29.656 -6.312 1 95.81 149 ARG B C 1
ATOM 3240 O O . ARG B 1 149 ? 1.985 -30.641 -7.012 1 95.81 149 ARG B O 1
ATOM 3247 N N . THR B 1 150 ? 3.414 -29.078 -6.219 1 97.19 150 THR B N 1
ATOM 3248 C CA . THR B 1 150 ? 4.555 -29.547 -6.992 1 97.19 150 THR B CA 1
ATOM 3249 C C . THR B 1 150 ? 5.809 -29.609 -6.129 1 97.19 150 THR B C 1
ATOM 3251 O O . THR B 1 150 ? 6.094 -28.672 -5.375 1 97.19 150 THR B O 1
ATOM 3254 N N . SER B 1 151 ? 6.551 -30.656 -6.297 1 97.56 151 SER B N 1
ATOM 3255 C CA . SER B 1 151 ? 7.781 -30.766 -5.52 1 97.56 151 SER B CA 1
ATOM 3256 C C . SER B 1 151 ? 8.82 -29.75 -5.988 1 97.56 151 SER B C 1
ATOM 3258 O O . SER B 1 151 ? 8.898 -29.438 -7.18 1 97.56 151 SER B O 1
ATOM 3260 N N . PRO B 1 152 ? 9.656 -29.297 -5.062 1 98.25 152 PRO B N 1
ATOM 3261 C CA . PRO B 1 152 ? 10.664 -28.297 -5.402 1 98.25 152 PRO B CA 1
ATOM 3262 C C . PRO B 1 152 ? 11.617 -28.75 -6.504 1 98.25 152 PRO B C 1
ATOM 3264 O O . PRO B 1 152 ? 12.008 -27.969 -7.363 1 98.25 152 PRO B O 1
ATOM 3267 N N . ASP B 1 153 ? 12 -30.078 -6.504 1 97.44 153 ASP B N 1
ATOM 3268 C CA . ASP B 1 153 ? 12.898 -30.594 -7.531 1 97.44 153 ASP B CA 1
ATOM 3269 C C . ASP B 1 153 ? 12.266 -30.469 -8.922 1 97.44 153 ASP B C 1
ATOM 3271 O O . ASP B 1 153 ? 12.945 -30.141 -9.891 1 97.44 153 ASP B O 1
ATOM 3275 N N . VAL B 1 154 ? 11.016 -30.75 -9 1 96.38 154 VAL B N 1
ATOM 3276 C CA . VAL B 1 154 ? 10.305 -30.703 -10.273 1 96.38 154 VAL B CA 1
ATOM 3277 C C . VAL B 1 154 ? 10.211 -29.25 -10.766 1 96.38 154 VAL B C 1
ATOM 3279 O O . VAL B 1 154 ? 10.523 -28.969 -11.922 1 96.38 154 VAL B O 1
ATOM 3282 N N . VAL B 1 155 ? 9.836 -28.297 -9.852 1 96.94 155 VAL B N 1
ATOM 3283 C CA . VAL B 1 155 ? 9.688 -26.922 -10.297 1 96.94 155 VAL B CA 1
ATOM 3284 C C . VAL B 1 155 ? 11.062 -26.344 -10.633 1 96.94 155 VAL B C 1
ATOM 3286 O O . VAL B 1 155 ? 11.188 -25.516 -11.539 1 96.94 155 VAL B O 1
ATOM 3289 N N . TYR B 1 156 ? 12.062 -26.781 -9.898 1 96.62 156 TYR B N 1
ATOM 3290 C CA . TYR B 1 156 ? 13.414 -26.328 -10.195 1 96.62 156 TYR B CA 1
ATOM 3291 C C . TYR B 1 156 ? 13.812 -26.672 -11.625 1 96.62 156 TYR B C 1
ATOM 3293 O O . TYR B 1 156 ? 14.305 -25.828 -12.367 1 96.62 156 TYR B O 1
ATOM 3301 N N . LYS B 1 157 ? 13.555 -27.875 -12.047 1 94.81 157 LYS B N 1
ATOM 3302 C CA . LYS B 1 157 ? 13.852 -28.328 -13.406 1 94.81 157 LYS B CA 1
ATOM 3303 C C . LYS B 1 157 ? 13.023 -27.562 -14.438 1 94.81 157 LYS B C 1
ATOM 3305 O O . LYS B 1 157 ? 13.531 -27.188 -15.492 1 94.81 157 LYS B O 1
ATOM 3310 N N . ARG B 1 158 ? 11.805 -27.297 -14.125 1 93.81 158 ARG B N 1
ATOM 3311 C CA . ARG B 1 158 ? 10.922 -26.562 -15.031 1 93.81 158 ARG B CA 1
ATOM 3312 C C . ARG B 1 158 ? 11.406 -25.125 -15.227 1 93.81 158 ARG B C 1
ATOM 3314 O O . ARG B 1 158 ? 11.375 -24.609 -16.344 1 93.81 158 ARG B O 1
ATOM 3321 N N . ILE B 1 159 ? 11.82 -24.5 -14.133 1 94.25 159 ILE B N 1
ATOM 3322 C CA . ILE B 1 159 ? 12.32 -23.125 -14.18 1 94.25 159 ILE B CA 1
ATOM 3323 C C . ILE B 1 159 ? 13.586 -23.062 -15.031 1 94.25 159 ILE B C 1
ATOM 3325 O O . ILE B 1 159 ? 13.75 -22.156 -15.852 1 94.25 159 ILE B O 1
ATOM 3329 N N . GLN B 1 160 ? 14.438 -24.094 -14.875 1 92.69 160 GLN B N 1
ATOM 3330 C CA . GLN B 1 160 ? 15.664 -24.156 -15.664 1 92.69 160 GLN B CA 1
ATOM 3331 C C . GLN B 1 160 ? 15.359 -24.328 -17.141 1 92.69 160 GLN B C 1
ATOM 3333 O O . GLN B 1 160 ? 16.016 -23.734 -18 1 92.69 160 GLN B O 1
ATOM 3338 N N . ARG B 1 161 ? 14.367 -25.031 -17.453 1 91.12 161 ARG B N 1
ATOM 3339 C CA . ARG B 1 161 ? 13.992 -25.312 -18.828 1 91.12 161 ARG B CA 1
ATOM 3340 C C . ARG B 1 161 ? 13.336 -24.094 -19.469 1 91.12 161 ARG B C 1
ATOM 3342 O O . ARG B 1 161 ? 13.602 -23.781 -20.625 1 91.12 161 ARG B O 1
ATOM 3349 N N . ARG B 1 162 ? 12.461 -23.453 -18.734 1 88.75 162 ARG B N 1
ATOM 3350 C CA . ARG B 1 162 ? 11.734 -22.281 -19.234 1 88.75 162 ARG B CA 1
ATOM 3351 C C . ARG B 1 162 ? 12.68 -21.109 -19.453 1 88.75 162 ARG B C 1
ATOM 3353 O O . ARG B 1 162 ? 12.453 -20.281 -20.344 1 88.75 162 ARG B O 1
ATOM 3360 N N . ALA B 1 163 ? 13.711 -20.953 -18.703 1 85.12 163 ALA B N 1
ATOM 3361 C CA . ALA B 1 163 ? 14.859 -20.062 -18.859 1 85.12 163 ALA B CA 1
ATOM 3362 C C . ALA B 1 163 ? 14.406 -18.609 -18.922 1 85.12 163 ALA B C 1
ATOM 3364 O O . ALA B 1 163 ? 14.82 -17.859 -19.812 1 85.12 163 ALA B O 1
ATOM 3365 N N . ARG B 1 164 ? 13.516 -18.172 -18.078 1 86.88 164 ARG B N 1
ATOM 3366 C CA . ARG B 1 164 ? 13.258 -16.734 -17.938 1 86.88 164 ARG B CA 1
ATOM 3367 C C . ARG B 1 164 ? 14.492 -16.016 -17.406 1 86.88 164 ARG B C 1
ATOM 3369 O O . ARG B 1 164 ? 15.102 -16.453 -16.422 1 86.88 164 ARG B O 1
ATOM 3376 N N . PRO B 1 165 ? 14.852 -14.922 -17.969 1 89.62 165 PRO B N 1
ATOM 3377 C CA . PRO B 1 165 ? 16.109 -14.25 -17.609 1 89.62 165 PRO B CA 1
ATOM 3378 C C . PRO B 1 165 ? 16.156 -13.867 -16.125 1 89.62 165 PRO B C 1
ATOM 3380 O O . PRO B 1 165 ? 17.203 -14.023 -15.484 1 89.62 165 PRO B O 1
ATOM 3383 N N . GLU B 1 166 ? 15.086 -13.445 -15.516 1 90.31 166 GLU B N 1
ATOM 3384 C CA . GLU B 1 166 ? 15.078 -12.984 -14.125 1 90.31 166 GLU B CA 1
ATOM 3385 C C . GLU B 1 166 ? 15.219 -14.156 -13.156 1 90.31 166 GLU B C 1
ATOM 3387 O O . GLU B 1 166 ? 15.641 -13.977 -12.016 1 90.31 166 GLU B O 1
ATOM 3392 N N . GLU B 1 167 ? 14.883 -15.375 -13.672 1 89.25 167 GLU B N 1
ATOM 3393 C CA . GLU B 1 167 ? 14.742 -16.5 -12.758 1 89.25 167 GLU B CA 1
ATOM 3394 C C . GLU B 1 167 ? 15.992 -17.375 -12.766 1 89.25 167 GLU B C 1
ATOM 3396 O O . GLU B 1 167 ? 16.078 -18.359 -12.023 1 89.25 167 GLU B O 1
ATOM 3401 N N . THR B 1 168 ? 16.953 -17 -13.523 1 86.38 168 THR B N 1
ATOM 3402 C CA . THR B 1 168 ? 18.125 -17.859 -13.742 1 86.38 168 THR B CA 1
ATOM 3403 C C . THR B 1 168 ? 18.906 -18.047 -12.445 1 86.38 168 THR B C 1
ATOM 3405 O O . THR B 1 168 ? 19.578 -19.062 -12.266 1 86.38 168 THR B O 1
ATOM 3408 N N . CYS B 1 169 ? 18.734 -17.188 -11.531 1 83.44 169 CYS B N 1
ATOM 3409 C CA . CYS B 1 169 ? 19.562 -17.25 -10.328 1 83.44 169 CYS B CA 1
ATOM 3410 C C . CYS B 1 169 ? 18.766 -17.797 -9.148 1 83.44 169 CYS B C 1
ATOM 3412 O O . CYS B 1 169 ? 19.234 -17.781 -8.008 1 83.44 169 CYS B O 1
ATOM 3414 N N . ILE B 1 170 ? 17.578 -18.297 -9.406 1 90.62 170 ILE B N 1
ATOM 3415 C CA . ILE B 1 170 ? 16.766 -18.797 -8.305 1 90.62 170 ILE B CA 1
ATOM 3416 C C . ILE B 1 170 ? 17.328 -20.109 -7.789 1 90.62 170 ILE B C 1
ATOM 3418 O O . ILE B 1 170 ? 17.391 -21.094 -8.523 1 90.62 170 ILE B O 1
ATOM 3422 N N . PRO B 1 171 ? 17.781 -20.172 -6.57 1 93.81 171 PRO B N 1
ATOM 3423 C CA . PRO B 1 171 ? 18.312 -21.422 -6.035 1 93.81 171 PRO B CA 1
ATOM 3424 C C . PRO B 1 171 ? 17.219 -22.406 -5.617 1 93.81 171 PRO B C 1
ATOM 3426 O O . PRO B 1 171 ? 16.125 -21.984 -5.27 1 93.81 171 PRO B O 1
ATOM 3429 N N . LEU B 1 172 ? 17.531 -23.641 -5.598 1 96.88 172 LEU B N 1
ATOM 3430 C CA . LEU B 1 172 ? 16.609 -24.688 -5.203 1 96.88 172 LEU B CA 1
ATOM 3431 C C . LEU B 1 172 ? 16.109 -24.469 -3.781 1 96.88 172 LEU B C 1
ATOM 3433 O O . LEU B 1 172 ? 14.93 -24.703 -3.488 1 96.88 172 LEU B O 1
ATOM 3437 N N . ASN B 1 173 ? 16.969 -24.016 -2.938 1 97.19 173 ASN B N 1
ATOM 3438 C CA . ASN B 1 173 ? 16.594 -23.812 -1.545 1 97.19 173 ASN B CA 1
ATOM 3439 C C . ASN B 1 173 ? 15.461 -22.797 -1.42 1 97.19 173 ASN B C 1
ATOM 3441 O O . ASN B 1 173 ? 14.586 -22.938 -0.56 1 97.19 173 ASN B O 1
ATOM 3445 N N . TYR B 1 174 ? 15.477 -21.812 -2.217 1 96.44 174 TYR B N 1
ATOM 3446 C CA . TYR B 1 174 ? 14.391 -20.828 -2.229 1 96.44 174 TYR B CA 1
ATOM 3447 C C . TYR B 1 174 ? 13.062 -21.5 -2.568 1 96.44 174 TYR B C 1
ATOM 3449 O O . TYR B 1 174 ? 12.047 -21.234 -1.924 1 96.44 174 TYR B O 1
ATOM 3457 N N . LEU B 1 175 ? 13.094 -22.359 -3.521 1 98.06 175 LEU B N 1
ATOM 3458 C CA . LEU B 1 175 ? 11.891 -23.047 -3.949 1 98.06 175 LEU B CA 1
ATOM 3459 C C . LEU B 1 175 ? 11.398 -24 -2.867 1 98.06 175 LEU B C 1
ATOM 3461 O O . LEU B 1 175 ? 10.195 -24.188 -2.701 1 98.06 175 LEU B O 1
ATOM 3465 N N . LYS B 1 176 ? 12.305 -24.609 -2.182 1 98.62 176 LYS B N 1
ATOM 3466 C CA . LYS B 1 176 ? 11.945 -25.453 -1.055 1 98.62 176 LYS B CA 1
ATOM 3467 C C . LYS B 1 176 ? 11.242 -24.656 0.041 1 98.62 176 LYS B C 1
ATOM 3469 O O . LYS B 1 176 ? 10.227 -25.094 0.586 1 98.62 176 LYS B O 1
ATOM 3474 N N . GLU B 1 177 ? 11.812 -23.531 0.296 1 98.5 177 GLU B N 1
ATOM 3475 C CA . GLU B 1 177 ? 11.211 -22.656 1.31 1 98.5 177 GLU B CA 1
ATOM 3476 C C . GLU B 1 177 ? 9.812 -22.219 0.894 1 98.5 177 GLU B C 1
ATOM 3478 O O . GLU B 1 177 ? 8.883 -22.219 1.707 1 98.5 177 GLU B O 1
ATOM 3483 N N . LEU B 1 178 ? 9.688 -21.844 -0.319 1 98.44 178 LEU B N 1
ATOM 3484 C CA . LEU B 1 178 ? 8.375 -21.438 -0.826 1 98.44 178 LEU B CA 1
ATOM 3485 C C . LEU B 1 178 ? 7.391 -22.609 -0.764 1 98.44 178 LEU B C 1
ATOM 3487 O O . LEU B 1 178 ? 6.215 -22.406 -0.446 1 98.44 178 LEU B O 1
ATOM 3491 N N . HIS B 1 179 ? 7.875 -23.734 -1.104 1 98.56 179 HIS B N 1
ATOM 3492 C CA . HIS B 1 179 ? 7.035 -24.922 -1.017 1 98.56 179 HIS B CA 1
ATOM 3493 C C . HIS B 1 179 ? 6.523 -25.141 0.405 1 98.56 179 HIS B C 1
ATOM 3495 O O . HIS B 1 179 ? 5.324 -25.344 0.613 1 98.56 179 HIS B O 1
ATOM 3501 N N . ASP B 1 180 ? 7.383 -25.062 1.319 1 98.31 180 ASP B N 1
ATOM 3502 C CA . ASP B 1 180 ? 7.016 -25.25 2.717 1 98.31 180 ASP B CA 1
ATOM 3503 C C . ASP B 1 180 ? 5.965 -24.234 3.156 1 98.31 180 ASP B C 1
ATOM 3505 O O . ASP B 1 180 ? 5.039 -24.578 3.896 1 98.31 180 ASP B O 1
ATOM 3509 N N . LEU B 1 181 ? 6.109 -23.062 2.732 1 97.56 181 LEU B N 1
ATOM 3510 C CA . LEU B 1 181 ? 5.16 -22.016 3.098 1 97.56 181 LEU B CA 1
ATOM 3511 C C . LEU B 1 181 ? 3.807 -22.266 2.441 1 97.56 181 LEU B C 1
ATOM 3513 O O . LEU B 1 181 ? 2.764 -22.062 3.068 1 97.56 181 LEU B O 1
ATOM 3517 N N . HIS B 1 182 ? 3.84 -22.719 1.213 1 97.38 182 HIS B N 1
ATOM 3518 C CA . HIS B 1 182 ? 2.58 -23.078 0.574 1 97.38 182 HIS B CA 1
ATOM 3519 C C . HIS B 1 182 ? 1.902 -24.234 1.31 1 97.38 182 HIS B C 1
ATOM 3521 O O . HIS B 1 182 ? 0.688 -24.203 1.525 1 97.38 182 HIS B O 1
ATOM 3527 N N . GLU B 1 183 ? 2.682 -25.203 1.689 1 96.62 183 GLU B N 1
ATOM 3528 C CA . GLU B 1 183 ? 2.156 -26.344 2.434 1 96.62 183 GLU B CA 1
ATOM 3529 C C . GLU B 1 183 ? 1.546 -25.891 3.762 1 96.62 183 GLU B C 1
ATOM 3531 O O . GLU B 1 183 ? 0.452 -26.328 4.121 1 96.62 183 GLU B O 1
ATOM 3536 N N . ASN B 1 184 ? 2.258 -25.094 4.418 1 95.12 184 ASN B N 1
ATOM 3537 C CA . ASN B 1 184 ? 1.771 -24.594 5.695 1 95.12 184 ASN B CA 1
ATOM 3538 C C . ASN B 1 184 ? 0.467 -23.812 5.535 1 95.12 184 ASN B C 1
ATOM 3540 O O . ASN B 1 184 ? -0.465 -23.984 6.32 1 95.12 184 ASN B O 1
ATOM 3544 N N . TRP B 1 185 ? 0.374 -23.016 4.512 1 94.44 185 TRP B N 1
ATOM 3545 C CA . TRP B 1 185 ? -0.791 -22.188 4.25 1 94.44 185 TRP B CA 1
ATOM 3546 C C . TRP B 1 185 ? -1.962 -23.016 3.744 1 94.44 185 TRP B C 1
ATOM 3548 O O . TRP B 1 185 ? -3.078 -22.906 4.258 1 94.44 185 TRP B O 1
ATOM 3558 N N . LEU B 1 186 ? -1.734 -23.922 2.879 1 94.31 186 LEU B N 1
ATOM 3559 C CA . LEU B 1 186 ? -2.83 -24.5 2.109 1 94.31 186 LEU B CA 1
ATOM 3560 C C . LEU B 1 186 ? -3.178 -25.891 2.629 1 94.31 186 LEU B C 1
ATOM 3562 O O . LEU B 1 186 ? -4.277 -26.391 2.383 1 94.31 186 LEU B O 1
ATOM 3566 N N . ILE B 1 187 ? -2.312 -26.5 3.266 1 92.12 187 ILE B N 1
ATOM 3567 C CA . ILE B 1 187 ? -2.539 -27.875 3.703 1 92.12 187 ILE B CA 1
ATOM 3568 C C . ILE B 1 187 ? -2.67 -27.906 5.223 1 92.12 187 ILE B C 1
ATOM 3570 O O . ILE B 1 187 ? -3.674 -28.391 5.754 1 92.12 187 ILE B O 1
ATOM 3574 N N . GLU B 1 188 ? -1.773 -27.344 5.922 1 88.75 188 GLU B N 1
ATOM 3575 C CA . GLU B 1 188 ? -1.717 -27.484 7.375 1 88.75 188 GLU B CA 1
ATOM 3576 C C . GLU B 1 188 ? -2.695 -26.531 8.055 1 88.75 188 GLU B C 1
ATOM 3578 O O . GLU B 1 188 ? -3.271 -26.859 9.094 1 88.75 188 GLU B O 1
ATOM 3583 N N . ASN B 1 189 ? -2.756 -25.281 7.645 1 75.56 189 ASN B N 1
ATOM 3584 C CA . ASN B 1 189 ? -3.586 -24.266 8.281 1 75.56 189 ASN B CA 1
ATOM 3585 C C . ASN B 1 189 ? -4.797 -23.906 7.426 1 75.56 189 ASN B C 1
ATOM 3587 O O . ASN B 1 189 ? -4.82 -22.859 6.781 1 75.56 189 ASN B O 1
ATOM 3591 N N . GLN B 1 190 ? -5.785 -24.844 7.258 1 59.56 190 GLN B N 1
ATOM 3592 C CA . GLN B 1 190 ? -6.938 -24.656 6.387 1 59.56 190 GLN B CA 1
ATOM 3593 C C . GLN B 1 190 ? -7.816 -23.516 6.879 1 59.56 190 GLN B C 1
ATOM 3595 O O . GLN B 1 190 ? -8.914 -23.297 6.359 1 59.56 190 GLN B O 1
ATOM 3600 N N . GLY B 1 191 ? -7.359 -22.859 7.828 1 53.31 191 GLY B N 1
ATOM 3601 C CA . GLY B 1 191 ? -8.266 -21.922 8.469 1 53.31 191 GLY B CA 1
ATOM 3602 C C . GLY B 1 191 ? -8.82 -20.891 7.512 1 53.31 191 GLY B C 1
ATOM 3603 O O . GLY B 1 191 ? -9.633 -20.047 7.902 1 53.31 191 GLY B O 1
ATOM 3604 N N . TYR B 1 192 ? -8.102 -20.719 6.41 1 54.91 192 TYR B N 1
ATOM 3605 C CA . TYR B 1 192 ? -8.805 -19.703 5.637 1 54.91 192 TYR B CA 1
ATOM 3606 C C . TYR B 1 192 ? -9.992 -20.312 4.902 1 54.91 192 TYR B C 1
ATOM 3608 O O . TYR B 1 192 ? -9.938 -21.453 4.445 1 54.91 192 TYR B O 1
ATOM 3616 N N . ASN B 1 193 ? -11.195 -19.953 5.352 1 55.62 193 ASN B N 1
ATOM 3617 C CA . ASN B 1 193 ? -12.578 -20.266 5.016 1 55.62 193 ASN B CA 1
ATOM 3618 C C . ASN B 1 193 ? -12.711 -20.719 3.564 1 55.62 193 ASN B C 1
ATOM 3620 O O . ASN B 1 193 ? -13.789 -21.141 3.139 1 55.62 193 ASN B O 1
ATOM 3624 N N . SER B 1 194 ? -11.586 -20.719 2.938 1 66 194 SER B N 1
ATOM 3625 C CA . SER B 1 194 ? -11.812 -21.094 1.545 1 66 194 SER B CA 1
ATOM 3626 C C . SER B 1 194 ? -11.555 -22.578 1.322 1 66 194 SER B C 1
ATOM 3628 O O . SER B 1 194 ? -10.742 -23.188 2.02 1 66 194 SER B O 1
ATOM 3630 N N . LYS B 1 195 ? -12.359 -23.266 0.596 1 85.69 195 LYS B N 1
ATOM 3631 C CA . LYS B 1 195 ? -12.156 -24.641 0.121 1 85.69 195 LYS B CA 1
ATOM 3632 C C . LYS B 1 195 ? -10.883 -24.734 -0.721 1 85.69 195 LYS B C 1
ATOM 3634 O O . LYS B 1 195 ? -10.617 -23.859 -1.55 1 85.69 195 LYS B O 1
ATOM 3639 N N . VAL B 1 196 ? -10.086 -25.719 -0.386 1 91.19 196 VAL B N 1
ATOM 3640 C CA . VAL B 1 196 ? -8.852 -25.938 -1.144 1 91.19 196 VAL B CA 1
ATOM 3641 C C . VAL B 1 196 ? -8.906 -27.297 -1.85 1 91.19 196 VAL B C 1
ATOM 3643 O O . VAL B 1 196 ? -9.141 -28.312 -1.214 1 91.19 196 VAL B O 1
ATOM 3646 N N . ILE B 1 197 ? -8.781 -27.266 -3.158 1 90.62 197 ILE B N 1
ATOM 3647 C CA . ILE B 1 197 ? -8.578 -28.469 -3.945 1 90.62 197 ILE B CA 1
ATOM 3648 C C . ILE B 1 197 ? -7.098 -28.625 -4.293 1 90.62 197 ILE B C 1
ATOM 3650 O O . ILE B 1 197 ? -6.488 -27.703 -4.844 1 90.62 197 ILE B O 1
ATOM 3654 N N . VAL B 1 198 ? -6.562 -29.781 -3.939 1 92.62 198 VAL B N 1
ATOM 3655 C CA . VAL B 1 198 ? -5.145 -30.016 -4.195 1 92.62 198 VAL B CA 1
ATOM 3656 C C . VAL B 1 198 ? -4.98 -30.922 -5.418 1 92.62 198 VAL B C 1
ATOM 3658 O O . VAL B 1 198 ? -5.562 -32 -5.484 1 92.62 198 VAL B O 1
ATOM 3661 N N . LEU B 1 199 ? -4.207 -30.453 -6.41 1 92.12 199 LEU B N 1
ATOM 3662 C CA . LEU B 1 199 ? -3.883 -31.234 -7.59 1 92.12 199 LEU B CA 1
ATOM 3663 C C . LEU B 1 199 ? -2.416 -31.656 -7.578 1 92.12 199 LEU B C 1
ATOM 3665 O O . LEU B 1 199 ? -1.543 -30.859 -7.227 1 92.12 199 LEU B O 1
ATOM 3669 N N . ASN B 1 200 ? -2.201 -32.906 -7.941 1 92.5 200 ASN B N 1
ATOM 3670 C CA . ASN B 1 200 ? -0.824 -33.344 -8.133 1 92.5 200 ASN B CA 1
ATOM 3671 C C . ASN B 1 200 ? -0.23 -32.781 -9.422 1 92.5 200 ASN B C 1
ATOM 3673 O O . ASN B 1 200 ? -0.433 -33.375 -10.5 1 92.5 200 ASN B O 1
ATOM 3677 N N . ALA B 1 201 ? 0.567 -31.812 -9.266 1 93.12 201 ALA B N 1
ATOM 3678 C CA . ALA B 1 201 ? 1.092 -31.125 -10.445 1 93.12 201 ALA B CA 1
ATOM 3679 C C . ALA B 1 201 ? 2.527 -31.547 -10.734 1 93.12 201 ALA B C 1
ATOM 3681 O O . ALA B 1 201 ? 3.26 -30.844 -11.438 1 93.12 201 ALA B O 1
ATOM 3682 N N . ASN B 1 202 ? 2.939 -32.625 -10.125 1 92.69 202 ASN B N 1
ATOM 3683 C CA . ASN B 1 202 ? 4.215 -33.219 -10.523 1 92.69 202 ASN B CA 1
ATOM 3684 C C . ASN B 1 202 ? 4.117 -33.906 -11.891 1 92.69 202 ASN B C 1
ATOM 3686 O O . ASN B 1 202 ? 5.137 -34.125 -12.547 1 92.69 202 ASN B O 1
ATOM 3690 N N . LEU B 1 203 ? 2.885 -34.219 -12.25 1 82.06 203 LEU B N 1
ATOM 3691 C CA . LEU B 1 203 ? 2.641 -34.938 -13.5 1 82.06 203 LEU B CA 1
ATOM 3692 C C . LEU B 1 203 ? 2.922 -34.031 -14.703 1 82.06 203 LEU B C 1
ATOM 3694 O O . LEU B 1 203 ? 2.826 -32.812 -14.602 1 82.06 203 LEU B O 1
ATOM 3698 N N . ASP B 1 204 ? 3.297 -34.688 -15.812 1 73.44 204 ASP B N 1
ATOM 3699 C CA . ASP B 1 204 ? 3.508 -33.906 -17.031 1 73.44 204 ASP B CA 1
ATOM 3700 C C . ASP B 1 204 ? 2.18 -33.469 -17.656 1 73.44 204 ASP B C 1
ATOM 3702 O O . ASP B 1 204 ? 1.115 -33.938 -17.219 1 73.44 204 ASP B O 1
ATOM 3706 N N . LEU B 1 205 ? 2.223 -32.5 -18.484 1 64.88 205 LEU B N 1
ATOM 3707 C CA . LEU B 1 205 ? 1.059 -31.859 -19.094 1 64.88 205 LEU B CA 1
ATOM 3708 C C . LEU B 1 205 ? 0.14 -32.906 -19.734 1 64.88 205 LEU B C 1
ATOM 3710 O O . LEU B 1 205 ? -1.083 -32.719 -19.734 1 64.88 205 LEU B O 1
ATOM 3714 N N . THR B 1 206 ? 0.741 -33.938 -20.172 1 63.19 206 THR B N 1
ATOM 3715 C CA . THR B 1 206 ? -0.033 -34.969 -20.859 1 63.19 206 THR B CA 1
ATOM 3716 C C . THR B 1 206 ? -0.919 -35.719 -19.875 1 63.19 206 THR B C 1
ATOM 3718 O O . THR B 1 206 ? -2.018 -36.156 -20.234 1 63.19 206 THR B O 1
ATOM 3721 N N . HIS B 1 207 ? -0.498 -35.719 -18.672 1 73.12 207 HIS B N 1
ATOM 3722 C CA . HIS B 1 207 ? -1.199 -36.562 -17.719 1 73.12 207 HIS B CA 1
ATOM 3723 C C . HIS B 1 207 ? -2.072 -35.75 -16.781 1 73.12 207 HIS B C 1
ATOM 3725 O O . HIS B 1 207 ? -3.025 -36.25 -16.188 1 73.12 207 HIS B O 1
ATOM 3731 N N . ILE B 1 208 ? -1.805 -34.469 -16.797 1 73 208 ILE B N 1
ATOM 3732 C CA . ILE B 1 208 ? -2.506 -33.656 -15.812 1 73 208 ILE B CA 1
ATOM 3733 C C . ILE B 1 208 ? -3.875 -33.25 -16.359 1 73 208 ILE B C 1
ATOM 3735 O O . ILE B 1 208 ? -4.75 -32.844 -15.594 1 73 208 ILE B O 1
ATOM 3739 N N . GLY B 1 209 ? -4.188 -33.562 -17.625 1 74.12 209 GLY B N 1
ATOM 3740 C CA . GLY B 1 209 ? -5.438 -33.219 -18.281 1 74.12 209 GLY B CA 1
ATOM 3741 C C . GLY B 1 209 ? -6.656 -33.781 -17.578 1 74.12 209 GLY B C 1
ATOM 3742 O O . GLY B 1 209 ? -7.68 -33.094 -17.453 1 74.12 209 GLY B O 1
ATOM 3743 N N . THR B 1 210 ? -6.492 -34.969 -17.062 1 77.44 210 THR B N 1
ATOM 3744 C CA . THR B 1 210 ? -7.602 -35.594 -16.344 1 77.44 210 THR B CA 1
ATOM 3745 C C . THR B 1 210 ? -7.922 -34.844 -15.062 1 77.44 210 THR B C 1
ATOM 3747 O O . THR B 1 210 ? -9.094 -34.688 -14.711 1 77.44 210 THR B O 1
ATOM 3750 N N . GLU B 1 211 ? -6.855 -34.406 -14.453 1 79.31 211 GLU B N 1
ATOM 3751 C CA . GLU B 1 211 ? -7.047 -33.656 -13.227 1 79.31 211 GLU B CA 1
ATOM 3752 C C . GLU B 1 211 ? -7.73 -32.312 -13.508 1 79.31 211 GLU B C 1
ATOM 3754 O O . GLU B 1 211 ? -8.586 -31.875 -12.734 1 79.31 211 GLU B O 1
ATOM 3759 N N . TYR B 1 212 ? -7.375 -31.75 -14.602 1 84.06 212 TYR B N 1
ATOM 3760 C CA . TYR B 1 212 ? -7.996 -30.484 -14.984 1 84.06 212 TYR B CA 1
ATOM 3761 C C . TYR B 1 212 ? -9.492 -30.656 -15.203 1 84.06 212 TYR B C 1
ATOM 3763 O O . TYR B 1 212 ? -10.297 -29.844 -14.734 1 84.06 212 TYR B O 1
ATOM 3771 N N . LYS B 1 213 ? -9.812 -31.734 -15.836 1 81.5 213 LYS B N 1
ATOM 3772 C CA . LYS B 1 213 ? -11.219 -32 -16.125 1 81.5 213 LYS B CA 1
ATOM 3773 C C . LYS B 1 213 ? -12.023 -32.219 -14.852 1 81.5 213 LYS B C 1
ATOM 3775 O O . LYS B 1 213 ? -13.164 -31.781 -14.75 1 81.5 213 LYS B O 1
ATOM 3780 N N . ARG B 1 214 ? -11.336 -32.844 -13.945 1 80.38 214 ARG B N 1
ATOM 3781 C CA . ARG B 1 214 ? -12 -33.062 -12.672 1 80.38 214 ARG B CA 1
ATOM 3782 C C . ARG B 1 214 ? -12.305 -31.766 -11.961 1 80.38 214 ARG B C 1
ATOM 3784 O O . ARG B 1 214 ? -13.344 -31.625 -11.305 1 80.38 214 ARG B O 1
ATOM 3791 N N . THR B 1 215 ? -11.484 -30.828 -12.133 1 83.88 215 THR B N 1
ATOM 3792 C CA . THR B 1 215 ? -11.648 -29.562 -11.43 1 83.88 215 THR B CA 1
ATOM 3793 C C . THR B 1 215 ? -12.688 -28.688 -12.133 1 83.88 215 THR B C 1
ATOM 3795 O O . THR B 1 215 ? -13.242 -27.766 -11.523 1 83.88 215 THR B O 1
ATOM 3798 N N . GLU B 1 216 ? -12.945 -28.922 -13.406 1 85.31 216 GLU B N 1
ATOM 3799 C CA . GLU B 1 216 ? -13.906 -28.125 -14.18 1 85.31 216 GLU B CA 1
ATOM 3800 C C . GLU B 1 216 ? -15.273 -28.109 -13.5 1 85.31 216 GLU B C 1
ATOM 3802 O O . GLU B 1 216 ? -15.914 -27.062 -13.422 1 85.31 216 GLU B O 1
ATOM 3807 N N . LYS B 1 217 ? -15.625 -29.266 -12.961 1 82.44 217 LYS B N 1
ATOM 3808 C CA . LYS B 1 217 ? -16.938 -29.375 -12.344 1 82.44 217 LYS B CA 1
ATOM 3809 C C . LYS B 1 217 ? -17.047 -28.516 -11.094 1 82.44 217 LYS B C 1
ATOM 3811 O O . LYS B 1 217 ? -18.094 -27.953 -10.805 1 82.44 217 LYS B O 1
ATOM 3816 N N . HIS B 1 218 ? -15.938 -28.422 -10.453 1 83.75 218 HIS B N 1
ATOM 3817 C CA . HIS B 1 218 ? -15.914 -27.656 -9.219 1 83.75 218 HIS B CA 1
ATOM 3818 C C . HIS B 1 218 ? -15.852 -26.156 -9.492 1 83.75 218 HIS B C 1
ATOM 3820 O O . HIS B 1 218 ? -16.328 -25.359 -8.688 1 83.75 218 HIS B O 1
ATOM 3826 N N . ILE B 1 219 ? -15.336 -25.812 -10.555 1 86.06 219 ILE B N 1
ATOM 3827 C CA . ILE B 1 219 ? -15.109 -24.406 -10.867 1 86.06 219 ILE B CA 1
ATOM 3828 C C . ILE B 1 219 ? -16.297 -23.875 -11.672 1 86.06 219 ILE B C 1
ATOM 3830 O O . ILE B 1 219 ? -16.828 -22.812 -11.352 1 86.06 219 ILE B O 1
ATOM 3834 N N . ILE B 1 220 ? -16.75 -24.562 -12.625 1 79.44 220 ILE B N 1
ATOM 3835 C CA . ILE B 1 220 ? -17.781 -24.094 -13.531 1 79.44 220 ILE B CA 1
ATOM 3836 C C . ILE B 1 220 ? -19.172 -24.375 -12.93 1 79.44 220 ILE B C 1
ATOM 3838 O O . ILE B 1 220 ? -20.047 -23.516 -12.961 1 79.44 220 ILE B O 1
ATOM 3842 N N . ASN B 1 221 ? -19.344 -25.594 -12.32 1 65.94 221 ASN B N 1
ATOM 3843 C CA . ASN B 1 221 ? -20.672 -25.969 -11.82 1 65.94 221 ASN B CA 1
ATOM 3844 C C . ASN B 1 221 ? -20.969 -25.297 -10.484 1 65.94 221 ASN B C 1
ATOM 3846 O O . ASN B 1 221 ? -22.141 -25 -10.188 1 65.94 221 ASN B O 1
ATOM 3850 N N . ALA B 1 222 ? -20.047 -25.188 -9.594 1 56.25 222 ALA B N 1
ATOM 3851 C CA . ALA B 1 222 ? -20.266 -24.516 -8.312 1 56.25 222 ALA B CA 1
ATOM 3852 C C . ALA B 1 222 ? -20.844 -23.109 -8.516 1 56.25 222 ALA B C 1
ATOM 3854 O O . ALA B 1 222 ? -21.641 -22.641 -7.711 1 56.25 222 ALA B O 1
ATOM 3855 N N . ALA B 1 223 ? -20.328 -22.5 -9.508 1 53.72 223 ALA B N 1
ATOM 3856 C CA . ALA B 1 223 ? -20.875 -21.188 -9.852 1 53.72 223 ALA B CA 1
ATOM 3857 C C . ALA B 1 223 ? -22.375 -21.281 -10.133 1 53.72 223 ALA B C 1
ATOM 3859 O O . ALA B 1 223 ? -23.109 -20.312 -9.945 1 53.72 223 ALA B O 1
ATOM 3860 N N . PHE B 1 224 ? -22.734 -22.516 -10.625 1 49.81 224 PHE B N 1
ATOM 3861 C CA . PHE B 1 224 ? -24.141 -22.734 -10.969 1 49.81 224 PHE B CA 1
ATOM 3862 C C . PHE B 1 224 ? -24.891 -23.344 -9.789 1 49.81 224 PHE B C 1
ATOM 3864 O O . PHE B 1 224 ? -26.125 -23.328 -9.766 1 49.81 224 PHE B O 1
ATOM 3871 N N . THR B 1 225 ? -24.078 -24.047 -8.828 1 49.72 225 THR B N 1
ATOM 3872 C CA . THR B 1 225 ? -24.781 -24.703 -7.734 1 49.72 225 THR B CA 1
ATOM 3873 C C . THR B 1 225 ? -24.844 -23.812 -6.504 1 49.72 225 THR B C 1
ATOM 3875 O O . THR B 1 225 ? -23.859 -23.172 -6.145 1 49.72 225 THR B O 1
ATOM 3878 N N . PRO B 1 226 ? -25.984 -23.578 -5.957 1 43.38 226 PRO B N 1
ATOM 3879 C CA . PRO B 1 226 ? -26.094 -22.875 -4.68 1 43.38 226 PRO B CA 1
ATOM 3880 C C . PRO B 1 226 ? -25.094 -23.375 -3.637 1 43.38 226 PRO B C 1
ATOM 3882 O O . PRO B 1 226 ? -24.719 -24.547 -3.656 1 43.38 226 PRO B O 1
ATOM 3885 N N . GLN B 1 227 ? -24.266 -22.594 -2.943 1 41.19 227 GLN B N 1
ATOM 3886 C CA . GLN B 1 227 ? -23.094 -22.688 -2.076 1 41.19 227 GLN B CA 1
ATOM 3887 C C . GLN B 1 227 ? -23.266 -23.781 -1.037 1 41.19 227 GLN B C 1
ATOM 3889 O O . GLN B 1 227 ? -23.922 -23.594 -0.014 1 41.19 227 GLN B O 1
ATOM 3894 N N . ILE B 1 228 ? -23.516 -25.109 -1.403 1 35.31 228 ILE B N 1
ATOM 3895 C CA . ILE B 1 228 ? -23.484 -26.078 -0.311 1 35.31 228 ILE B CA 1
ATOM 3896 C C . ILE B 1 228 ? -22.047 -26.328 0.121 1 35.31 228 ILE B C 1
ATOM 3898 O O . ILE B 1 228 ? -21.156 -26.469 -0.721 1 35.31 228 ILE B O 1
ATOM 3902 N N . SER B 1 229 ? -21.625 -26.234 1.313 1 36.91 229 SER B N 1
ATOM 3903 C CA . SER B 1 229 ? -20.391 -26.438 2.043 1 36.91 229 SER B CA 1
ATOM 3904 C C . SER B 1 229 ? -19.766 -27.797 1.698 1 36.91 229 SER B C 1
ATOM 3906 O O . SER B 1 229 ? -20.328 -28.844 2.027 1 36.91 229 SER B O 1
ATOM 3908 N N . GLN B 1 230 ? -19.219 -28.125 0.532 1 36.81 230 GLN B N 1
ATOM 3909 C CA . GLN B 1 230 ? -18.719 -29.5 0.356 1 36.81 230 GLN B CA 1
ATOM 3910 C C . GLN B 1 230 ? -17.312 -29.656 0.927 1 36.81 230 GLN B C 1
ATOM 3912 O O . GLN B 1 230 ? -16.516 -28.719 0.906 1 36.81 230 GLN B O 1
ATOM 3917 N N . PRO B 1 231 ? -16.844 -30.906 1.463 1 37.69 231 PRO B N 1
ATOM 3918 C CA . PRO B 1 231 ? -15.617 -31.297 2.143 1 37.69 231 PRO B CA 1
ATOM 3919 C C . PRO B 1 231 ? -14.406 -31.312 1.213 1 37.69 231 PRO B C 1
ATOM 3921 O O . PRO B 1 231 ? -14.555 -31.438 -0.005 1 37.69 231 PRO B O 1
ATOM 3924 N N . VAL B 1 232 ? -13.172 -31.078 1.673 1 41.66 232 VAL B N 1
ATOM 3925 C CA . VAL B 1 232 ? -11.828 -31.094 1.119 1 41.66 232 VAL B CA 1
ATOM 3926 C C . VAL B 1 232 ? -11.586 -32.406 0.386 1 41.66 232 VAL B C 1
ATOM 3928 O O . VAL B 1 232 ? -11.68 -33.5 0.982 1 41.66 232 VAL B O 1
ATOM 3931 N N . LEU B 1 233 ? -11.602 -32.5 -0.963 1 39.16 233 LEU B N 1
ATOM 3932 C CA . LEU B 1 233 ? -11.328 -33.719 -1.711 1 39.16 233 LEU B CA 1
ATOM 3933 C C . LEU B 1 233 ? -9.828 -33.875 -1.93 1 39.16 233 LEU B C 1
ATOM 3935 O O . LEU B 1 233 ? -9.172 -33.031 -2.516 1 39.16 233 LEU B O 1
ATOM 3939 N N . VAL B 1 234 ? -9.117 -34.531 -1.183 1 41.91 234 VAL B N 1
ATOM 3940 C CA . VAL B 1 234 ? -7.703 -34.875 -1.312 1 41.91 234 VAL B CA 1
ATOM 3941 C C . VAL B 1 234 ? -7.539 -36 -2.322 1 41.91 234 VAL B C 1
ATOM 3943 O O . VAL B 1 234 ? -8.266 -37 -2.279 1 41.91 234 VAL B O 1
ATOM 3946 N N . SER B 1 235 ? -6.773 -35.781 -3.369 1 39.22 235 SER B N 1
ATOM 3947 C CA . SER B 1 235 ? -6.504 -36.875 -4.32 1 39.22 235 SER B CA 1
ATOM 3948 C C . SER B 1 235 ? -5.719 -38 -3.668 1 39.22 235 SER B C 1
ATOM 3950 O O . SER B 1 235 ? -4.879 -37.75 -2.797 1 39.22 235 SER B O 1
ATOM 3952 N N . PRO B 1 236 ? -6.043 -39.344 -3.789 1 33.78 236 PRO B N 1
ATOM 3953 C CA . PRO B 1 236 ? -5.406 -40.5 -3.174 1 33.78 236 PRO B CA 1
ATOM 3954 C C . PRO B 1 236 ? -3.938 -40.656 -3.559 1 33.78 236 PRO B C 1
ATOM 3956 O O . PRO B 1 236 ? -3.57 -40.406 -4.711 1 33.78 236 PRO B O 1
ATOM 3959 N N . THR B 1 237 ? -2.963 -40.469 -2.66 1 38.19 237 THR B N 1
ATOM 3960 C CA . THR B 1 237 ? -1.554 -40.812 -2.822 1 38.19 237 THR B CA 1
ATOM 3961 C C . THR B 1 237 ? -1.386 -42.281 -3.172 1 38.19 237 THR B C 1
ATOM 3963 O O . THR B 1 237 ? -1.952 -43.156 -2.506 1 38.19 237 THR B O 1
ATOM 3966 N N . LYS B 1 238 ? -0.961 -42.75 -4.348 1 36.5 238 LYS B N 1
ATOM 3967 C CA . LYS B 1 238 ? -0.604 -44.125 -4.633 1 36.5 238 LYS B CA 1
ATOM 3968 C C . LYS B 1 238 ? 0.477 -44.625 -3.674 1 36.5 238 LYS B C 1
ATOM 3970 O O . LYS B 1 238 ? 1.563 -44.031 -3.604 1 36.5 238 LYS B O 1
ATOM 3975 N N . ARG B 1 239 ? 0.242 -45.344 -2.531 1 36.47 239 ARG B N 1
ATOM 3976 C CA . ARG B 1 239 ? 1.14 -46.156 -1.703 1 36.47 239 ARG B CA 1
ATOM 3977 C C . ARG B 1 239 ? 1.848 -47.219 -2.535 1 36.47 239 ARG B C 1
ATOM 3979 O O . ARG B 1 239 ? 1.198 -48.031 -3.178 1 36.47 239 ARG B O 1
ATOM 3986 N N . GLY B 1 240 ? 3.092 -46.969 -3.096 1 33 240 GLY B N 1
ATOM 3987 C CA . GLY B 1 240 ? 3.947 -48.031 -3.633 1 33 240 GLY B CA 1
ATOM 3988 C C . GLY B 1 240 ? 4.172 -49.156 -2.662 1 33 240 GLY B C 1
ATOM 3989 O O . GLY B 1 240 ? 4.543 -48.938 -1.507 1 33 240 GLY B O 1
ATOM 3990 N N . SER B 1 241 ? 3.404 -50.219 -2.678 1 32.91 241 SER B N 1
ATOM 3991 C CA . SER B 1 241 ? 3.662 -51.531 -2.045 1 32.91 241 SER B CA 1
ATOM 3992 C C . SER B 1 241 ? 5.074 -52 -2.342 1 32.91 241 SER B C 1
ATOM 3994 O O . SER B 1 241 ? 5.395 -52.344 -3.488 1 32.91 241 SER B O 1
ATOM 3996 N N . LEU B 1 242 ? 6.16 -51.438 -1.818 1 29.03 242 LEU B N 1
ATOM 3997 C CA . LEU B 1 242 ? 7.445 -52.125 -1.829 1 29.03 242 LEU B CA 1
ATOM 3998 C C . LEU B 1 242 ? 7.336 -53.469 -1.163 1 29.03 242 LEU B C 1
ATOM 4000 O O . LEU B 1 242 ? 7.188 -53.562 0.058 1 29.03 242 LEU B O 1
ATOM 4004 N N . GLU B 1 243 ? 6.539 -54.375 -1.668 1 25.64 243 GLU B N 1
ATOM 4005 C CA . GLU B 1 243 ? 6.684 -55.781 -1.388 1 25.64 243 GLU B CA 1
ATOM 4006 C C . GLU B 1 243 ? 8.086 -56.281 -1.741 1 25.64 243 GLU B C 1
ATOM 4008 O O . GLU B 1 243 ? 8.391 -57.469 -1.589 1 25.64 243 GLU B O 1
ATOM 4013 N N . ASP B 1 244 ? 9.281 -55.625 -1.448 1 23.66 244 ASP B N 1
ATOM 4014 C CA . ASP B 1 244 ? 10.336 -56.625 -1.197 1 23.66 244 ASP B CA 1
ATOM 4015 C C . ASP B 1 244 ? 10.188 -57.219 0.193 1 23.66 244 ASP B C 1
ATOM 4017 O O . ASP B 1 244 ? 9.805 -56.531 1.143 1 23.66 244 ASP B O 1
#

Nearest PDB structures (foldseek):
  2jcs-assembly1_B  TM=9.748E-01  e=1.025E-26  Drosophila melanogaster
  6ybh-assembly3_E  TM=9.576E-01  e=9.675E-27  Drosophila melanogaster
  2vpp-assembly1_A  TM=9.789E-01  e=6.563E-26  Drosophila melanogaster
  1zm7-assembly1_B  TM=9.753E-01  e=7.370E-26  Drosophila melanogaster
  2vp6-assembly2_D  TM=9.682E-01  e=1.044E-25  Drosophila melanogaster

Solvent-accessible surface area (backbone atoms only — not comparable to full-atom values): 27628 Å² total; per-residue (Å²): 130,83,73,78,73,76,74,78,82,69,64,94,79,65,44,44,25,34,34,37,38,60,52,80,56,29,48,58,69,62,56,56,55,66,49,54,84,40,52,87,46,38,42,78,41,72,63,65,57,67,54,42,48,40,48,94,83,34,37,42,54,43,44,23,68,74,38,33,70,76,25,38,62,58,38,51,52,46,50,44,50,55,30,48,50,60,58,66,55,83,63,92,32,54,24,34,41,29,45,46,46,50,58,50,43,56,56,25,54,52,42,48,34,44,75,70,61,37,31,54,67,59,51,52,51,43,54,49,50,49,53,52,47,44,66,72,72,40,88,68,76,63,58,32,31,40,34,27,48,46,53,44,71,60,18,47,53,44,45,63,70,68,55,49,80,69,55,71,77,65,52,62,67,58,42,43,53,42,40,51,30,46,43,45,51,65,64,71,45,58,75,56,90,42,49,51,40,56,39,76,34,71,51,54,77,84,62,37,52,62,57,51,57,62,46,43,53,62,57,60,42,45,63,72,40,81,89,67,90,72,80,77,60,72,71,85,76,85,78,78,78,75,78,120,131,84,73,78,73,75,76,78,81,70,65,94,78,64,42,44,24,34,32,37,36,61,52,80,55,29,48,59,70,62,56,57,56,65,50,56,84,41,51,87,45,38,41,78,42,73,62,66,57,66,53,40,48,41,48,94,83,34,39,42,55,45,44,24,69,74,38,33,70,76,26,39,61,56,38,50,52,44,50,45,48,54,30,47,51,60,58,65,56,82,62,92,34,53,24,34,41,28,46,47,48,51,57,51,44,57,57,26,54,52,42,47,33,44,75,70,62,37,31,56,68,59,52,50,51,44,52,50,51,50,52,50,48,43,66,72,73,41,86,69,76,62,59,33,33,40,34,28,48,46,53,44,71,59,19,47,53,44,45,64,70,68,56,50,82,69,56,70,78,66,51,63,67,58,42,42,53,43,39,51,30,45,42,44,50,65,62,72,45,56,75,55,90,40,49,50,40,56,40,78,37,72,52,54,76,84,63,38,51,62,58,52,56,61,44,44,53,61,57,61,42,44,63,72,39,80,89,67,90,73,82,77,60,71,70,84,77,83,78,79,78,75,75,120

Radius of gyration: 26.59 Å; Cα contacts (8 Å, |Δi|>4): 664; chains: 2; bounding box: 46×113×45 Å

Sequence (488 aa):
MASNVKIKKYAAGSPFTVLIEGNIGSGKTTFLNHFKQFDDHVCLITEPVDKWRNIQSYNLLNLMYSNPEKWAMPFQSYVSLTMLQSHTMQTDKPVKLMERSLYSSKYCFVENLYRSKAMEPAMYHVLQEWFKFIEESIRIRTDLIVYLRTSPDVVYKRIQRRARPEETCIPLNYLKELHDLHENWLIENQGYNSKVIVLNANLDLTHIGTEYKRTEKHIINAAFTPQISQPVLVSPTKRGSLEDMASNVKIKKYAAGSPFTVLIEGNIGSGKTTFLNHFKQFDDHVCLITEPVDKWRNIQSYNLLNLMYSNPEKWAMPFQSYVSLTMLQSHTMQTDKPVKLMERSLYSSKYCFVENLYRSKAMEPAMYHVLQEWFKFIEESIRIRTDLIVYLRTSPDVVYKRIQRRARPEETCIPLNYLKELHDLHENWLIENQGYNSKVIVLNANLDLTHIGTEYKRTEKHIINAAFTPQISQPVLVSPTKRGSLED

Foldseek 3Di:
DPPPPPPPDDPDQDAAEEEEDEFQQLCSVVLLVVCVVVVVAEAEAEQPCVCCCDDPHHNLLLVCLVQVLPRVLVSLVVSLVVLLCLQPDDDNHRYYYYYHHNVLSLQFRLVLCVVVVSYDPVSSVVVVVVVVCCVVPPDRDHAEYEYSQADLVLSVVSCVVVPDPSCPPPDSVSRVRRNVSCCCDVPVCVPPPYAYEYAHSSDDPVPCVVVSVVCCCVRRCCSVDDPDPDDHDHDDDPPPPPPD/DPPPPPPPDDPDQDAAEEEEDEFQQLCSVVLLVVCVVVVVAEAEAEQPCVCCCDDPHHNLLLVCLVQVLPRVLVSLVVSLVVLLCLQPDDDNHRYYYYYHHNVLSLQFRLVLCVVVVSYDPVSSVVVVVVVVCCVVPPDRDHAEYEYSQADLVLSVVSCVVVPDPSCPPPDSVSRVSRNVSCCCDVPVCVPPPYAYEYAHSSDDPVPCVVVSVVCCCVRRVCSVDDPDPDDHDHDDDPPPPPPD

InterPro domains:
  IPR002624 Deoxynucleoside kinase [PIRSF000705] (14-220)
  IPR027417 P-loop containing nucleoside triphosphate hydrolase [G3DSA:3.40.50.300] (2-204)
  IPR027417 P-loop containing nucleoside triphosphate hydrolase [SSF52540] (15-212)
  IPR031314 Deoxynucleoside kinase domain [PF01712] (19-214)
  IPR031314 Deoxynucleoside kinase domain [cd01673] (18-202)
  IPR050566 Deoxyribonucleoside Kinase [PTHR10513] (10-219)

pLDDT: mean 84.49, std 20.88, range [22.03, 98.88]

Secondary structure (DSSP, 8-state):
-----------TTPPEEEEEE-STTSSHHHHHHHGGGGTTTEEEE---HHHHH-BTTB-HHHHHHH-HHHHHHHHHHHHHHHHHHHHT---SSSEEEEES-HHHIIIIIHHHHHHTT-S-HHHHHHHHHHHHHHHHHS-----EEEEEE--HHHHHHHHHHH--GGGTT--HHHHHHHHHHHHIIIII-TTSSSEEEEEETTS-HHHHHHHHHHHHIIIIITTTS--------PPP--------/-----------TTPPEEEEEE-STTSSHHHHHHHGGGGTTTEEEE---HHHHH-BTTB-HHHHHHH-HHHHHHHHHHHHHHHHHHHHT---SSSEEEEES-HHHIIIIIHHHHHHTT-S-HHHHHHHHHHHHHHHHHS-----EEEEEE--HHHHHHHHHHH--GGGTT--HHHHHHHHHHHHIIIII-TTSSSEEEEEETTS-HHHHHHHHHHHHIIIIITTTS-------------------

Organism: Glossina morsitans morsitans (NCBI:txid37546)